Protein AF-A0A1Y4SZI0-F1 (afdb_monomer)

Sequence (573 aa):
MELHIQRMQDRISYKRQNRLTIMIFLIILIGCSIGLVCIDFHWSSIGIMIALGILCLEFIVIAKKKKMNKLQQTISSDLVIIDENHRFFYQNRIFDLTSLKKVQYDSKVIIAFFEDFILYIEYDRDVVNYFQSLCTKVIDSTMTPKRKMSMLLLILLVVAFCSVVMKLITGVGYCLLMNTYLIDWTGLWIELIIILVVIISIGLVLIMKKHSFPIYLIGCIIIGLFIVLPFGKLNYFNYHDQYLAYRIDDKQLTLYDNVRYLFGQKVFEIDTNFVQRVGQFEDVFYIAYDDTYKFYAMNKITQDQDSFIDEYEGCIYGNEWMNLVIKQHQVVMNQDVCEVSLVGNQILYISDELHDYLIQLDNDECKIYQLDRQYNNTLRINPDLFEEDLNKQETEKSISTNESTDSSQEESKQESYEIAEEEKDQQRYASYTQLLEVDDISTIKSDENLIKVQDEDDIYQAVKSIDQEITRIDNSEGVILDVQILDMTIYSQNDDQYGVYITRRIDSSVAESQTVQDIILMRKQDQNYVGTRFYSVRFMPSTHQTHNEPYDTSWTTDYLYRVDGHNIVDNAW

Secondary structure (DSSP, 8-state):
-EEEEEEEEEHHHHHHHHHHHHHHHHHHHHHHHHHHHHTTT-THHHHHHHHHHHHHHHHHHHHHHHHHHHHHSS-PPEEEE--TTSEEEETTEEEEGGG--EEEE-SSEEEEE-SSEEEEEE--HHHHHHHHHH-S-EEE-S--HHHHHHHHHHHHHHHHHHHHHHHHHHHHHHHHHHT-EES-HHHHHHHHHHHHHHHHHHHHHHH-TT--HHHHHHHHHHHHHHHH---SS-EEEEETTEEEEEEEETTEEEEEEEEETTEEEEEEEEEGGGEEEEEEETTEEEEEETTEEEEEESSPP-S-HHHHHHHTTT-EEEETTEEEEEETTEEEETTEEPEEEE-SSSEEEEE-SS-EEEEEE-SSEEEEEETTTTEEEEEEE-GGGHHHHHHHHTTS------------SSHHHHHHHHHHHHHHHHHHHHHHHHHHT-S-GGGPPP-SS-EEEE-SS-HHHHHHHHHHHHHHHHSPTT-EEEEEEEEEEEEESSTTEEEEEEEEEEEESSS--EEEEEEEEEEEETTEEEEEEESSGGGS-S-----S--EE-TT-STTEEEEETTEEETT--

Solvent-accessible surface area (backbone atoms only — not comparable to full-atom values): 32497 Å² total; per-residue (Å²): 95,81,42,42,40,47,46,81,44,52,39,67,61,51,52,54,53,54,51,50,55,52,48,54,50,51,52,53,52,49,56,54,32,52,60,48,60,72,63,69,77,43,82,66,46,58,58,50,53,54,52,50,46,50,52,53,52,49,49,54,52,49,52,50,50,51,53,53,50,57,64,62,76,73,48,79,60,46,80,40,63,42,48,98,84,46,28,36,72,56,97,97,40,80,47,56,56,82,58,46,68,35,39,35,36,47,102,63,37,30,38,43,30,45,94,61,37,33,40,34,27,58,56,43,73,68,59,50,55,54,48,53,76,66,29,99,44,70,41,75,61,64,76,47,71,70,56,49,52,52,49,48,50,52,46,50,48,50,47,51,45,45,35,55,52,46,49,52,51,52,46,52,50,47,24,73,74,68,72,32,45,81,74,40,68,66,62,52,50,51,52,53,49,50,48,53,52,44,53,51,48,54,50,49,61,68,70,45,82,83,63,67,67,73,58,54,50,53,52,50,49,51,53,47,47,65,70,64,66,74,71,77,89,60,56,73,43,83,51,95,97,37,28,36,32,44,40,78,52,104,57,35,35,37,40,28,37,71,39,50,98,53,31,20,32,78,73,53,74,44,55,39,91,43,51,78,46,76,53,73,55,95,59,27,39,38,33,36,39,80,98,41,78,49,73,42,43,74,53,83,68,83,67,55,56,67,67,54,47,57,75,44,55,71,41,39,30,32,59,101,87,48,41,40,34,27,49,93,89,38,48,27,45,76,87,40,83,48,62,72,44,66,50,34,78,56,31,37,39,36,63,51,102,87,52,40,35,42,35,35,71,54,100,62,38,33,41,37,36,33,67,86,77,74,42,79,47,75,29,33,68,34,74,80,60,57,64,61,58,59,69,60,56,76,79,75,82,88,89,84,83,89,87,88,80,95,86,70,87,65,62,63,52,56,57,54,48,55,55,55,51,52,55,48,36,53,53,27,48,55,51,52,57,54,54,72,74,50,93,61,71,85,77,62,74,62,55,99,46,39,35,60,48,77,47,90,86,51,72,69,58,45,51,49,53,47,52,51,53,52,51,22,67,74,40,52,83,86,41,40,38,42,37,32,44,35,35,41,34,65,34,61,56,65,103,44,28,37,39,30,43,34,35,33,40,40,41,40,76,88,50,76,74,43,78,48,65,35,31,37,45,35,38,51,56,95,47,37,38,41,30,38,75,28,72,57,69,83,78,57,78,95,75,68,77,79,84,56,76,71,46,75,34,68,90,51,68,89,49,48,50,36,27,50,11,72,38,80,43,83,85,84,125

Structure (mmCIF, N/CA/C/O backbone):
data_AF-A0A1Y4SZI0-F1
#
_entry.id   AF-A0A1Y4SZI0-F1
#
loop_
_atom_site.group_PDB
_atom_site.id
_atom_site.type_symbol
_atom_site.label_atom_id
_atom_site.label_alt_id
_atom_site.label_comp_id
_atom_site.label_asym_id
_atom_site.label_entity_id
_atom_site.label_seq_id
_atom_site.pdbx_PDB_ins_code
_atom_site.Cartn_x
_atom_site.Cartn_y
_atom_site.Cartn_z
_atom_site.occupancy
_atom_site.B_iso_or_equiv
_atom_site.auth_seq_id
_atom_site.auth_comp_id
_atom_site.auth_asym_id
_atom_site.auth_atom_id
_atom_site.pdbx_PDB_model_num
ATOM 1 N N . MET A 1 1 ? -39.452 9.527 58.927 1.00 83.12 1 MET A N 1
ATOM 2 C CA . MET A 1 1 ? -38.480 10.069 57.950 1.00 83.12 1 MET A CA 1
ATOM 3 C C . MET A 1 1 ? -39.147 10.090 56.588 1.00 83.12 1 MET A C 1
ATOM 5 O O . MET A 1 1 ? -39.906 9.171 56.302 1.00 83.12 1 MET A O 1
ATOM 9 N N . GLU A 1 2 ? -38.928 11.131 55.795 1.00 84.88 2 GLU A N 1
ATOM 10 C CA . GLU A 1 2 ? -39.642 11.358 54.534 1.00 84.88 2 GLU A CA 1
ATOM 11 C C . GLU A 1 2 ? -38.783 10.965 53.325 1.00 84.88 2 GLU A C 1
ATOM 13 O O . GLU A 1 2 ? -37.567 11.151 53.327 1.00 84.88 2 GLU A O 1
ATOM 18 N N . LEU A 1 3 ? -39.412 10.376 52.307 1.00 84.00 3 LEU A N 1
ATOM 19 C CA . LEU A 1 3 ? -38.793 10.008 51.037 1.00 84.00 3 LEU A CA 1
ATOM 20 C C . LEU A 1 3 ? -39.571 10.637 49.885 1.00 84.00 3 LEU A C 1
ATOM 22 O O . LEU A 1 3 ? -40.771 10.414 49.745 1.00 84.00 3 LEU A O 1
ATOM 26 N N . HIS A 1 4 ? -38.861 11.340 49.010 1.00 85.31 4 HIS A N 1
ATOM 27 C CA . HIS A 1 4 ? -39.400 11.854 47.756 1.00 85.31 4 HIS A CA 1
ATOM 28 C C . HIS A 1 4 ? -39.100 10.863 46.630 1.00 85.31 4 HIS A C 1
ATOM 30 O O . HIS A 1 4 ? -38.008 10.861 46.054 1.00 85.31 4 HIS A O 1
ATOM 36 N N . ILE A 1 5 ? -40.050 9.973 46.338 1.00 82.75 5 ILE A N 1
ATOM 37 C CA . ILE A 1 5 ? -39.886 8.934 45.318 1.00 82.75 5 ILE A CA 1
ATOM 38 C C . ILE A 1 5 ? -40.240 9.521 43.955 1.00 82.75 5 ILE A C 1
ATOM 40 O O . ILE A 1 5 ? -41.362 9.944 43.707 1.00 82.75 5 ILE A O 1
ATOM 44 N N . GLN A 1 6 ? -39.270 9.521 43.046 1.00 80.62 6 GLN A N 1
ATOM 45 C CA . GLN A 1 6 ? -39.449 9.999 41.678 1.00 80.62 6 GLN A CA 1
ATOM 46 C C . GLN A 1 6 ? -39.939 8.890 40.751 1.00 80.62 6 GLN A C 1
ATOM 48 O O . GLN A 1 6 ? -40.697 9.149 39.825 1.00 80.62 6 GLN A O 1
ATOM 53 N N . ARG A 1 7 ? -39.469 7.646 40.930 1.00 81.44 7 ARG A N 1
ATOM 54 C CA . ARG A 1 7 ? -39.842 6.541 40.035 1.00 81.44 7 ARG A CA 1
ATOM 55 C C . ARG A 1 7 ? -39.551 5.168 40.620 1.00 81.44 7 ARG A C 1
ATOM 57 O O . ARG A 1 7 ? -38.513 4.957 41.243 1.00 81.44 7 ARG A O 1
ATOM 64 N N . MET A 1 8 ? -40.385 4.200 40.258 1.00 83.50 8 MET A N 1
ATOM 65 C CA . MET A 1 8 ? -40.122 2.771 40.415 1.00 83.50 8 MET A CA 1
ATOM 66 C C . MET A 1 8 ? -39.853 2.106 39.057 1.00 83.50 8 MET A C 1
ATOM 68 O O . MET A 1 8 ? -40.512 2.400 38.056 1.00 83.50 8 MET A O 1
ATOM 72 N N . GLN A 1 9 ? -38.855 1.223 39.001 1.00 82.81 9 GLN A N 1
ATOM 73 C CA . GLN A 1 9 ? -38.532 0.436 37.811 1.00 82.81 9 GLN A CA 1
ATOM 74 C C . GLN A 1 9 ? -38.216 -1.017 38.175 1.00 82.81 9 GLN A C 1
ATOM 76 O O . GLN A 1 9 ? -37.459 -1.287 39.106 1.00 82.81 9 GLN A O 1
ATOM 81 N N . ASP A 1 10 ? -38.712 -1.954 37.368 1.00 83.00 10 ASP A N 1
ATOM 82 C CA . ASP A 1 10 ? -38.373 -3.371 37.499 1.00 83.00 10 ASP A CA 1
ATOM 83 C C . ASP A 1 10 ? -36.883 -3.619 37.263 1.00 83.00 10 ASP A C 1
ATOM 85 O O . ASP A 1 10 ? -36.281 -3.181 36.269 1.00 83.00 10 ASP A O 1
ATOM 89 N N . ARG A 1 11 ? -36.278 -4.412 38.144 1.00 76.69 11 ARG A N 1
ATOM 90 C CA . ARG A 1 11 ? -34.850 -4.727 38.092 1.00 76.69 11 ARG A CA 1
ATOM 91 C C . ARG A 1 11 ? -34.476 -5.538 36.852 1.00 76.69 11 ARG A C 1
ATOM 93 O O . ARG A 1 11 ? -33.368 -5.378 36.333 1.00 76.69 11 ARG A O 1
ATOM 100 N N . ILE A 1 12 ? -35.379 -6.389 36.358 1.00 78.44 12 ILE A N 1
ATOM 101 C CA . ILE A 1 12 ? -35.187 -7.164 35.119 1.00 78.44 12 ILE A CA 1
ATOM 102 C C . ILE A 1 12 ? -35.074 -6.214 33.922 1.00 78.44 12 ILE A C 1
ATOM 104 O O . ILE A 1 12 ? -34.097 -6.276 33.170 1.00 78.44 12 ILE A O 1
ATOM 108 N N . SER A 1 13 ? -36.016 -5.279 33.799 1.00 75.12 13 SER A N 1
ATOM 109 C CA . SER A 1 13 ? -36.033 -4.257 32.749 1.00 75.12 13 SER A CA 1
ATOM 110 C C . SER A 1 13 ? -34.791 -3.365 32.806 1.00 75.12 13 SER A C 1
ATOM 112 O O . SER A 1 13 ? -34.157 -3.114 31.779 1.00 75.12 13 SER A O 1
ATOM 114 N N . TYR A 1 14 ? -34.361 -2.968 34.008 1.00 73.94 14 TYR A N 1
ATOM 115 C CA . TYR A 1 14 ? -33.112 -2.228 34.203 1.00 73.94 14 TYR A CA 1
ATOM 116 C C . TYR A 1 14 ? -31.873 -3.022 33.754 1.00 73.94 14 TYR A C 1
ATOM 118 O O . TYR A 1 14 ? -31.033 -2.494 33.018 1.00 73.94 14 TYR A O 1
ATOM 126 N N . LYS A 1 15 ? -31.752 -4.301 34.149 1.00 74.88 15 LYS A N 1
ATOM 127 C CA . LYS A 1 15 ? -30.636 -5.174 33.736 1.00 74.88 15 LYS A CA 1
ATOM 128 C C . LYS A 1 15 ? -30.597 -5.354 32.218 1.00 74.88 15 LYS A C 1
ATOM 130 O O . LYS A 1 15 ? -29.516 -5.264 31.635 1.00 74.88 15 LYS A O 1
ATOM 135 N N . ARG A 1 16 ? -31.752 -5.578 31.580 1.00 73.69 16 ARG A N 1
ATOM 136 C CA . ARG A 1 16 ? -31.871 -5.729 30.120 1.00 73.69 16 ARG A CA 1
ATOM 137 C C . ARG A 1 16 ? -31.421 -4.464 29.395 1.00 73.69 16 ARG A C 1
ATOM 139 O O . ARG A 1 16 ? -30.596 -4.545 28.491 1.00 73.69 16 ARG A O 1
ATOM 146 N N . GLN A 1 17 ? -31.893 -3.300 29.835 1.00 70.00 17 GLN A N 1
ATOM 147 C CA . GLN A 1 17 ? -31.524 -2.021 29.230 1.00 70.00 17 GLN A CA 1
ATOM 148 C C . GLN A 1 17 ? -30.024 -1.731 29.375 1.00 70.00 17 GLN A C 1
ATOM 150 O O . GLN A 1 17 ? -29.394 -1.272 28.430 1.00 70.00 17 GLN A O 1
ATOM 155 N N . ASN A 1 18 ? -29.431 -2.037 30.534 1.00 70.19 18 ASN A N 1
ATOM 156 C CA . ASN A 1 18 ? -28.002 -1.825 30.757 1.00 70.19 18 ASN A CA 1
ATOM 157 C C . ASN A 1 18 ? -27.133 -2.761 29.893 1.00 70.19 18 ASN A C 1
ATOM 159 O O . ASN A 1 18 ? -26.110 -2.329 29.369 1.00 70.19 18 ASN A O 1
ATOM 163 N N . ARG A 1 19 ? -27.555 -4.021 29.691 1.00 71.00 19 ARG A N 1
ATOM 164 C CA . ARG A 1 19 ? -26.903 -4.948 28.744 1.00 71.00 19 ARG A CA 1
ATOM 165 C C . ARG A 1 19 ? -26.985 -4.445 27.303 1.00 71.00 19 ARG A C 1
ATOM 167 O O . ARG A 1 19 ? -25.986 -4.504 26.599 1.00 71.00 19 ARG A O 1
ATOM 174 N N . LEU A 1 20 ? -28.139 -3.918 26.890 1.00 71.19 20 LEU A N 1
ATOM 175 C CA . LEU A 1 20 ? -28.326 -3.358 25.550 1.00 71.19 20 LEU A CA 1
ATOM 176 C C . LEU A 1 20 ? -27.371 -2.182 25.295 1.00 71.19 20 LEU A C 1
ATOM 178 O O . LEU A 1 20 ? -26.725 -2.136 24.258 1.00 71.19 20 LEU A O 1
ATOM 182 N N . THR A 1 21 ? -27.227 -1.267 26.261 1.00 68.38 21 THR A N 1
ATOM 183 C CA . THR A 1 21 ? -26.282 -0.143 26.155 1.00 68.38 21 THR A CA 1
ATOM 184 C C . THR A 1 21 ? -24.837 -0.620 26.008 1.00 68.38 21 THR A C 1
ATOM 186 O O . THR A 1 21 ? -24.096 -0.061 25.207 1.00 68.38 21 THR A O 1
ATOM 189 N N . ILE A 1 22 ? -24.442 -1.665 26.743 1.00 69.81 22 ILE A N 1
ATOM 190 C CA . ILE A 1 22 ? -23.101 -2.257 26.629 1.00 69.81 22 ILE A CA 1
ATOM 191 C C . ILE A 1 22 ? -22.906 -2.927 25.260 1.00 69.81 22 ILE A C 1
ATOM 193 O O . ILE A 1 22 ? -21.849 -2.760 24.664 1.00 69.81 22 ILE A O 1
ATOM 197 N N . MET A 1 23 ? -23.909 -3.639 24.732 1.00 69.94 23 MET A N 1
ATOM 198 C CA . MET A 1 23 ? -23.823 -4.227 23.387 1.00 69.94 23 MET A CA 1
ATOM 199 C C . MET A 1 23 ? -23.695 -3.168 22.295 1.00 69.94 23 MET A C 1
ATOM 201 O O . MET A 1 23 ? -22.820 -3.288 21.452 1.00 69.94 23 MET A O 1
ATOM 205 N N . ILE A 1 24 ? -24.534 -2.127 22.319 1.00 72.31 24 ILE A N 1
ATOM 206 C CA . ILE A 1 24 ? -24.465 -1.037 21.332 1.00 72.31 24 ILE A CA 1
ATOM 207 C C . ILE A 1 24 ? -23.079 -0.389 21.367 1.00 72.31 24 ILE A C 1
ATOM 209 O O . ILE A 1 24 ? -22.491 -0.130 20.324 1.00 72.31 24 ILE A O 1
ATOM 213 N N . PHE A 1 25 ? -22.533 -0.185 22.567 1.00 71.25 25 PHE A N 1
ATOM 214 C CA . PHE A 1 25 ? -21.180 0.329 22.734 1.00 71.25 25 PHE A CA 1
ATOM 215 C C . PHE A 1 25 ? -20.120 -0.589 22.110 1.00 71.25 25 PHE A C 1
ATOM 217 O O . PHE A 1 25 ? -19.267 -0.107 21.375 1.00 71.25 25 PHE A O 1
ATOM 224 N N . LEU A 1 26 ? -20.192 -1.901 22.358 1.00 69.88 26 LEU A N 1
ATOM 225 C CA . LEU A 1 26 ? -19.274 -2.872 21.756 1.00 69.88 26 LEU A CA 1
ATOM 226 C C . LEU A 1 26 ? -19.369 -2.884 20.225 1.00 69.88 26 LEU A C 1
ATOM 228 O O . LEU A 1 26 ? -18.340 -2.934 19.566 1.00 69.88 26 LEU A O 1
ATOM 232 N N . ILE A 1 27 ? -20.577 -2.788 19.663 1.00 71.75 27 ILE A N 1
ATOM 233 C CA . ILE A 1 27 ? -20.788 -2.741 18.208 1.00 71.75 27 ILE A CA 1
ATOM 234 C C . ILE A 1 27 ? -20.138 -1.494 17.599 1.00 71.75 27 ILE A C 1
ATOM 236 O O . ILE A 1 27 ? -19.441 -1.607 16.596 1.00 71.75 27 ILE A O 1
ATOM 240 N N . ILE A 1 28 ? -20.323 -0.320 18.215 1.00 73.69 28 ILE A N 1
ATOM 241 C CA . ILE A 1 28 ? -19.683 0.926 17.759 1.00 73.69 28 ILE A CA 1
ATOM 242 C C . ILE A 1 28 ? -18.161 0.792 17.824 1.00 73.69 28 ILE A C 1
ATOM 244 O O . ILE A 1 28 ? -17.476 1.144 16.871 1.00 73.69 28 ILE A O 1
ATOM 248 N N . LEU A 1 29 ? -17.640 0.239 18.922 1.00 70.19 29 LEU A N 1
ATOM 249 C CA . LEU A 1 29 ? -16.206 0.051 19.109 1.00 70.19 29 LEU A CA 1
ATOM 250 C C . LEU A 1 29 ? -15.604 -0.857 18.025 1.00 70.19 29 LEU A C 1
ATOM 252 O O . LEU A 1 29 ? -14.576 -0.517 17.450 1.00 70.19 29 LEU A O 1
ATOM 256 N N . ILE A 1 30 ? -16.280 -1.968 17.710 1.00 69.12 30 ILE A N 1
ATOM 257 C CA . ILE A 1 30 ? -15.888 -2.884 16.631 1.00 69.12 30 ILE A CA 1
ATOM 258 C C . ILE A 1 30 ? -15.935 -2.165 15.278 1.00 69.12 30 ILE A C 1
ATOM 260 O O . ILE A 1 30 ? -14.972 -2.243 14.524 1.00 69.12 30 ILE A O 1
ATOM 264 N N . GLY A 1 31 ? -17.010 -1.426 14.982 1.00 68.62 31 GLY A N 1
ATOM 265 C CA . GLY A 1 31 ? -17.136 -0.657 13.739 1.00 68.62 31 GLY A CA 1
ATOM 266 C C . GLY A 1 31 ? -16.016 0.371 13.556 1.00 68.62 31 GLY A C 1
ATOM 267 O O . GLY A 1 31 ? -15.450 0.496 12.474 1.00 68.62 31 GLY A O 1
ATOM 268 N N . CYS A 1 32 ? -15.632 1.054 14.633 1.00 67.94 32 CYS A N 1
ATOM 269 C CA . CYS A 1 32 ? -14.487 1.958 14.643 1.00 67.94 32 CYS A CA 1
ATOM 270 C C . CYS A 1 32 ? -13.160 1.228 14.378 1.00 67.94 32 CYS A C 1
ATOM 272 O O . CYS A 1 32 ? -12.339 1.725 13.610 1.00 67.94 32 CYS A O 1
ATOM 274 N N . SER A 1 33 ? -12.958 0.044 14.967 1.00 65.94 33 SER A N 1
ATOM 275 C CA . SER A 1 33 ? -11.773 -0.780 14.702 1.00 65.94 33 SER A CA 1
ATOM 276 C C . SER A 1 33 ? -11.673 -1.226 13.240 1.00 65.94 33 SER A C 1
ATOM 278 O O . SER A 1 33 ? -10.563 -1.341 12.739 1.00 65.94 33 SER A O 1
ATOM 280 N N . ILE A 1 34 ? -12.796 -1.427 12.537 1.00 63.53 34 ILE A N 1
ATOM 281 C CA . ILE A 1 34 ? -12.798 -1.745 11.097 1.00 63.53 34 ILE A CA 1
ATOM 282 C C . ILE A 1 34 ? -12.217 -0.579 10.290 1.00 63.53 34 ILE A C 1
ATOM 284 O O . ILE A 1 34 ? -11.297 -0.783 9.504 1.00 63.53 34 ILE A O 1
ATOM 288 N N . GLY A 1 35 ? -12.699 0.648 10.525 1.00 61.84 35 GLY A N 1
ATOM 289 C CA . GLY A 1 35 ? -12.212 1.834 9.810 1.00 61.84 35 GLY A CA 1
ATOM 290 C C . GLY A 1 35 ? -10.712 2.083 10.004 1.00 61.84 35 GLY A C 1
ATOM 291 O O . GLY A 1 35 ? -10.035 2.526 9.087 1.00 61.84 35 GLY A O 1
ATOM 292 N N . LEU A 1 36 ? -10.179 1.729 11.174 1.00 61.25 36 LEU A N 1
ATOM 293 C CA . LEU A 1 36 ? -8.751 1.818 11.488 1.00 61.25 36 LEU A CA 1
ATOM 294 C C . LEU A 1 36 ? -7.877 0.836 10.702 1.00 61.25 36 LEU A C 1
ATOM 296 O O . LEU A 1 36 ? -6.749 1.178 10.362 1.00 61.25 36 LEU A O 1
ATOM 300 N N . VAL A 1 37 ? -8.383 -0.362 10.408 1.00 58.66 37 VAL A N 1
ATOM 301 C CA . VAL A 1 37 ? -7.649 -1.367 9.623 1.00 58.66 37 VAL A CA 1
ATOM 302 C C . VAL A 1 37 ? -7.618 -1.001 8.135 1.00 58.66 37 VAL A C 1
ATOM 304 O O . VAL A 1 37 ? -6.666 -1.350 7.447 1.00 58.66 37 VAL A O 1
ATOM 307 N N . CYS A 1 38 ? -8.615 -0.258 7.645 1.00 54.53 38 CYS A N 1
ATOM 308 C CA . CYS A 1 38 ? -8.698 0.154 6.243 1.00 54.53 38 CYS A CA 1
ATOM 309 C C . CYS A 1 38 ? -7.746 1.298 5.844 1.00 54.53 38 CYS A C 1
ATOM 311 O O . CYS A 1 38 ? -7.530 1.475 4.653 1.00 54.53 38 CYS A O 1
ATOM 313 N N . ILE A 1 39 ? -7.185 2.065 6.788 1.00 54.19 39 ILE A N 1
ATOM 314 C CA . ILE A 1 39 ? -6.349 3.260 6.510 1.00 54.19 39 ILE A CA 1
ATOM 315 C C . ILE A 1 39 ? -4.847 2.898 6.410 1.00 54.19 39 ILE A C 1
ATOM 317 O O . ILE A 1 39 ? -3.993 3.704 6.749 1.00 54.19 39 ILE A O 1
ATOM 321 N N . ASP A 1 40 ? -4.516 1.667 6.005 1.00 52.25 40 ASP A N 1
ATOM 322 C CA . ASP A 1 40 ? -3.136 1.160 5.875 1.00 52.25 40 ASP A CA 1
ATOM 323 C C . ASP A 1 40 ? -2.207 1.626 7.009 1.00 52.25 40 ASP A C 1
ATOM 325 O O . ASP A 1 40 ? -1.353 2.476 6.824 1.00 52.25 40 ASP A O 1
ATOM 329 N N . PHE A 1 41 ? -2.442 1.110 8.223 1.00 52.34 41 PHE A N 1
ATOM 330 C CA . PHE A 1 41 ? -1.563 1.105 9.411 1.00 52.34 41 PHE A CA 1
ATOM 331 C C . PHE A 1 41 ? -0.416 2.148 9.500 1.00 52.34 41 PHE A C 1
ATOM 333 O O . PHE A 1 41 ? 0.702 1.840 9.908 1.00 52.34 41 PHE A O 1
ATOM 340 N N . HIS A 1 42 ? -0.689 3.419 9.219 1.00 49.09 42 HIS A N 1
ATOM 341 C CA . HIS A 1 42 ? 0.251 4.501 9.489 1.00 49.09 42 HIS A CA 1
ATOM 342 C C . HIS A 1 42 ? 0.238 4.85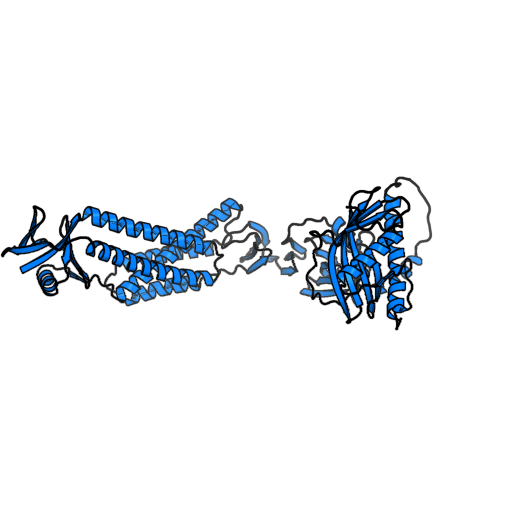6 10.982 1.00 49.09 42 HIS A C 1
ATOM 344 O O . HIS A 1 42 ? -0.735 4.600 11.693 1.00 49.09 42 HIS A O 1
ATOM 350 N N . TRP A 1 43 ? 1.291 5.514 11.479 1.00 45.19 43 TRP A N 1
ATOM 351 C CA . TRP A 1 43 ? 1.368 6.055 12.851 1.00 45.19 43 TRP A CA 1
ATOM 352 C C . TRP A 1 43 ? 0.152 6.922 13.238 1.00 45.19 43 TRP A C 1
ATOM 354 O O . TRP A 1 43 ? -0.210 7.016 14.414 1.00 45.19 43 TRP A O 1
ATOM 364 N N . SER A 1 44 ? -0.531 7.500 12.246 1.00 50.69 44 SER A N 1
ATOM 365 C CA . SER A 1 44 ? -1.804 8.216 12.390 1.00 50.69 44 SER A CA 1
ATOM 366 C C . SER A 1 44 ? -2.935 7.350 12.967 1.00 50.69 44 SER A C 1
ATOM 368 O O . SER A 1 44 ? -3.772 7.860 13.716 1.00 50.69 44 SER A O 1
ATOM 370 N N . SER A 1 45 ? -2.934 6.036 12.716 1.00 56.44 45 SER A N 1
ATOM 371 C CA . SER A 1 45 ? -3.928 5.089 13.243 1.00 56.44 45 SER A CA 1
ATOM 372 C C . SER A 1 45 ? -3.928 5.042 14.777 1.00 56.44 45 SER A C 1
ATOM 374 O O . SER A 1 45 ? -4.985 4.972 15.401 1.00 56.44 45 SER A O 1
ATOM 376 N N . ILE A 1 46 ? -2.770 5.206 15.422 1.00 55.59 46 ILE A N 1
ATOM 377 C CA . ILE A 1 46 ? -2.648 5.224 16.889 1.00 55.59 46 ILE A CA 1
ATOM 378 C C . ILE A 1 46 ? -3.298 6.485 17.479 1.00 55.59 46 ILE A C 1
ATOM 380 O O . ILE A 1 46 ? -4.025 6.408 18.474 1.00 55.59 46 ILE A O 1
ATOM 384 N N . GLY A 1 47 ? -3.092 7.645 16.847 1.00 58.56 47 GLY A N 1
ATOM 385 C CA . GLY A 1 47 ? -3.748 8.894 17.245 1.00 58.56 47 GLY A CA 1
ATOM 386 C C . GLY A 1 47 ? -5.272 8.792 17.151 1.00 58.56 47 GLY A C 1
ATOM 387 O O . GLY A 1 47 ? -5.987 9.188 18.076 1.00 58.56 47 GLY A O 1
ATOM 388 N N . ILE A 1 48 ? -5.763 8.163 16.081 1.00 64.31 48 ILE A N 1
ATOM 389 C CA . ILE A 1 48 ? -7.190 7.905 15.863 1.00 64.31 48 ILE A CA 1
ATOM 390 C C . ILE A 1 48 ? -7.746 6.957 16.942 1.00 64.31 48 ILE A C 1
ATOM 392 O O . ILE A 1 48 ? -8.808 7.228 17.501 1.00 64.31 48 ILE A O 1
ATOM 396 N N . MET A 1 49 ? -7.016 5.901 17.321 1.00 62.34 49 MET A N 1
ATOM 397 C CA . MET A 1 49 ? -7.416 4.971 18.392 1.00 62.34 49 MET A CA 1
ATOM 398 C C . MET A 1 49 ? -7.600 5.670 19.744 1.00 62.34 49 MET A C 1
ATOM 400 O O . MET A 1 49 ? -8.586 5.431 20.447 1.00 62.34 49 MET A O 1
ATOM 404 N N . ILE A 1 50 ? -6.661 6.547 20.114 1.00 64.19 50 ILE A N 1
ATOM 405 C CA . ILE A 1 50 ? -6.717 7.303 21.371 1.00 64.19 50 ILE A CA 1
ATOM 406 C C . ILE A 1 50 ? -7.890 8.292 21.338 1.00 64.19 50 ILE A C 1
ATOM 408 O O . ILE A 1 50 ? -8.670 8.343 22.292 1.00 64.19 50 ILE A O 1
ATOM 412 N N . ALA A 1 51 ? -8.063 9.025 20.234 1.00 67.50 51 ALA A N 1
ATOM 413 C CA . ALA A 1 51 ? -9.161 9.974 20.060 1.00 67.50 51 ALA A CA 1
ATOM 414 C C . ALA A 1 51 ? -10.536 9.287 20.128 1.00 67.50 51 ALA A C 1
ATOM 416 O O . ALA A 1 51 ? -11.426 9.738 20.852 1.00 67.50 51 ALA A O 1
ATOM 417 N N . LEU A 1 52 ? -10.697 8.145 19.452 1.00 69.56 52 LEU A N 1
ATOM 418 C CA . LEU A 1 52 ? -11.922 7.343 19.490 1.00 69.56 52 LEU A CA 1
ATOM 419 C C . LEU A 1 52 ? -12.189 6.772 20.884 1.00 69.56 52 LEU A C 1
ATOM 421 O O . LEU A 1 52 ? -13.335 6.779 21.333 1.00 69.56 52 LEU A O 1
ATOM 425 N N . GLY A 1 53 ? -11.150 6.329 21.598 1.00 67.31 53 GLY A N 1
ATOM 426 C CA . GLY A 1 53 ? -11.258 5.887 22.988 1.00 67.31 53 GLY A CA 1
ATOM 427 C C . GLY A 1 53 ? -11.775 6.991 23.916 1.00 67.31 53 GLY A C 1
ATOM 428 O O . GLY A 1 53 ? -12.655 6.736 24.744 1.00 67.31 53 GLY A O 1
ATOM 429 N N . ILE A 1 54 ? -11.288 8.225 23.742 1.00 69.88 54 ILE A N 1
ATOM 430 C CA . ILE A 1 54 ? -11.744 9.408 24.489 1.00 69.88 54 ILE A CA 1
ATOM 431 C C . ILE A 1 54 ? -13.202 9.739 24.138 1.00 69.88 54 ILE A C 1
ATOM 433 O O . ILE A 1 54 ? -14.034 9.821 25.044 1.00 69.88 54 ILE A O 1
ATOM 437 N N . LEU A 1 55 ? -13.541 9.833 22.848 1.00 72.50 55 LEU A N 1
ATOM 438 C CA . LEU A 1 55 ? -14.905 10.109 22.373 1.00 72.50 55 LEU A CA 1
ATOM 439 C C . LEU A 1 55 ? -15.914 9.059 22.860 1.00 72.50 55 LEU A C 1
ATOM 441 O O . LEU A 1 55 ? -17.010 9.394 23.312 1.00 72.50 55 LEU A O 1
ATOM 445 N N . CYS A 1 56 ? -15.533 7.782 22.842 1.00 69.31 56 CYS A N 1
ATOM 446 C CA . CYS A 1 56 ? -16.331 6.680 23.375 1.00 69.31 56 CYS A CA 1
ATOM 447 C C . CYS A 1 56 ? -16.612 6.845 24.876 1.00 69.31 56 CYS A C 1
ATOM 449 O O . CYS A 1 56 ? -17.730 6.597 25.346 1.00 69.31 56 CYS A O 1
ATOM 451 N N . LEU A 1 57 ? -15.611 7.280 25.644 1.00 66.75 57 LEU A N 1
ATOM 452 C CA . LEU A 1 57 ? -15.738 7.511 27.080 1.00 66.75 57 LEU A CA 1
ATOM 453 C C . LEU A 1 57 ? -16.657 8.708 27.364 1.00 66.75 57 LEU A C 1
ATOM 455 O O . LEU A 1 57 ? -17.525 8.617 28.240 1.00 66.75 57 LEU A O 1
ATOM 459 N N . GLU A 1 58 ? -16.542 9.783 26.583 1.00 71.25 58 GLU A N 1
ATOM 460 C CA . GLU A 1 58 ? -17.453 10.929 26.643 1.00 71.25 58 GLU A CA 1
ATOM 461 C C . GLU A 1 58 ? -18.889 10.542 26.282 1.00 71.25 58 GLU A C 1
ATOM 463 O O . GLU A 1 58 ? -19.817 10.889 27.017 1.00 71.25 58 GLU A O 1
ATOM 468 N N . PHE A 1 59 ? -19.091 9.734 25.238 1.00 70.62 59 PHE A N 1
ATOM 469 C CA . PHE A 1 59 ? -20.411 9.232 24.863 1.00 70.62 59 PHE A CA 1
ATOM 470 C C . PHE A 1 59 ? -21.053 8.405 25.985 1.00 70.62 59 PHE A C 1
ATOM 472 O O . PHE A 1 59 ? -22.229 8.604 26.296 1.00 70.62 59 PHE A O 1
ATOM 479 N N . ILE A 1 60 ? -20.299 7.528 26.665 1.00 66.94 60 ILE A N 1
ATOM 480 C CA . ILE A 1 60 ? -20.805 6.779 27.832 1.00 66.94 60 ILE A CA 1
ATOM 481 C C . ILE A 1 60 ? -21.247 7.735 28.946 1.00 66.94 60 ILE A C 1
ATOM 483 O O . ILE A 1 60 ? -22.301 7.529 29.564 1.00 66.94 60 ILE A O 1
ATOM 487 N N . VAL A 1 61 ? -20.442 8.761 29.235 1.00 67.12 61 VAL A N 1
ATOM 488 C CA . VAL A 1 61 ? -20.746 9.755 30.273 1.00 67.12 61 VAL A CA 1
ATOM 489 C C . VAL A 1 61 ? -22.007 10.540 29.903 1.00 67.12 61 VAL A C 1
ATOM 491 O O . VAL A 1 61 ? -22.920 10.646 30.726 1.00 67.12 61 VAL A O 1
ATOM 494 N N . ILE A 1 62 ? -22.108 11.015 28.660 1.00 66.69 62 ILE A N 1
ATOM 495 C CA . ILE A 1 62 ? -23.261 11.758 28.141 1.00 66.69 62 ILE A CA 1
ATOM 496 C C . ILE A 1 62 ? -24.515 10.880 28.130 1.00 66.69 62 ILE A C 1
ATOM 498 O O . ILE A 1 62 ? -25.562 11.318 28.603 1.00 66.69 62 ILE A O 1
ATOM 502 N N . ALA A 1 63 ? -24.435 9.631 27.666 1.00 65.38 63 ALA A N 1
ATOM 503 C CA . ALA A 1 63 ? -25.567 8.707 27.623 1.00 65.38 63 ALA A CA 1
ATOM 504 C C . ALA A 1 63 ? -26.108 8.397 29.028 1.00 65.38 63 ALA A C 1
ATOM 506 O O . ALA A 1 63 ? -27.324 8.406 29.244 1.00 65.38 63 ALA A O 1
ATOM 507 N N . LYS A 1 64 ? -25.221 8.189 30.013 1.00 65.81 64 LYS A N 1
ATOM 508 C CA . LYS A 1 64 ? -25.620 8.033 31.422 1.00 65.81 64 LYS A CA 1
ATOM 509 C C . LYS A 1 64 ? -26.271 9.299 31.968 1.00 65.81 64 LYS A C 1
ATOM 511 O O . LYS A 1 64 ? -27.347 9.208 32.558 1.00 65.81 64 LYS A O 1
ATOM 516 N N . LYS A 1 65 ? -25.671 10.467 31.723 1.00 63.66 65 LYS A N 1
ATOM 517 C CA . LYS A 1 65 ? -26.193 11.764 32.176 1.00 63.66 65 LYS A CA 1
ATOM 518 C C . LYS A 1 65 ? -27.553 12.078 31.547 1.00 63.66 65 LYS A C 1
ATOM 520 O O . LYS A 1 65 ? -28.474 12.469 32.252 1.00 63.66 65 LYS A O 1
ATOM 525 N N . LYS A 1 66 ? -27.729 11.825 30.247 1.00 64.12 66 LYS A N 1
ATOM 526 C CA . LYS A 1 66 ? -28.996 12.008 29.519 1.00 64.12 66 LYS A CA 1
ATOM 527 C C . LYS A 1 66 ? -30.074 11.039 30.007 1.00 64.12 66 LYS A C 1
ATOM 529 O O . LYS A 1 66 ? -31.221 11.447 30.158 1.00 64.12 66 LYS A O 1
ATOM 534 N N . LYS A 1 67 ? -29.717 9.786 30.321 1.00 64.75 67 LYS A N 1
ATOM 535 C CA . LYS A 1 67 ? -30.633 8.822 30.954 1.00 64.75 67 LYS A CA 1
ATOM 536 C C . LYS A 1 67 ? -31.103 9.318 32.324 1.00 64.75 67 LYS A C 1
ATOM 538 O O . LYS A 1 67 ? -32.298 9.267 32.593 1.00 64.75 67 LYS A O 1
ATOM 543 N N . MET A 1 68 ? -30.189 9.824 33.153 1.00 58.22 68 MET A N 1
ATOM 544 C CA . MET A 1 68 ? -30.515 10.382 34.471 1.00 58.22 68 MET A CA 1
ATOM 545 C C . MET A 1 68 ? -31.350 11.665 34.375 1.00 58.22 68 MET A C 1
ATOM 547 O O . MET A 1 68 ? -32.349 11.787 35.071 1.00 58.22 68 MET A O 1
ATOM 551 N N . ASN A 1 69 ? -31.029 12.571 33.451 1.00 57.81 69 ASN A N 1
ATOM 552 C CA . ASN A 1 69 ? -31.809 13.792 33.232 1.00 57.81 69 ASN A CA 1
ATOM 553 C C . ASN A 1 69 ? -33.218 13.497 32.685 1.00 57.81 69 ASN A C 1
ATOM 555 O O . ASN A 1 69 ? -34.181 14.127 33.108 1.00 57.81 69 ASN A O 1
ATOM 559 N N . LYS A 1 70 ? -33.371 12.520 31.778 1.00 58.31 70 LYS A N 1
ATOM 560 C CA . LYS A 1 70 ? -34.691 12.114 31.264 1.00 58.31 70 LYS A CA 1
ATOM 561 C C . LYS A 1 70 ? -35.558 11.489 32.360 1.00 58.31 70 LYS A C 1
ATOM 563 O O . LYS A 1 70 ? -36.763 11.695 32.354 1.00 58.31 70 LYS A O 1
ATOM 568 N N . LEU A 1 71 ? -34.950 10.764 33.303 1.00 56.06 71 LEU A N 1
ATOM 569 C CA . LEU A 1 71 ? -35.633 10.264 34.503 1.00 56.06 71 LEU A CA 1
ATOM 570 C C . LEU A 1 71 ? -36.117 11.409 35.410 1.00 56.06 71 LEU A C 1
ATOM 572 O O . LEU A 1 71 ? -37.177 11.280 36.006 1.00 56.06 71 LEU A O 1
ATOM 576 N N . GLN A 1 72 ? -35.382 12.523 35.457 1.00 51.56 72 GLN A N 1
ATOM 577 C CA . GLN A 1 72 ? -35.705 13.702 36.266 1.00 51.56 72 GLN A CA 1
ATOM 578 C C . GLN A 1 72 ? -36.819 14.574 35.654 1.00 51.56 72 GLN A C 1
ATOM 580 O O . GLN A 1 72 ? -37.584 15.195 36.379 1.00 51.56 72 GLN A O 1
ATOM 585 N N . GLN A 1 73 ? -36.937 14.625 34.323 1.00 51.03 73 GLN A N 1
ATOM 586 C CA . GLN A 1 73 ? -37.877 15.523 33.634 1.00 51.03 73 GLN A CA 1
ATOM 587 C C . GLN A 1 73 ? -39.335 15.038 33.580 1.00 51.03 73 GLN A C 1
ATOM 589 O O . GLN A 1 73 ? -40.171 15.769 33.059 1.00 51.03 73 GLN A O 1
ATOM 594 N N . THR A 1 74 ? -39.664 13.825 34.045 1.00 47.38 74 THR A N 1
ATOM 595 C CA . THR A 1 74 ? -40.995 13.240 33.771 1.00 47.38 74 THR A CA 1
ATOM 596 C C . THR A 1 74 ? -41.927 13.029 34.962 1.00 47.38 74 THR A C 1
ATOM 598 O O . THR A 1 74 ? -43.040 12.578 34.714 1.00 47.38 74 THR A O 1
ATOM 601 N N . ILE A 1 75 ? -41.544 13.275 36.223 1.00 51.94 75 ILE A N 1
ATOM 602 C CA . ILE A 1 75 ? -42.385 12.835 37.356 1.00 51.94 75 ILE A CA 1
ATOM 603 C C . ILE A 1 75 ? -42.312 13.816 38.538 1.00 51.94 75 ILE A C 1
ATOM 605 O O . ILE A 1 75 ? -41.224 14.150 39.002 1.00 51.94 75 ILE A O 1
ATOM 609 N N . SER A 1 76 ? -43.476 14.270 39.015 1.00 56.28 76 SER A N 1
ATOM 610 C CA . SER A 1 76 ? -43.656 14.910 40.325 1.00 56.28 76 SER A CA 1
ATOM 611 C C . SER A 1 76 ? -43.262 13.925 41.424 1.00 56.28 76 SER A C 1
ATOM 613 O O . SER A 1 76 ? -43.748 12.799 41.410 1.00 56.28 76 SER A O 1
ATOM 615 N N . SER A 1 77 ? -42.383 14.306 42.352 1.00 65.69 77 SER A N 1
ATOM 616 C CA . SER A 1 77 ? -41.973 13.403 43.428 1.00 65.69 77 SER A CA 1
ATOM 617 C C . SER A 1 77 ? -43.145 13.095 44.362 1.00 65.69 77 SER A C 1
ATOM 619 O O . SER A 1 77 ? -43.772 13.997 44.915 1.00 65.69 77 SER A O 1
ATOM 621 N N . ASP A 1 78 ? -43.429 11.808 44.547 1.00 77.38 78 ASP A N 1
ATOM 622 C CA . ASP A 1 78 ? -44.422 11.352 45.511 1.00 77.38 78 ASP A CA 1
ATOM 623 C C . ASP A 1 78 ? -43.769 11.318 46.897 1.00 77.38 78 ASP A C 1
ATOM 625 O O . ASP A 1 78 ? -42.751 10.646 47.099 1.00 77.38 78 ASP A O 1
ATOM 629 N N . LEU A 1 79 ? -44.346 12.048 47.853 1.00 83.69 79 LEU A N 1
ATOM 630 C CA . LEU A 1 79 ? -43.906 12.025 49.245 1.00 83.69 79 LEU A CA 1
ATOM 631 C C . LEU A 1 79 ? -44.409 10.748 49.923 1.00 83.69 79 LEU A C 1
ATOM 633 O O . LEU A 1 79 ? -45.612 10.484 49.955 1.00 83.69 79 LEU A O 1
ATOM 637 N N . VAL A 1 80 ? -43.495 9.984 50.515 1.00 85.25 80 VAL A N 1
ATOM 638 C CA . VAL A 1 80 ? -43.824 8.800 51.310 1.00 85.25 80 VAL A CA 1
ATOM 639 C C . VAL A 1 80 ? -43.121 8.862 52.661 1.00 85.25 80 VAL A C 1
ATOM 641 O O . VAL A 1 80 ? -41.943 9.202 52.750 1.00 85.25 80 VAL A O 1
ATOM 644 N N . ILE A 1 81 ? -43.842 8.512 53.724 1.00 83.69 81 ILE A N 1
ATOM 645 C CA . ILE A 1 81 ? -43.322 8.499 55.092 1.00 83.69 81 ILE A CA 1
ATOM 646 C C . ILE A 1 81 ? -42.891 7.074 55.449 1.00 83.69 81 ILE A C 1
ATOM 648 O O . ILE A 1 81 ? -43.644 6.120 55.256 1.00 83.69 81 ILE A O 1
ATOM 652 N N . ILE A 1 82 ? -41.671 6.941 55.968 1.00 83.88 82 ILE A N 1
ATOM 653 C CA . ILE A 1 82 ? -41.142 5.693 56.524 1.00 83.88 82 ILE A CA 1
ATOM 654 C C . ILE A 1 82 ? -41.699 5.506 57.937 1.00 83.88 82 ILE A C 1
ATOM 656 O O . ILE A 1 82 ? -41.571 6.410 58.772 1.00 83.88 82 ILE A O 1
ATOM 660 N N . ASP A 1 83 ? -42.275 4.333 58.191 1.00 83.50 83 ASP A N 1
ATOM 661 C CA . ASP A 1 83 ? -42.778 3.926 59.499 1.00 83.50 83 ASP A CA 1
ATOM 662 C C . ASP A 1 83 ? -41.653 3.548 60.485 1.00 83.50 83 ASP A C 1
ATOM 664 O O . ASP A 1 83 ? -40.465 3.491 60.154 1.00 83.50 83 ASP A O 1
ATOM 668 N N . GLU A 1 84 ? -42.030 3.272 61.732 1.00 79.44 84 GLU A N 1
ATOM 669 C CA . GLU A 1 84 ? -41.094 2.894 62.800 1.00 79.44 84 GLU A CA 1
ATOM 670 C C . GLU A 1 84 ? -40.364 1.563 62.535 1.00 79.44 84 GLU A C 1
ATOM 672 O O . GLU A 1 84 ? -39.282 1.340 63.070 1.00 79.44 84 GLU A O 1
ATOM 677 N N . ASN A 1 85 ? -40.908 0.708 61.663 1.00 82.75 85 ASN A N 1
ATOM 678 C CA . ASN A 1 85 ? -40.326 -0.575 61.264 1.00 82.75 85 ASN A CA 1
ATOM 679 C C . ASN A 1 85 ? -39.459 -0.466 59.998 1.00 82.75 85 ASN A C 1
ATOM 681 O O . ASN A 1 85 ? -39.127 -1.487 59.392 1.00 82.75 85 ASN A O 1
ATOM 685 N N . HIS A 1 86 ? -39.097 0.752 59.583 1.00 84.06 86 HIS A N 1
ATOM 686 C CA . HIS A 1 86 ? -38.315 1.023 58.374 1.00 84.06 86 HIS A CA 1
ATOM 687 C C . HIS A 1 86 ? -39.008 0.572 57.076 1.00 84.06 86 HIS A C 1
ATOM 689 O O . HIS A 1 86 ? -38.352 0.220 56.090 1.00 84.06 86 HIS A O 1
ATOM 695 N N . ARG A 1 87 ? -40.342 0.590 57.056 1.00 86.00 87 ARG A N 1
ATOM 696 C CA . ARG A 1 87 ? -41.165 0.226 55.903 1.00 86.00 87 ARG A CA 1
ATOM 697 C C . ARG A 1 87 ? -41.941 1.421 55.382 1.00 86.00 87 ARG A C 1
ATOM 699 O O . ARG A 1 87 ? -42.219 2.377 56.098 1.00 86.00 87 ARG A O 1
ATOM 706 N N . PHE A 1 88 ? -42.301 1.366 54.108 1.00 88.06 88 PHE A N 1
ATOM 707 C CA . PHE A 1 88 ? -43.197 2.348 53.508 1.00 88.06 88 PHE A CA 1
ATOM 708 C C . PHE A 1 88 ? -44.053 1.720 52.411 1.00 88.06 88 PHE A C 1
ATOM 710 O O . PHE A 1 88 ? -43.700 0.684 51.841 1.00 88.06 88 PHE A O 1
ATOM 717 N N . PHE A 1 89 ? -45.186 2.352 52.110 1.00 83.81 89 PHE A N 1
ATOM 718 C CA . PHE A 1 89 ? -46.117 1.893 51.084 1.00 83.81 89 PHE A CA 1
ATOM 719 C C . PHE A 1 89 ? -46.025 2.772 49.836 1.00 83.81 89 PHE A C 1
ATOM 721 O O . PHE A 1 89 ? -46.177 3.987 49.919 1.00 83.81 89 PHE A O 1
ATOM 728 N N . TYR A 1 90 ? -45.788 2.164 48.675 1.00 84.06 90 TYR A N 1
ATOM 729 C CA . TYR A 1 90 ? -45.710 2.871 47.397 1.00 84.06 90 TYR A CA 1
ATOM 730 C C . TYR A 1 90 ? -46.268 2.000 46.266 1.00 84.06 90 TYR A C 1
ATOM 732 O O . TYR A 1 90 ? -45.941 0.817 46.182 1.00 84.06 90 TYR A O 1
ATOM 740 N N . GLN A 1 91 ? -47.131 2.568 45.412 1.00 80.56 91 GLN A N 1
ATOM 741 C CA . GLN A 1 91 ? -47.765 1.884 44.268 1.00 80.56 91 GLN A CA 1
ATOM 742 C C . GLN A 1 91 ? -48.299 0.472 44.599 1.00 80.56 91 GLN A C 1
ATOM 744 O O . GLN A 1 91 ? -47.974 -0.516 43.939 1.00 80.56 91 GLN A O 1
ATOM 749 N N . ASN A 1 92 ? -49.133 0.382 45.641 1.00 79.44 92 ASN A N 1
ATOM 750 C CA . ASN A 1 92 ? -49.762 -0.853 46.125 1.00 79.44 92 ASN A CA 1
ATOM 751 C C . ASN A 1 92 ? -48.802 -1.935 46.654 1.00 79.44 92 ASN A C 1
ATOM 753 O O . ASN A 1 92 ? -49.138 -3.121 46.648 1.00 79.44 92 ASN A O 1
ATOM 757 N N . ARG A 1 93 ? -47.605 -1.554 47.117 1.00 82.75 93 ARG A N 1
ATOM 758 C CA . ARG A 1 93 ? -46.606 -2.481 47.666 1.00 82.75 93 ARG A CA 1
ATOM 759 C C . ARG A 1 93 ? -45.954 -1.929 48.924 1.00 82.75 93 ARG A C 1
ATOM 761 O O . ARG A 1 93 ? -45.743 -0.726 49.044 1.00 82.75 93 ARG A O 1
ATOM 768 N N . ILE A 1 94 ? -45.599 -2.835 49.832 1.00 84.12 94 ILE A N 1
ATOM 769 C CA . ILE A 1 94 ? -44.803 -2.528 51.022 1.00 84.12 94 ILE A CA 1
ATOM 770 C C . ILE A 1 94 ? -43.332 -2.744 50.673 1.00 84.12 94 ILE A C 1
ATOM 772 O O . ILE A 1 94 ? -42.946 -3.828 50.235 1.00 84.12 94 ILE A O 1
ATOM 776 N N . PHE A 1 95 ? -42.518 -1.717 50.876 1.00 83.88 95 PHE A N 1
ATOM 777 C CA . PHE A 1 95 ? -41.069 -1.775 50.745 1.00 83.88 95 PHE A CA 1
ATOM 778 C C . PHE A 1 95 ? -40.444 -1.824 52.129 1.00 83.88 95 PHE A C 1
ATOM 780 O O . PHE A 1 95 ? -40.736 -0.976 52.966 1.00 83.88 95 PHE A O 1
ATOM 787 N N . ASP A 1 96 ? -39.575 -2.805 52.356 1.00 85.12 96 ASP A N 1
ATOM 788 C CA . ASP A 1 96 ? -38.819 -2.942 53.598 1.00 85.12 96 ASP A CA 1
ATOM 789 C C . ASP A 1 96 ? -37.376 -2.492 53.372 1.00 85.12 96 ASP A C 1
ATOM 791 O O . ASP A 1 96 ? -36.632 -3.126 52.617 1.00 85.12 96 ASP A O 1
ATOM 795 N N . LEU A 1 97 ? -36.968 -1.392 54.007 1.00 82.50 97 LEU A N 1
ATOM 796 C CA . LEU A 1 97 ? -35.627 -0.833 53.843 1.00 82.50 97 LEU A CA 1
ATOM 797 C C . LEU A 1 97 ? -34.531 -1.738 54.410 1.00 82.50 97 LEU A C 1
ATOM 799 O O . LEU A 1 97 ? -33.383 -1.602 54.003 1.00 82.50 97 LEU A O 1
ATOM 803 N N . THR A 1 98 ? -34.851 -2.707 55.270 1.00 80.81 98 THR A N 1
ATOM 804 C CA . THR A 1 98 ? -33.872 -3.715 55.714 1.00 80.81 98 THR A CA 1
ATOM 805 C C . THR A 1 98 ? -33.496 -4.695 54.595 1.00 80.81 98 THR A C 1
ATOM 807 O O . THR A 1 98 ? -32.426 -5.300 54.624 1.00 80.81 98 THR A O 1
ATOM 810 N N . SER A 1 99 ? -34.326 -4.802 53.549 1.00 82.31 99 SER A N 1
ATOM 811 C CA . SER A 1 99 ? -34.073 -5.636 52.365 1.00 82.31 99 SER A CA 1
ATOM 812 C C . SER A 1 99 ? -33.225 -4.946 51.279 1.00 82.31 99 SER A C 1
ATOM 814 O O . SER A 1 99 ? -33.029 -5.494 50.186 1.00 82.31 99 SER A O 1
ATOM 816 N N . LEU A 1 100 ? -32.694 -3.747 51.557 1.00 83.00 100 LEU A N 1
ATOM 817 C CA . LEU A 1 100 ? -31.834 -3.002 50.635 1.00 83.00 100 LEU A CA 1
ATOM 818 C C . LEU A 1 100 ? -30.568 -3.798 50.296 1.00 83.00 100 LEU A C 1
ATOM 820 O O . LEU A 1 100 ? -29.715 -4.053 51.146 1.00 83.00 100 LEU A O 1
ATOM 824 N N . LYS A 1 101 ? -30.373 -4.117 49.013 1.00 81.94 101 LYS A N 1
ATOM 825 C CA . LYS A 1 101 ? -29.162 -4.831 48.572 1.00 81.94 101 LYS A CA 1
ATOM 826 C C . LYS A 1 101 ? -27.998 -3.897 48.277 1.00 81.94 101 LYS A C 1
ATOM 828 O O . LYS A 1 101 ? -26.838 -4.303 48.359 1.00 81.94 101 LYS A O 1
ATOM 833 N N . LYS A 1 102 ? -28.298 -2.687 47.806 1.00 83.50 102 LYS A N 1
ATOM 834 C CA . LYS A 1 102 ? -27.303 -1.716 47.349 1.00 83.50 102 LYS A CA 1
ATOM 835 C C . LYS A 1 102 ? -27.938 -0.340 47.216 1.00 83.50 102 LYS A C 1
ATOM 837 O O . LYS A 1 102 ? -29.062 -0.233 46.730 1.00 83.50 102 LYS A O 1
ATOM 842 N N . VAL A 1 103 ? -27.164 0.700 47.501 1.00 82.00 103 VAL A N 1
ATOM 843 C CA . VAL A 1 103 ? -27.531 2.084 47.174 1.00 82.00 103 VAL A CA 1
ATOM 844 C C . VAL A 1 103 ? -26.482 2.698 46.272 1.00 82.00 103 VAL A C 1
ATOM 846 O O . VAL A 1 103 ? -25.282 2.478 46.449 1.00 82.00 103 VAL A O 1
ATOM 849 N N . GLN A 1 104 ? -26.934 3.439 45.267 1.00 80.81 104 GLN A N 1
ATOM 850 C CA . GLN A 1 104 ? -26.083 4.311 44.471 1.00 80.81 104 GLN A CA 1
ATOM 851 C C . GLN A 1 104 ? -26.639 5.718 44.504 1.00 80.81 104 GLN A C 1
ATOM 853 O O . GLN A 1 104 ? -27.840 5.869 44.384 1.00 80.81 104 GLN A O 1
ATOM 858 N N . TYR A 1 105 ? -25.801 6.735 44.627 1.00 78.38 105 TYR A N 1
ATOM 859 C CA . TYR A 1 105 ? -26.269 8.119 44.611 1.00 78.38 105 TYR A CA 1
ATOM 860 C C . TYR A 1 105 ? -25.369 8.980 43.725 1.00 78.38 105 TYR A C 1
ATOM 862 O O . TYR A 1 105 ? -24.196 8.665 43.530 1.00 78.38 105 TYR A O 1
ATOM 870 N N . ASP A 1 106 ? -25.932 10.030 43.145 1.00 70.19 106 ASP A N 1
ATOM 871 C CA . ASP A 1 106 ? -25.221 11.158 42.527 1.00 70.19 106 ASP A CA 1
ATOM 872 C C . ASP A 1 106 ? -25.719 12.440 43.208 1.00 70.19 106 ASP A C 1
ATOM 874 O O . ASP A 1 106 ? -26.698 12.403 43.945 1.00 70.19 106 ASP A O 1
ATOM 878 N N . SER A 1 107 ? -25.121 13.578 42.878 1.00 70.19 107 SER A N 1
ATOM 879 C CA . SER A 1 107 ? -25.520 14.946 43.238 1.00 70.19 107 SER A CA 1
ATOM 880 C C . SER A 1 107 ? -27.006 15.303 43.054 1.00 70.19 107 SER A C 1
ATOM 882 O O . SER A 1 107 ? -27.410 16.390 43.454 1.00 70.19 107 SER A O 1
ATOM 884 N N . LYS A 1 108 ? -27.817 14.443 42.423 1.00 71.81 108 LYS A N 1
ATOM 885 C CA . LYS A 1 108 ? -29.214 14.728 42.061 1.00 71.81 108 LYS A CA 1
ATOM 886 C C . LYS A 1 108 ? -30.223 13.639 42.423 1.00 71.81 108 LYS A C 1
ATOM 888 O O . LYS A 1 108 ? -31.391 13.957 42.604 1.00 71.81 108 LYS A O 1
ATOM 893 N N . VAL A 1 109 ? -29.815 12.368 42.481 1.00 79.75 109 VAL A N 1
ATOM 894 C CA . VAL A 1 109 ? -30.736 11.232 42.665 1.00 79.75 109 VAL A CA 1
ATOM 895 C C . VAL A 1 109 ? -30.065 10.125 43.475 1.00 79.75 109 VAL A C 1
ATOM 897 O O . VAL A 1 109 ? -28.893 9.806 43.259 1.00 79.75 109 VAL A O 1
ATOM 900 N N . ILE A 1 110 ? -30.838 9.490 44.352 1.00 82.81 110 ILE A N 1
ATOM 901 C CA . ILE A 1 110 ? -30.510 8.254 45.059 1.00 82.81 110 ILE A CA 1
ATOM 902 C C . ILE A 1 110 ? -31.233 7.092 44.366 1.00 82.81 110 ILE A C 1
ATOM 904 O O . ILE A 1 110 ? -32.430 7.130 44.109 1.00 82.81 110 ILE A O 1
ATOM 908 N N . ILE A 1 111 ? -30.498 6.036 44.049 1.00 85.50 111 ILE A N 1
ATOM 909 C CA . ILE A 1 111 ? -30.970 4.810 43.411 1.00 85.50 111 ILE A CA 1
ATOM 910 C C . ILE A 1 111 ? -30.850 3.672 44.427 1.00 85.50 111 ILE A C 1
ATOM 912 O O . ILE A 1 111 ? -29.750 3.170 44.692 1.00 85.50 111 ILE A O 1
ATOM 916 N N . ALA A 1 112 ? -31.982 3.249 44.979 1.00 85.69 112 ALA A N 1
ATOM 917 C CA . ALA A 1 112 ? -32.070 2.145 45.928 1.00 85.69 112 ALA A CA 1
ATOM 918 C C . ALA A 1 112 ? -32.426 0.838 45.204 1.00 85.69 112 ALA A C 1
ATOM 920 O O . ALA A 1 112 ? -33.411 0.768 44.469 1.00 85.69 112 ALA A O 1
ATOM 921 N N . PHE A 1 113 ? -31.612 -0.204 45.393 1.00 83.94 113 PHE A N 1
ATOM 922 C CA . PHE A 1 113 ? -31.791 -1.506 44.748 1.00 83.94 113 PHE A CA 1
ATOM 923 C C . PHE A 1 113 ? -32.370 -2.529 45.728 1.00 83.94 113 PHE A C 1
ATOM 925 O O . PHE A 1 113 ? -31.700 -2.929 46.684 1.00 83.94 113 PHE A O 1
ATOM 932 N N . PHE A 1 114 ? -33.563 -3.022 45.409 1.00 84.00 114 PHE A N 1
ATOM 933 C CA . PHE A 1 114 ? -34.231 -4.137 46.077 1.00 84.00 114 PHE A CA 1
ATOM 934 C C . PHE A 1 114 ? -34.073 -5.431 45.255 1.00 84.00 114 PHE A C 1
ATOM 936 O O . PHE A 1 114 ? -33.420 -5.447 44.203 1.00 84.00 114 PHE A O 1
ATOM 943 N N . GLU A 1 115 ? -34.634 -6.540 45.748 1.00 81.00 115 GLU A N 1
ATOM 944 C CA . GLU A 1 115 ? -34.641 -7.856 45.083 1.00 81.00 115 GLU A CA 1
ATOM 945 C C . GLU A 1 115 ? -35.141 -7.753 43.632 1.00 81.00 115 GLU A C 1
ATOM 947 O O . GLU A 1 115 ? -34.410 -8.106 42.696 1.00 81.00 115 GLU A O 1
ATOM 952 N N . ASP A 1 116 ? -36.323 -7.154 43.472 1.00 83.06 116 ASP A N 1
ATOM 953 C CA . ASP A 1 116 ? -37.094 -7.137 42.225 1.00 83.06 116 ASP A CA 1
ATOM 954 C C . ASP A 1 116 ? -37.242 -5.739 41.618 1.00 83.06 116 ASP A C 1
ATOM 956 O O . ASP A 1 116 ? -37.500 -5.602 40.420 1.00 83.06 116 ASP A O 1
ATOM 960 N N . PHE A 1 117 ? -36.996 -4.692 42.410 1.00 84.06 117 PHE A N 1
ATOM 961 C CA . PHE A 1 117 ? -37.269 -3.307 42.031 1.00 84.06 117 PHE A CA 1
ATOM 962 C C . PHE A 1 117 ? -36.100 -2.375 42.300 1.00 84.06 117 PHE A C 1
ATOM 964 O O . PHE A 1 117 ? -35.199 -2.648 43.096 1.00 84.06 117 PHE A O 1
ATOM 971 N N . ILE A 1 118 ? -36.128 -1.250 41.602 1.00 83.88 118 ILE A N 1
ATOM 972 C CA . ILE A 1 118 ? -35.205 -0.141 41.771 1.00 83.88 118 ILE A CA 1
ATOM 973 C C . ILE A 1 118 ? -36.044 1.111 41.977 1.00 83.88 118 ILE A C 1
ATOM 975 O O . ILE A 1 118 ? -36.931 1.401 41.171 1.00 83.88 118 ILE A O 1
ATOM 979 N N . LEU A 1 119 ? -35.751 1.839 43.050 1.00 86.12 119 LEU A N 1
ATOM 980 C CA . LEU A 1 119 ? -36.387 3.112 43.356 1.00 86.12 119 LEU A CA 1
ATOM 981 C C . LEU A 1 119 ? -35.424 4.255 43.073 1.00 86.12 119 LEU A C 1
ATOM 983 O O . LEU A 1 119 ? -34.257 4.207 43.461 1.00 86.12 119 LEU A O 1
ATOM 987 N N . TYR A 1 120 ? -35.943 5.270 42.397 1.00 83.56 120 TYR A N 1
ATOM 988 C CA . TYR A 1 120 ? -35.297 6.553 42.178 1.00 83.56 120 TYR A CA 1
ATOM 989 C C . TYR A 1 120 ? -35.893 7.544 43.169 1.00 83.56 120 TYR A C 1
ATOM 991 O O . TYR A 1 120 ? -37.100 7.775 43.160 1.00 83.56 120 TYR A O 1
ATOM 999 N N . ILE A 1 121 ? -35.048 8.084 44.034 1.00 85.06 121 ILE A N 1
ATOM 1000 C CA . ILE A 1 121 ? -35.401 8.963 45.145 1.00 85.06 121 ILE A CA 1
ATOM 1001 C C . ILE A 1 121 ? -34.644 10.274 44.941 1.00 85.06 121 ILE A C 1
ATOM 1003 O O . ILE A 1 121 ? -33.506 10.268 44.465 1.00 85.06 121 ILE A O 1
ATOM 1007 N N . GLU A 1 122 ? -35.269 11.397 45.264 1.00 83.81 122 GLU A N 1
ATOM 1008 C CA . GLU A 1 122 ? -34.604 12.697 45.232 1.00 83.81 122 GLU A CA 1
ATOM 1009 C C . GLU A 1 122 ? -33.371 12.708 46.145 1.00 83.81 122 GLU A C 1
ATOM 1011 O O . GLU A 1 122 ? -33.340 12.050 47.187 1.00 83.81 122 GLU A O 1
ATOM 1016 N N . TYR A 1 123 ? -32.310 13.393 45.718 1.00 82.81 123 TYR A N 1
ATOM 1017 C CA . TYR A 1 123 ? -31.114 13.473 46.542 1.00 82.81 123 TYR A CA 1
ATOM 1018 C C . TYR A 1 123 ? -31.359 14.343 47.772 1.00 82.81 123 TYR A C 1
ATOM 1020 O O . TYR A 1 123 ? -31.531 15.553 47.662 1.00 82.81 123 TYR A O 1
ATOM 1028 N N . ASP A 1 124 ? -31.267 13.711 48.934 1.00 83.75 124 ASP A N 1
ATOM 1029 C CA . ASP A 1 124 ? -31.191 14.356 50.235 1.00 83.75 124 ASP A CA 1
ATOM 1030 C C . ASP A 1 124 ? -30.038 13.720 51.022 1.00 83.75 124 ASP A C 1
ATOM 1032 O O . ASP A 1 124 ? -29.887 12.494 51.084 1.00 83.75 124 ASP A O 1
ATOM 1036 N N . ARG A 1 125 ? -29.192 14.569 51.607 1.00 82.44 125 ARG A N 1
ATOM 1037 C CA . ARG A 1 125 ? -28.019 14.154 52.376 1.00 82.44 125 ARG A CA 1
ATOM 1038 C C . ARG A 1 125 ? -28.410 13.311 53.588 1.00 82.44 125 ARG A C 1
ATOM 1040 O O . ARG A 1 125 ? -27.710 12.343 53.890 1.00 82.44 125 ARG A O 1
ATOM 1047 N N . ASP A 1 126 ? -29.523 13.637 54.234 1.00 86.06 126 ASP A N 1
ATOM 1048 C CA . ASP A 1 126 ? -29.987 12.921 55.421 1.00 86.06 126 ASP A CA 1
ATOM 1049 C C . ASP A 1 126 ? -30.511 11.530 55.044 1.00 86.06 126 ASP A C 1
ATOM 1051 O O . ASP A 1 126 ? -30.213 10.542 55.723 1.00 86.06 126 ASP A O 1
ATOM 1055 N N . VAL A 1 127 ? -31.152 11.412 53.875 1.00 84.75 127 VAL A N 1
ATOM 1056 C CA . VAL A 1 127 ? -31.559 10.125 53.291 1.00 84.75 127 VAL A CA 1
ATOM 1057 C C . VAL A 1 127 ? -30.354 9.258 52.921 1.00 84.75 127 VAL A C 1
ATOM 1059 O O . VAL A 1 127 ? -30.355 8.053 53.184 1.00 84.75 127 VAL A O 1
ATOM 1062 N N . VAL A 1 128 ? -29.292 9.846 52.359 1.00 81.81 128 VAL A N 1
ATOM 1063 C CA . VAL A 1 128 ? -28.050 9.111 52.060 1.00 81.81 128 VAL A CA 1
ATOM 1064 C C . VAL A 1 128 ? -27.404 8.572 53.336 1.00 81.81 128 VAL A C 1
ATOM 1066 O O . VAL A 1 128 ? -27.050 7.392 53.375 1.00 81.81 128 VAL A O 1
ATOM 1069 N N . ASN A 1 129 ? -27.270 9.400 54.374 1.00 83.19 129 ASN A N 1
ATOM 1070 C CA . ASN A 1 129 ? -26.678 8.995 55.653 1.00 83.19 129 ASN A CA 1
ATOM 1071 C C . ASN A 1 129 ? -27.482 7.866 56.315 1.00 83.19 129 ASN A C 1
ATOM 1073 O O . ASN A 1 129 ? -26.913 6.899 56.821 1.00 83.19 129 ASN A O 1
ATOM 1077 N N . TYR A 1 130 ? -28.810 7.948 56.247 1.00 85.25 130 TYR A N 1
ATOM 1078 C CA . TYR A 1 130 ? -29.703 6.911 56.750 1.00 85.25 130 TYR A CA 1
ATOM 1079 C C . TYR A 1 130 ? -29.586 5.589 55.974 1.00 85.25 130 TYR A C 1
ATOM 1081 O O . TYR A 1 130 ? -29.529 4.512 56.559 1.00 85.25 130 TYR A O 1
ATOM 1089 N N . PHE A 1 131 ? -29.466 5.624 54.646 1.00 84.81 131 PHE A N 1
ATOM 1090 C CA . PHE A 1 131 ? -29.222 4.400 53.878 1.00 84.81 131 PHE A CA 1
ATOM 1091 C C . PHE A 1 131 ? -27.817 3.820 54.081 1.00 84.81 131 PHE A C 1
ATOM 1093 O O . PHE A 1 131 ? -27.636 2.607 53.950 1.00 84.81 131 PHE A O 1
ATOM 1100 N N . GLN A 1 132 ? -26.827 4.653 54.410 1.00 78.75 132 GLN A N 1
ATOM 1101 C CA . GLN A 1 132 ? -25.484 4.199 54.780 1.00 78.75 132 GLN A CA 1
ATOM 1102 C C . GLN A 1 132 ? -25.460 3.441 56.108 1.00 78.75 132 GLN A C 1
ATOM 1104 O O . GLN A 1 132 ? -24.672 2.507 56.235 1.00 78.75 132 GLN A O 1
ATOM 1109 N N . SER A 1 133 ? -26.322 3.786 57.068 1.00 79.50 133 SER A N 1
ATOM 1110 C CA . SER A 1 133 ? -26.418 3.037 58.327 1.00 79.50 133 SER A CA 1
ATOM 1111 C C . SER A 1 133 ? -27.133 1.689 58.164 1.00 79.50 133 SER A C 1
ATOM 1113 O O . SER A 1 133 ? -26.827 0.747 58.891 1.00 79.50 133 SER A O 1
ATOM 1115 N N . LEU A 1 134 ? -28.038 1.571 57.186 1.00 75.94 134 LEU A N 1
ATOM 1116 C CA . LEU A 1 134 ? -28.843 0.367 56.942 1.00 75.94 134 LEU A CA 1
ATOM 1117 C C . LEU A 1 134 ? -28.214 -0.635 55.960 1.00 75.94 134 LEU A C 1
ATOM 1119 O O . LEU A 1 134 ? -28.506 -1.828 56.030 1.00 75.94 134 LEU A O 1
ATOM 1123 N N . CYS A 1 135 ? -27.373 -0.188 55.021 1.00 71.62 135 CYS A N 1
ATOM 1124 C CA . CYS A 1 135 ? -26.876 -1.030 53.931 1.00 71.62 135 CYS A CA 1
ATOM 1125 C C . CYS A 1 135 ? -25.348 -1.148 53.929 1.00 71.62 135 CYS A C 1
ATOM 1127 O O . CYS A 1 135 ? -24.617 -0.162 53.927 1.00 71.62 135 CYS A O 1
ATOM 1129 N N . THR A 1 136 ? -24.841 -2.374 53.788 1.00 56.47 136 THR A N 1
ATOM 1130 C CA . THR A 1 136 ? -23.396 -2.670 53.777 1.00 56.47 136 THR A CA 1
ATOM 1131 C C . THR A 1 136 ? -22.669 -2.215 52.505 1.00 56.47 136 THR A C 1
ATOM 1133 O O . THR A 1 136 ? -21.439 -2.279 52.440 1.00 56.47 136 THR A O 1
ATOM 1136 N N . LYS A 1 137 ? -23.390 -1.774 51.459 1.00 61.72 137 LYS A N 1
ATOM 1137 C CA . LYS A 1 137 ? -22.800 -1.459 50.148 1.00 61.72 137 LYS A CA 1
ATOM 1138 C C . LYS A 1 137 ? -23.421 -0.225 49.496 1.00 61.72 137 LYS A C 1
ATOM 1140 O O . LYS A 1 137 ? -24.214 -0.320 48.553 1.00 61.72 137 LYS A O 1
ATOM 1145 N N . VAL A 1 138 ? -22.988 0.939 49.964 1.00 61.81 138 VAL A N 1
ATOM 1146 C CA . VAL A 1 138 ? -23.299 2.233 49.351 1.00 61.81 138 VAL A CA 1
ATOM 1147 C C . VAL A 1 138 ? -22.177 2.624 48.386 1.00 61.81 138 VAL A C 1
ATOM 1149 O O . VAL A 1 138 ? -21.001 2.597 48.738 1.00 61.81 138 VAL A O 1
ATOM 1152 N N . ILE A 1 139 ? -22.528 2.919 47.131 1.00 60.84 139 ILE A N 1
ATOM 1153 C CA . ILE A 1 139 ? -21.568 3.253 46.072 1.00 60.84 139 ILE A CA 1
ATOM 1154 C C . ILE A 1 139 ? -21.900 4.626 45.505 1.00 60.84 139 ILE A C 1
ATOM 1156 O O . ILE A 1 139 ? -22.881 4.758 44.773 1.00 60.84 139 ILE A O 1
ATOM 1160 N N . ASP A 1 140 ? -21.031 5.601 45.748 1.00 59.81 140 ASP A N 1
ATOM 1161 C CA . ASP A 1 140 ? -21.062 6.867 45.021 1.00 59.81 140 ASP A CA 1
ATOM 1162 C C . ASP A 1 140 ? -20.990 6.590 43.506 1.00 59.81 140 ASP A C 1
ATOM 1164 O O . ASP A 1 140 ? -20.115 5.866 43.005 1.00 59.81 140 ASP A O 1
ATOM 1168 N N . SER A 1 141 ? -21.998 7.064 42.777 1.00 56.06 141 SER A N 1
ATOM 1169 C CA . SER A 1 141 ? -22.111 6.849 41.338 1.00 56.06 141 SER A CA 1
ATOM 1170 C C . SER A 1 141 ? -21.262 7.830 40.532 1.00 56.06 141 SER A C 1
ATOM 1172 O O . SER A 1 141 ? -21.027 7.572 39.344 1.00 56.06 141 SER A O 1
ATOM 1174 N N . THR A 1 142 ? -20.721 8.871 41.178 1.00 56.66 142 THR A N 1
ATOM 1175 C CA . THR A 1 142 ? -19.734 9.755 40.568 1.00 56.66 142 THR A CA 1
ATOM 1176 C C . THR A 1 142 ? -18.490 8.955 40.187 1.00 56.66 142 THR A C 1
ATOM 1178 O O . THR A 1 142 ? -17.940 8.123 40.919 1.00 56.66 142 THR A O 1
ATOM 1181 N N . MET A 1 143 ? -18.075 9.124 38.935 1.00 57.94 143 MET A N 1
ATOM 1182 C CA . MET A 1 143 ? -16.983 8.345 38.381 1.00 57.94 143 MET A CA 1
ATOM 1183 C C . MET A 1 143 ? -15.657 8.941 38.861 1.00 57.94 143 MET A C 1
ATOM 1185 O O . MET A 1 143 ? -15.195 9.942 38.313 1.00 57.94 143 MET A O 1
ATOM 1189 N N . THR A 1 144 ? -15.050 8.338 39.887 1.00 66.12 144 THR A N 1
ATOM 1190 C CA . THR A 1 144 ? -13.752 8.793 40.413 1.00 66.12 144 THR A CA 1
ATOM 1191 C C . THR A 1 144 ? -12.676 8.798 39.315 1.00 66.12 144 THR A C 1
ATOM 1193 O O . THR A 1 144 ? -12.746 7.966 38.402 1.00 66.12 144 THR A O 1
ATOM 1196 N N . PRO A 1 145 ? -11.644 9.664 39.391 1.00 66.00 145 PRO A N 1
ATOM 1197 C CA . PRO A 1 145 ? -10.560 9.701 38.402 1.00 66.00 145 PRO A CA 1
ATOM 1198 C C . PRO A 1 145 ? -9.922 8.323 38.182 1.00 66.00 145 PRO A C 1
ATOM 1200 O O . PRO A 1 145 ? -9.757 7.873 37.053 1.00 66.00 145 PRO A O 1
ATOM 1203 N N . LYS A 1 146 ? -9.704 7.577 39.272 1.00 66.56 146 LYS A N 1
ATOM 1204 C CA . LYS A 1 146 ? -9.212 6.192 39.251 1.00 66.56 146 LYS A CA 1
ATOM 1205 C C . LYS A 1 146 ? -10.111 5.256 38.435 1.00 66.56 146 LYS A C 1
ATOM 1207 O O . LYS A 1 146 ? -9.620 4.413 37.695 1.00 66.56 146 LYS A O 1
ATOM 1212 N N . ARG A 1 147 ? -11.433 5.389 38.559 1.00 66.62 147 ARG A N 1
ATOM 1213 C CA . ARG A 1 147 ? -12.402 4.568 37.823 1.00 66.62 147 ARG A CA 1
ATOM 1214 C C . ARG A 1 147 ? -12.512 4.985 36.356 1.00 66.62 147 ARG A C 1
ATOM 1216 O O . ARG A 1 147 ? -12.724 4.117 35.516 1.00 66.62 147 ARG A O 1
ATOM 1223 N N . LYS A 1 148 ? -12.352 6.280 36.052 1.00 67.25 148 LYS A N 1
ATOM 1224 C CA . LYS A 1 148 ? -12.249 6.794 34.676 1.00 67.25 148 LYS A CA 1
ATOM 1225 C C . LYS A 1 148 ? -11.018 6.227 33.971 1.00 67.25 148 LYS A C 1
ATOM 1227 O O . LYS A 1 148 ? -11.178 5.651 32.905 1.00 67.25 148 LYS A O 1
ATOM 1232 N N . MET A 1 149 ? -9.846 6.273 34.608 1.00 67.38 149 MET A N 1
ATOM 1233 C CA . MET A 1 149 ? -8.607 5.706 34.056 1.00 67.38 149 MET A CA 1
ATOM 1234 C C . MET A 1 149 ? -8.694 4.191 33.847 1.00 67.38 149 MET A C 1
ATOM 1236 O O . MET A 1 149 ? -8.283 3.695 32.806 1.00 67.38 149 MET A O 1
ATOM 1240 N N . SER A 1 150 ? -9.289 3.449 34.788 1.00 69.88 150 SER A N 1
ATOM 1241 C CA . SER A 1 150 ? -9.517 2.002 34.628 1.00 69.88 150 SER A CA 1
ATOM 1242 C C . SER A 1 150 ? -10.414 1.680 33.435 1.00 69.88 150 SER A C 1
ATOM 1244 O O . SER A 1 150 ? -10.137 0.737 32.700 1.00 69.88 150 SER A O 1
ATOM 1246 N N . MET A 1 151 ? -11.479 2.458 33.231 1.00 70.06 151 MET A N 1
ATOM 1247 C CA . MET A 1 151 ? -12.383 2.258 32.098 1.00 70.06 151 MET A CA 1
ATOM 1248 C C . MET A 1 151 ? -11.749 2.704 30.781 1.00 70.06 151 MET A C 1
ATOM 1250 O O . MET A 1 151 ? -11.958 2.031 29.782 1.00 70.06 151 MET A O 1
ATOM 1254 N N . LEU A 1 152 ? -10.947 3.773 30.783 1.00 71.56 152 LEU A N 1
ATOM 1255 C CA . LEU A 1 152 ? -10.166 4.188 29.618 1.00 71.56 152 LEU A CA 1
ATOM 1256 C C . LEU A 1 152 ? -9.177 3.095 29.206 1.00 71.56 152 LEU A C 1
ATOM 1258 O O . LEU A 1 152 ? -9.153 2.718 28.042 1.00 71.56 152 LEU A O 1
ATOM 1262 N N . LEU A 1 153 ? -8.428 2.534 30.160 1.00 73.88 153 LEU A N 1
ATOM 1263 C CA . LEU A 1 153 ? -7.509 1.428 29.893 1.00 73.88 153 LEU A CA 1
ATOM 1264 C C . LEU A 1 153 ? -8.249 0.203 29.346 1.00 73.88 153 LEU A C 1
ATOM 1266 O O . LEU A 1 153 ? -7.796 -0.405 28.384 1.00 73.88 153 LEU A O 1
ATOM 1270 N N . LEU A 1 154 ? -9.392 -0.153 29.941 1.00 74.94 154 LEU A N 1
ATOM 1271 C CA . LEU A 1 154 ? -10.204 -1.268 29.458 1.00 74.94 154 LEU A CA 1
ATOM 1272 C C . LEU A 1 154 ? -10.681 -1.024 28.021 1.00 74.94 154 LEU A C 1
ATOM 1274 O O . LEU A 1 154 ? -10.608 -1.934 27.206 1.00 74.94 154 LEU A O 1
ATOM 1278 N N . ILE A 1 155 ? -11.143 0.190 27.709 1.00 73.44 155 ILE A N 1
ATOM 1279 C CA . ILE A 1 155 ? -11.539 0.568 26.349 1.00 73.44 155 ILE A CA 1
ATOM 1280 C C . ILE A 1 155 ? -10.340 0.415 25.413 1.00 73.44 155 ILE A C 1
ATOM 1282 O O . ILE A 1 155 ? -10.453 -0.321 24.444 1.00 73.44 155 ILE A O 1
ATOM 1286 N N . LEU A 1 156 ? -9.187 1.006 25.735 1.00 73.06 156 LEU A N 1
ATOM 1287 C CA . LEU A 1 156 ? -7.977 0.913 24.910 1.00 73.06 156 LEU A CA 1
ATOM 1288 C C . LEU A 1 156 ? -7.545 -0.538 24.658 1.00 73.06 156 LEU A C 1
ATOM 1290 O O . LEU A 1 156 ? -7.243 -0.884 23.522 1.00 73.06 156 LEU A O 1
ATOM 1294 N N . LEU A 1 157 ? -7.582 -1.400 25.679 1.00 76.00 157 LEU A N 1
ATOM 1295 C CA . LEU A 1 157 ? -7.280 -2.827 25.533 1.00 76.00 157 LEU A CA 1
ATOM 1296 C C . LEU A 1 157 ? -8.272 -3.539 24.606 1.00 76.00 157 LEU A C 1
ATOM 1298 O O . LEU A 1 157 ? -7.858 -4.363 23.797 1.00 76.00 157 LEU A O 1
ATOM 1302 N N . VAL A 1 158 ? -9.569 -3.230 24.699 1.00 76.19 158 VAL A N 1
ATOM 1303 C CA . VAL A 1 158 ? -10.578 -3.822 23.805 1.00 76.19 158 VAL A CA 1
ATOM 1304 C C . VAL A 1 158 ? -10.401 -3.312 22.375 1.00 76.19 158 VAL A C 1
ATOM 1306 O O . VAL A 1 158 ? -10.487 -4.111 21.451 1.00 76.19 158 VAL A O 1
ATOM 1309 N N . VAL A 1 159 ? -10.107 -2.025 22.169 1.00 73.38 159 VAL A N 1
ATOM 1310 C CA . VAL A 1 159 ? -9.846 -1.512 20.815 1.00 73.38 159 VAL A CA 1
ATOM 1311 C C . VAL A 1 159 ? -8.572 -2.147 20.243 1.00 73.38 159 VAL A C 1
ATOM 1313 O O . VAL A 1 159 ? -8.577 -2.563 19.089 1.00 73.38 159 VAL A O 1
ATOM 1316 N N . ALA A 1 160 ? -7.506 -2.291 21.040 1.00 73.00 160 ALA A N 1
ATOM 1317 C CA . ALA A 1 160 ? -6.282 -2.980 20.623 1.00 73.00 160 ALA A CA 1
ATOM 1318 C C . ALA A 1 160 ? -6.559 -4.442 20.237 1.00 73.00 160 ALA A C 1
ATOM 1320 O O . ALA A 1 160 ? -6.161 -4.879 19.162 1.00 73.00 160 ALA A O 1
ATOM 1321 N N . PHE A 1 161 ? -7.320 -5.169 21.063 1.00 77.00 161 PHE A N 1
ATOM 1322 C CA . PHE A 1 161 ? -7.773 -6.528 20.754 1.00 77.00 161 PHE A CA 1
ATOM 1323 C C . PHE A 1 161 ? -8.530 -6.588 19.424 1.00 77.00 161 PHE A C 1
ATOM 1325 O O . PHE A 1 161 ? -8.202 -7.395 18.557 1.00 77.00 161 PHE A O 1
ATOM 1332 N N . CYS A 1 162 ? -9.534 -5.725 19.249 1.00 74.50 162 CYS A N 1
ATOM 1333 C CA . CYS A 1 162 ? -10.332 -5.678 18.030 1.00 74.50 162 CYS A CA 1
ATOM 1334 C C . CYS A 1 162 ? -9.479 -5.333 16.807 1.00 74.50 162 CYS A C 1
ATOM 1336 O O . CYS A 1 162 ? -9.693 -5.920 15.755 1.00 74.50 162 CYS A O 1
ATOM 1338 N N . SER A 1 163 ? -8.498 -4.440 16.946 1.00 72.81 163 SER A N 1
ATOM 1339 C CA . SER A 1 163 ? -7.575 -4.081 15.869 1.00 72.81 163 SER A CA 1
ATOM 1340 C C . SER A 1 163 ? -6.760 -5.288 15.393 1.00 72.81 163 SER A C 1
ATOM 1342 O O . SER A 1 163 ? -6.780 -5.595 14.204 1.00 72.81 163 SER A O 1
ATOM 1344 N N . VAL A 1 164 ? -6.143 -6.052 16.307 1.00 73.69 164 VAL A N 1
ATOM 1345 C CA . VAL A 1 164 ? -5.377 -7.265 15.947 1.00 73.69 164 VAL A CA 1
ATOM 1346 C C . VAL A 1 164 ? -6.263 -8.322 15.298 1.00 73.69 164 VAL A C 1
ATOM 1348 O O . VAL A 1 164 ? -5.912 -8.895 14.268 1.00 73.69 164 VAL A O 1
ATOM 1351 N N . VAL A 1 165 ? -7.435 -8.579 15.881 1.00 77.31 165 VAL A N 1
ATOM 1352 C CA . VAL A 1 165 ? -8.373 -9.570 15.342 1.00 77.31 165 VAL A CA 1
ATOM 1353 C C . VAL A 1 165 ? -8.831 -9.171 13.943 1.00 77.31 165 VAL A C 1
ATOM 1355 O O . VAL A 1 165 ? -8.819 -10.002 13.038 1.00 77.31 165 VAL A O 1
ATOM 1358 N N . MET A 1 166 ? -9.196 -7.903 13.745 1.00 72.81 166 MET A N 1
ATOM 1359 C CA . MET A 1 166 ? -9.612 -7.412 12.436 1.00 72.81 166 MET A CA 1
ATOM 1360 C C . MET A 1 166 ? -8.474 -7.485 11.424 1.00 72.81 166 MET A C 1
ATOM 1362 O O . MET A 1 166 ? -8.727 -7.939 10.320 1.00 72.81 166 MET A O 1
ATOM 1366 N N . LYS A 1 167 ? -7.240 -7.146 11.808 1.00 72.12 167 LYS A N 1
ATOM 1367 C CA . LYS A 1 167 ? -6.035 -7.261 10.971 1.00 72.12 167 LYS A CA 1
ATOM 1368 C C . LYS A 1 167 ? -5.820 -8.688 10.455 1.00 72.12 167 LYS A C 1
ATOM 1370 O O . LYS A 1 167 ? -5.530 -8.885 9.277 1.00 72.12 167 LYS A O 1
ATOM 1375 N N . LEU A 1 168 ? -6.008 -9.689 11.318 1.00 75.50 168 LEU A N 1
ATOM 1376 C CA . LEU A 1 168 ? -5.946 -11.099 10.924 1.00 75.50 168 LEU A CA 1
ATOM 1377 C C . LEU A 1 168 ? -7.100 -11.470 9.983 1.00 75.50 168 LEU A C 1
ATOM 1379 O O . LEU A 1 168 ? -6.865 -12.106 8.961 1.00 75.50 168 LEU A O 1
ATOM 1383 N N . ILE A 1 169 ? -8.333 -11.051 10.288 1.00 74.81 169 ILE A N 1
ATOM 1384 C CA . ILE A 1 169 ? -9.513 -11.340 9.455 1.00 74.81 169 ILE A CA 1
ATOM 1385 C C . ILE A 1 169 ? -9.388 -10.695 8.071 1.00 74.81 169 ILE A C 1
ATOM 1387 O O . ILE A 1 169 ? -9.634 -11.364 7.070 1.00 74.81 169 ILE A O 1
ATOM 1391 N N . THR A 1 170 ? -9.002 -9.420 7.991 1.00 69.25 170 THR A N 1
ATOM 1392 C CA . THR A 1 170 ? -8.813 -8.709 6.720 1.00 69.25 170 THR A CA 1
ATOM 1393 C C . THR A 1 170 ? -7.644 -9.276 5.939 1.00 69.25 170 THR A C 1
ATOM 1395 O O . THR A 1 170 ? -7.750 -9.391 4.727 1.00 69.25 170 THR A O 1
ATOM 1398 N N . GLY A 1 171 ? -6.564 -9.681 6.609 1.00 69.81 171 GLY A N 1
ATOM 1399 C CA . GLY A 1 171 ? -5.444 -10.361 5.966 1.00 69.81 171 GLY A CA 1
ATOM 1400 C C . GLY A 1 171 ? -5.835 -11.712 5.360 1.00 69.81 171 GLY A C 1
ATOM 1401 O O . GLY A 1 171 ? -5.511 -11.992 4.210 1.00 69.81 171 GLY A O 1
ATOM 1402 N N . VAL A 1 172 ? -6.620 -12.518 6.082 1.00 71.50 172 VAL A N 1
ATOM 1403 C CA . VAL A 1 172 ? -7.189 -13.767 5.546 1.00 71.50 172 VAL A CA 1
ATOM 1404 C C . VAL A 1 172 ? -8.162 -13.485 4.399 1.00 71.50 172 VAL A C 1
ATOM 1406 O O . VAL A 1 172 ? -8.119 -14.169 3.382 1.00 71.50 172 VAL A O 1
ATOM 1409 N N . GLY A 1 173 ? -9.019 -12.469 4.529 1.00 69.44 173 GLY A N 1
ATOM 1410 C CA . GLY A 1 173 ? -9.927 -12.045 3.462 1.00 69.44 173 GLY A CA 1
ATOM 1411 C C . GLY A 1 173 ? -9.178 -11.598 2.206 1.00 69.44 173 GLY A C 1
ATOM 1412 O O . GLY A 1 173 ? -9.541 -11.998 1.106 1.00 69.44 173 GLY A O 1
ATOM 1413 N N . TYR A 1 174 ? -8.091 -10.844 2.377 1.00 68.06 174 TYR A N 1
ATOM 1414 C CA . TYR A 1 174 ? -7.187 -10.452 1.301 1.00 68.06 174 TYR A CA 1
ATOM 1415 C C . TYR A 1 174 ? -6.578 -11.678 0.612 1.00 68.06 174 TYR A C 1
ATOM 1417 O O . TYR A 1 174 ? -6.620 -11.758 -0.610 1.00 68.06 174 TYR A O 1
ATOM 1425 N N . CYS A 1 175 ? -6.141 -12.687 1.375 1.00 68.25 175 CYS A N 1
ATOM 1426 C CA . CYS A 1 175 ? -5.651 -13.944 0.802 1.00 68.25 175 CYS A CA 1
ATOM 1427 C C . CYS A 1 175 ? -6.692 -14.679 -0.033 1.00 68.25 175 CYS A C 1
ATOM 1429 O O . CYS A 1 175 ? -6.366 -15.201 -1.093 1.00 68.25 175 CYS A O 1
ATOM 1431 N N . LEU A 1 176 ? -7.940 -14.722 0.434 1.00 75.75 176 LEU A N 1
ATOM 1432 C CA . LEU A 1 176 ? -9.025 -15.373 -0.298 1.00 75.75 176 LEU A CA 1
ATOM 1433 C C . LEU A 1 176 ? -9.384 -14.627 -1.590 1.00 75.75 176 LEU A C 1
ATOM 1435 O O . LEU A 1 176 ? -9.784 -15.265 -2.557 1.00 75.75 176 LEU A O 1
ATOM 1439 N N . LEU A 1 177 ? -9.254 -13.297 -1.600 1.00 74.44 177 LEU A N 1
ATOM 1440 C CA . LEU A 1 177 ? -9.561 -12.456 -2.759 1.00 74.44 177 LEU A CA 1
ATOM 1441 C C . LEU A 1 177 ? -8.433 -12.450 -3.796 1.00 74.44 177 LEU A C 1
ATOM 1443 O O . LEU A 1 177 ? -8.714 -12.525 -4.986 1.00 74.44 177 LEU A O 1
ATOM 1447 N N . MET A 1 178 ? -7.181 -12.369 -3.342 1.00 68.06 178 MET A N 1
ATOM 1448 C CA . MET A 1 178 ? -6.001 -12.176 -4.194 1.00 68.06 178 MET A CA 1
ATOM 1449 C C . MET A 1 178 ? -5.166 -13.452 -4.391 1.00 68.06 178 MET A C 1
ATOM 1451 O O . MET A 1 178 ? -4.115 -13.404 -5.016 1.00 68.06 178 MET A O 1
ATOM 1455 N N . ASN A 1 179 ? -5.613 -14.601 -3.865 1.00 72.00 179 ASN A N 1
ATOM 1456 C CA . ASN A 1 179 ? -4.895 -15.883 -3.919 1.00 72.00 179 ASN A CA 1
ATOM 1457 C C . ASN A 1 179 ? -3.434 -15.792 -3.415 1.00 72.00 179 ASN A C 1
ATOM 1459 O O . ASN A 1 179 ? -2.510 -16.351 -4.004 1.00 72.00 179 ASN A O 1
ATOM 1463 N N . THR A 1 180 ? -3.226 -15.060 -2.318 1.00 71.69 180 THR A N 1
ATOM 1464 C CA . THR A 1 180 ? -1.908 -14.839 -1.699 1.00 71.69 180 THR A CA 1
ATOM 1465 C C . THR A 1 180 ? -1.646 -15.801 -0.538 1.00 71.69 180 THR A C 1
ATOM 1467 O O . THR A 1 180 ? -2.574 -16.384 0.026 1.00 71.69 180 THR A O 1
ATOM 1470 N N . TYR A 1 181 ? -0.384 -15.926 -0.115 1.00 72.38 181 TYR A N 1
ATOM 1471 C CA . TYR A 1 181 ? 0.029 -16.801 0.987 1.00 72.38 181 TYR A CA 1
ATOM 1472 C C . TYR A 1 181 ? 0.595 -16.003 2.169 1.00 72.38 181 TYR A C 1
ATOM 1474 O O . TYR A 1 181 ? 0.971 -14.839 2.040 1.00 72.38 181 TYR A O 1
ATOM 1482 N N . LEU A 1 182 ? 0.647 -16.637 3.344 1.00 70.31 182 LEU A N 1
ATOM 1483 C CA . LEU A 1 182 ? 1.283 -16.068 4.532 1.00 70.31 182 LEU A CA 1
ATOM 1484 C C . LEU A 1 182 ? 2.809 -16.079 4.359 1.00 70.31 182 LEU A C 1
ATOM 1486 O O . LEU A 1 182 ? 3.410 -17.147 4.259 1.00 70.31 182 LEU A O 1
ATOM 1490 N N . ILE A 1 183 ? 3.417 -14.894 4.374 1.00 69.06 183 ILE A N 1
ATOM 1491 C CA . ILE A 1 183 ? 4.858 -14.681 4.182 1.00 69.06 183 ILE A CA 1
ATOM 1492 C C . ILE A 1 183 ? 5.626 -14.901 5.486 1.00 69.06 183 ILE A C 1
ATOM 1494 O O . ILE A 1 183 ? 6.730 -15.449 5.492 1.00 69.06 183 ILE A O 1
ATOM 1498 N N . ASP A 1 184 ? 5.052 -14.463 6.610 1.00 68.00 184 ASP A N 1
ATOM 1499 C CA . ASP A 1 184 ? 5.728 -14.489 7.903 1.00 68.00 184 ASP A CA 1
ATOM 1500 C C . ASP A 1 184 ? 4.883 -15.138 9.006 1.00 68.00 184 ASP A C 1
ATOM 1502 O O . ASP A 1 184 ? 4.066 -14.518 9.693 1.00 68.00 184 ASP A O 1
ATOM 1506 N N . TRP A 1 185 ? 5.149 -16.430 9.203 1.00 69.00 185 TRP A N 1
ATOM 1507 C CA . TRP A 1 185 ? 4.628 -17.214 10.319 1.00 69.00 185 TRP A CA 1
ATOM 1508 C C . TRP A 1 185 ? 5.029 -16.651 11.682 1.00 69.00 185 TRP A C 1
ATOM 1510 O O . TRP A 1 185 ? 4.249 -16.731 12.628 1.00 69.00 185 TRP A O 1
ATOM 1520 N N . THR A 1 186 ? 6.220 -16.071 11.803 1.00 66.75 186 THR A N 1
ATOM 1521 C CA . THR A 1 186 ? 6.729 -15.496 13.055 1.00 66.75 186 THR A CA 1
ATOM 1522 C C . THR A 1 186 ? 5.910 -14.273 13.446 1.00 66.75 186 THR A C 1
ATOM 1524 O O . THR A 1 186 ? 5.438 -14.191 14.579 1.00 66.75 186 THR A O 1
ATOM 1527 N N . GLY A 1 187 ? 5.657 -13.376 12.490 1.00 68.50 187 GLY A N 1
ATOM 1528 C CA . GLY A 1 187 ? 4.742 -12.249 12.646 1.00 68.50 187 GLY A CA 1
ATOM 1529 C C . GLY A 1 187 ? 3.333 -12.687 13.051 1.00 68.50 187 GLY A C 1
ATOM 1530 O O . GLY A 1 187 ? 2.753 -12.116 13.975 1.00 68.50 187 GLY A O 1
ATOM 1531 N N . LEU A 1 188 ? 2.807 -13.763 12.455 1.00 73.50 188 LEU A N 1
ATOM 1532 C CA . LEU A 1 188 ? 1.509 -14.323 12.851 1.00 73.50 188 LEU A CA 1
ATOM 1533 C C . LEU A 1 188 ? 1.514 -14.826 14.307 1.00 73.50 188 LEU A C 1
ATOM 1535 O O . LEU A 1 188 ? 0.587 -14.537 15.067 1.00 73.50 188 LEU A O 1
ATOM 1539 N N . TRP A 1 189 ? 2.560 -15.544 14.726 1.00 72.56 189 TRP A N 1
ATOM 1540 C CA . TRP A 1 189 ? 2.707 -15.996 16.113 1.00 72.56 189 TRP A CA 1
ATOM 1541 C C . TRP A 1 189 ? 2.802 -14.833 17.101 1.00 72.56 189 TRP A C 1
ATOM 1543 O O . TRP A 1 189 ? 2.210 -14.907 18.179 1.00 72.56 189 TRP A O 1
ATOM 1553 N N . ILE A 1 190 ? 3.490 -13.750 16.735 1.00 72.38 190 ILE A N 1
ATOM 1554 C CA . ILE A 1 190 ? 3.569 -12.532 17.549 1.00 72.38 190 ILE A CA 1
ATOM 1555 C C . ILE A 1 190 ? 2.170 -11.940 17.756 1.00 72.38 190 ILE A C 1
ATOM 1557 O O . ILE A 1 190 ? 1.797 -11.666 18.897 1.00 72.38 190 ILE A O 1
ATOM 1561 N N . GLU A 1 191 ? 1.356 -11.823 16.706 1.00 73.38 191 GLU A N 1
ATOM 1562 C CA . GLU A 1 191 ? -0.021 -11.323 16.833 1.00 73.38 191 GLU A CA 1
ATOM 1563 C C . GLU A 1 191 ? -0.900 -12.221 17.717 1.00 73.38 191 GLU A C 1
ATOM 1565 O O . GLU A 1 191 ? -1.668 -11.732 18.550 1.00 73.38 191 GLU A O 1
ATOM 1570 N N . LEU A 1 192 ? -0.756 -13.546 17.612 1.00 80.19 192 LEU A N 1
ATOM 1571 C CA . LEU A 1 192 ? -1.461 -14.489 18.488 1.00 80.19 192 LEU A CA 1
ATOM 1572 C C . LEU A 1 192 ? -1.033 -14.346 19.958 1.00 80.19 192 LEU A C 1
ATOM 1574 O O . LEU A 1 192 ? -1.876 -14.403 20.860 1.00 80.19 192 LEU A O 1
ATOM 1578 N N . ILE A 1 193 ? 0.258 -14.117 20.216 1.00 78.25 193 ILE A N 1
ATOM 1579 C CA . ILE A 1 193 ? 0.777 -13.830 21.561 1.00 78.25 193 ILE A CA 1
ATOM 1580 C C . ILE A 1 193 ? 0.204 -12.505 22.079 1.00 78.25 193 ILE A C 1
ATOM 1582 O O . ILE A 1 193 ? -0.226 -12.445 23.234 1.00 78.25 193 ILE A O 1
ATOM 1586 N N . ILE A 1 194 ? 0.124 -11.467 21.241 1.00 75.06 194 ILE A N 1
ATOM 1587 C CA . ILE A 1 194 ? -0.486 -10.178 21.600 1.00 75.06 194 ILE A CA 1
ATOM 1588 C C . ILE A 1 194 ? -1.952 -10.377 22.003 1.00 75.06 194 ILE A C 1
ATOM 1590 O O . ILE A 1 194 ? -2.356 -9.906 23.069 1.00 75.06 194 ILE A O 1
ATOM 1594 N N . ILE A 1 195 ? -2.736 -11.131 21.223 1.00 79.94 195 ILE A N 1
ATOM 1595 C CA . ILE A 1 195 ? -4.128 -11.475 21.562 1.00 79.94 195 ILE A CA 1
ATOM 1596 C C . ILE A 1 195 ? -4.206 -12.120 22.950 1.00 79.94 195 ILE A C 1
ATOM 1598 O O . ILE A 1 195 ? -4.997 -11.686 23.795 1.00 79.94 195 ILE A O 1
ATOM 1602 N N . LEU A 1 196 ? -3.379 -13.138 23.207 1.00 81.62 196 LEU A N 1
ATOM 1603 C CA . LEU A 1 196 ? -3.365 -13.854 24.483 1.00 81.62 196 LEU A CA 1
ATOM 1604 C C . LEU A 1 196 ? -3.053 -12.908 25.653 1.00 81.62 196 LEU A C 1
ATOM 1606 O O . LEU A 1 196 ? -3.752 -12.908 26.669 1.00 81.62 196 LEU A O 1
ATOM 1610 N N . VAL A 1 197 ? -2.036 -12.064 25.496 1.00 77.50 197 VAL A N 1
ATOM 1611 C CA . VAL A 1 197 ? -1.593 -11.098 26.508 1.00 77.50 197 VAL A CA 1
ATOM 1612 C C . VAL A 1 197 ? -2.665 -10.034 26.786 1.00 77.50 197 VAL A C 1
ATOM 1614 O O . VAL A 1 197 ? -2.904 -9.682 27.949 1.00 77.50 197 VAL A O 1
ATOM 1617 N N . VAL A 1 198 ? -3.374 -9.559 25.757 1.00 78.31 198 VAL A N 1
ATOM 1618 C CA . VAL A 1 198 ? -4.489 -8.613 25.916 1.00 78.31 198 VAL A CA 1
ATOM 1619 C C . VAL A 1 198 ? -5.666 -9.261 26.652 1.00 78.31 198 VAL A C 1
ATOM 1621 O O . VAL A 1 198 ? -6.200 -8.654 27.585 1.00 78.31 198 VAL A O 1
ATOM 1624 N N . ILE A 1 199 ? -6.036 -10.504 26.320 1.00 80.56 199 ILE A N 1
ATOM 1625 C CA . ILE A 1 199 ? -7.096 -11.248 27.028 1.00 80.56 199 ILE A CA 1
ATOM 1626 C C . ILE A 1 199 ? -6.751 -11.402 28.513 1.00 80.56 199 ILE A C 1
ATOM 1628 O O . ILE A 1 199 ? -7.586 -11.109 29.377 1.00 80.56 199 ILE A O 1
ATOM 1632 N N . ILE A 1 200 ? -5.517 -11.816 28.821 1.00 78.81 200 ILE A N 1
ATOM 1633 C CA . ILE A 1 200 ? -5.032 -11.950 30.202 1.00 78.81 200 ILE A CA 1
ATOM 1634 C C . ILE A 1 200 ? -5.150 -10.609 30.935 1.00 78.81 200 ILE A C 1
ATOM 1636 O O . ILE A 1 200 ? -5.630 -10.553 32.068 1.00 78.81 200 ILE A O 1
ATOM 1640 N N . SER A 1 201 ? -4.792 -9.513 30.272 1.00 75.06 201 SER A N 1
ATOM 1641 C CA . SER A 1 201 ? -4.829 -8.169 30.854 1.00 75.06 201 SER A CA 1
ATOM 1642 C C . SER A 1 201 ? -6.241 -7.675 31.129 1.00 75.06 201 SER A C 1
ATOM 1644 O O . SER A 1 201 ? -6.501 -7.134 32.204 1.00 75.06 201 SER A O 1
ATOM 1646 N N . ILE A 1 202 ? -7.183 -7.925 30.217 1.00 75.38 202 ILE A N 1
ATOM 1647 C CA . ILE A 1 202 ? -8.609 -7.660 30.445 1.00 75.38 202 ILE A CA 1
ATOM 1648 C C . ILE A 1 202 ? -9.103 -8.466 31.657 1.00 75.38 202 ILE A C 1
ATOM 1650 O O . ILE A 1 202 ? -9.761 -7.912 32.542 1.00 75.38 202 ILE A O 1
ATOM 1654 N N . GLY A 1 203 ? -8.745 -9.751 31.745 1.00 73.31 203 GLY A N 1
ATOM 1655 C CA . GLY A 1 203 ? -9.073 -10.608 32.887 1.00 73.31 203 GLY A CA 1
ATOM 1656 C C . GLY A 1 203 ? -8.536 -10.061 34.213 1.00 73.31 203 GLY A C 1
ATOM 1657 O O . GLY A 1 203 ? -9.283 -9.948 35.189 1.00 73.31 203 GLY A O 1
ATOM 1658 N N . LEU A 1 204 ? -7.270 -9.636 34.236 1.00 72.19 204 LEU A N 1
ATOM 1659 C CA . LEU A 1 204 ? -6.632 -9.030 35.408 1.00 72.19 204 LEU A CA 1
ATOM 1660 C C . LEU A 1 204 ? -7.327 -7.728 35.835 1.00 72.19 204 LEU A C 1
ATOM 1662 O O . LEU A 1 204 ? -7.627 -7.562 37.021 1.00 72.19 204 LEU A O 1
ATOM 1666 N N . VAL A 1 205 ? -7.664 -6.843 34.886 1.00 70.44 205 VAL A N 1
ATOM 1667 C CA . VAL A 1 205 ? -8.426 -5.605 35.148 1.00 70.44 205 VAL A CA 1
ATOM 1668 C C . VAL A 1 205 ? -9.796 -5.913 35.774 1.00 70.44 205 VAL A C 1
ATOM 1670 O O . VAL A 1 205 ? -10.238 -5.204 36.682 1.00 70.44 205 VAL A O 1
ATOM 1673 N N . LEU A 1 206 ? -10.475 -6.976 35.328 1.00 67.44 206 LEU A N 1
ATOM 1674 C CA . LEU A 1 206 ? -11.806 -7.356 35.819 1.00 67.44 206 LEU A CA 1
ATOM 1675 C C . LEU A 1 206 ? -11.787 -7.988 37.222 1.00 67.44 206 LEU A C 1
ATOM 1677 O O . LEU A 1 206 ? -12.688 -7.713 38.026 1.00 67.44 206 LEU A O 1
ATOM 1681 N N . ILE A 1 207 ? -10.784 -8.821 37.518 1.00 65.81 207 ILE A N 1
ATOM 1682 C CA . ILE A 1 207 ? -10.649 -9.554 38.789 1.00 65.81 207 ILE A CA 1
ATOM 1683 C C . ILE A 1 207 ? -10.159 -8.622 39.903 1.00 65.81 207 ILE A C 1
ATOM 1685 O O . ILE A 1 207 ? -10.716 -8.593 41.005 1.00 65.81 207 ILE A O 1
ATOM 1689 N N . MET A 1 208 ? -9.146 -7.804 39.626 1.00 60.53 208 MET A N 1
ATOM 1690 C CA . MET A 1 208 ? -8.458 -7.014 40.643 1.00 60.53 208 MET A CA 1
ATOM 1691 C C . MET A 1 208 ? -9.042 -5.605 40.782 1.00 60.53 208 MET A C 1
ATOM 1693 O O . MET A 1 208 ? -8.356 -4.595 40.654 1.00 60.53 208 MET A O 1
ATOM 1697 N N . LYS A 1 209 ? -10.316 -5.524 41.186 1.00 54.97 209 LYS A N 1
ATOM 1698 C CA . LYS A 1 209 ? -11.011 -4.252 41.497 1.00 54.97 209 LYS A CA 1
ATOM 1699 C C . LYS A 1 209 ? -10.336 -3.389 42.584 1.00 54.97 209 LYS A C 1
ATOM 1701 O O . LYS A 1 209 ? -10.764 -2.256 42.797 1.00 54.97 209 LYS A O 1
ATOM 1706 N N . LYS A 1 210 ? -9.331 -3.913 43.304 1.00 53.03 210 LYS A N 1
ATOM 1707 C CA . LYS A 1 210 ? -8.742 -3.305 44.513 1.00 53.03 210 LYS A CA 1
ATOM 1708 C C . LYS A 1 210 ? -7.359 -2.658 44.303 1.00 53.03 210 LYS A C 1
ATOM 1710 O O . LYS A 1 210 ? -7.051 -1.698 45.006 1.00 53.03 210 LYS A O 1
ATOM 1715 N N . HIS A 1 211 ? -6.557 -3.092 43.327 1.00 54.59 211 HIS A N 1
ATOM 1716 C CA . HIS A 1 211 ? -5.186 -2.594 43.124 1.00 54.59 211 HIS A CA 1
ATOM 1717 C C . HIS A 1 211 ? -5.089 -1.731 41.863 1.00 54.59 211 HIS A C 1
ATOM 1719 O O . HIS A 1 211 ? -5.498 -2.156 40.793 1.00 54.59 211 HIS A O 1
ATOM 1725 N N . SER A 1 212 ? -4.578 -0.501 41.989 1.00 59.81 212 SER A N 1
ATOM 1726 C CA . SER A 1 212 ? -4.484 0.434 40.858 1.00 59.81 212 SER A CA 1
ATOM 1727 C C . SER A 1 212 ? -3.213 0.255 40.048 1.00 59.81 212 SER A C 1
ATOM 1729 O O . SER A 1 212 ? -3.273 0.038 38.852 1.00 59.81 212 SER A O 1
ATOM 1731 N N . PHE A 1 213 ? -2.056 0.402 40.684 1.00 59.75 213 PHE A N 1
ATOM 1732 C CA . PHE A 1 213 ? -0.835 0.777 39.976 1.00 59.75 213 PHE A CA 1
ATOM 1733 C C . PHE A 1 213 ? -0.224 -0.311 39.066 1.00 59.75 213 PHE A C 1
ATOM 1735 O O . PHE A 1 213 ? 0.016 -0.009 37.899 1.00 59.75 213 PHE A O 1
ATOM 1742 N N . PRO A 1 214 ? -0.031 -1.571 39.513 1.00 61.91 214 PRO A N 1
ATOM 1743 C CA . PRO A 1 214 ? 0.647 -2.576 38.686 1.00 61.91 214 PRO A CA 1
ATOM 1744 C C . PRO A 1 214 ? -0.148 -2.971 37.432 1.00 61.91 214 PRO A C 1
ATOM 1746 O O . PRO A 1 214 ? 0.441 -3.326 36.420 1.00 61.91 214 PRO A O 1
ATOM 1749 N N . ILE A 1 215 ? -1.478 -2.849 37.458 1.00 63.62 215 ILE A N 1
ATOM 1750 C CA . ILE A 1 215 ? -2.340 -3.164 36.309 1.00 63.62 215 ILE A CA 1
ATOM 1751 C C . ILE A 1 215 ? -2.247 -2.082 35.234 1.00 63.62 215 ILE A C 1
ATOM 1753 O O . ILE A 1 215 ? -2.190 -2.407 34.051 1.00 63.62 215 ILE A O 1
ATOM 1757 N N . TYR A 1 216 ? -2.194 -0.805 35.634 1.00 63.16 216 TYR A N 1
ATOM 1758 C CA . TYR A 1 216 ? -1.945 0.281 34.683 1.00 63.16 216 TYR A CA 1
ATOM 1759 C C . TYR A 1 216 ? -0.571 0.134 34.036 1.00 63.16 216 TYR A C 1
ATOM 1761 O O . TYR A 1 216 ? -0.461 0.314 32.832 1.00 63.16 216 TYR A O 1
ATOM 1769 N N . LEU A 1 217 ? 0.446 -0.258 34.809 1.00 64.56 217 LEU A N 1
ATOM 1770 C CA . LEU A 1 217 ? 1.792 -0.487 34.291 1.00 64.56 217 LEU A CA 1
ATOM 1771 C C . LEU A 1 217 ? 1.819 -1.623 33.257 1.00 64.56 217 LEU A C 1
ATOM 1773 O O . LEU A 1 217 ? 2.332 -1.425 32.164 1.00 64.56 217 LEU A O 1
ATOM 1777 N N . ILE A 1 218 ? 1.217 -2.778 33.564 1.00 66.31 218 ILE A N 1
ATOM 1778 C CA . ILE A 1 218 ? 1.143 -3.922 32.638 1.00 66.31 218 ILE A CA 1
ATOM 1779 C C . ILE A 1 218 ? 0.364 -3.550 31.371 1.00 66.31 218 ILE A C 1
ATOM 1781 O O . ILE A 1 218 ? 0.828 -3.816 30.268 1.00 66.31 218 ILE A O 1
ATOM 1785 N N . GLY A 1 219 ? -0.781 -2.875 31.511 1.00 65.81 219 GLY A N 1
ATOM 1786 C CA . GLY A 1 219 ? -1.558 -2.401 30.367 1.00 65.81 219 GLY A CA 1
ATOM 1787 C C . GLY A 1 219 ? -0.784 -1.410 29.490 1.00 65.81 219 GLY A C 1
ATOM 1788 O O . GLY A 1 219 ? -0.803 -1.539 28.270 1.00 65.81 219 GLY A O 1
ATOM 1789 N N . CYS A 1 220 ? -0.049 -0.471 30.093 1.00 65.56 220 CYS A N 1
ATOM 1790 C CA . CYS A 1 220 ? 0.817 0.457 29.364 1.00 65.56 220 CYS A CA 1
ATOM 1791 C C . CYS A 1 220 ? 2.000 -0.247 28.691 1.00 65.56 220 CYS A C 1
ATOM 1793 O O . CYS A 1 220 ? 2.351 0.133 27.583 1.00 65.56 220 CYS A O 1
ATOM 1795 N N . ILE A 1 221 ? 2.595 -1.269 29.316 1.00 68.69 221 ILE A N 1
ATOM 1796 C CA . ILE A 1 221 ? 3.659 -2.077 28.701 1.00 68.69 221 ILE A CA 1
ATOM 1797 C C . ILE A 1 221 ? 3.121 -2.811 27.474 1.00 68.69 221 ILE A C 1
ATOM 1799 O O . ILE A 1 221 ? 3.801 -2.864 26.463 1.00 68.69 221 ILE A O 1
ATOM 1803 N N . ILE A 1 222 ? 1.894 -3.328 27.525 1.00 66.88 222 ILE A N 1
ATOM 1804 C CA . ILE A 1 222 ? 1.279 -4.035 26.392 1.00 66.88 222 ILE A CA 1
ATOM 1805 C C . ILE A 1 222 ? 0.945 -3.074 25.257 1.00 66.88 222 ILE A C 1
ATOM 1807 O O . ILE A 1 222 ? 1.217 -3.387 24.104 1.00 66.88 222 ILE A O 1
ATOM 1811 N N . ILE A 1 223 ? 0.422 -1.888 25.576 1.00 64.88 223 ILE A N 1
ATOM 1812 C CA . ILE A 1 223 ? 0.241 -0.815 24.590 1.00 64.88 223 ILE A CA 1
ATOM 1813 C C . ILE A 1 223 ? 1.605 -0.374 24.029 1.00 64.88 223 ILE A C 1
ATOM 1815 O O . ILE A 1 223 ? 1.730 -0.156 22.834 1.00 64.88 223 ILE A O 1
ATOM 1819 N N . GLY A 1 224 ? 2.646 -0.288 24.860 1.00 62.97 224 GLY A N 1
ATOM 1820 C CA . GLY A 1 224 ? 4.007 0.042 24.432 1.00 62.97 224 GLY A CA 1
ATOM 1821 C C . GLY A 1 224 ? 4.612 -1.020 23.514 1.00 62.97 224 GLY A C 1
ATOM 1822 O O . GLY A 1 224 ? 5.166 -0.684 22.477 1.00 62.97 224 GLY A O 1
ATOM 1823 N N . LEU A 1 225 ? 4.437 -2.300 23.841 1.00 63.00 225 LEU A N 1
ATOM 1824 C CA . LEU A 1 225 ? 4.815 -3.420 22.981 1.00 63.00 225 LEU A CA 1
ATOM 1825 C C . LEU A 1 225 ? 4.045 -3.365 21.658 1.00 63.00 225 LEU A C 1
ATOM 1827 O O . LEU A 1 225 ? 4.656 -3.532 20.615 1.00 63.00 225 LEU A O 1
ATOM 1831 N N . PHE A 1 226 ? 2.754 -3.027 21.681 1.00 62.50 226 PHE A N 1
ATOM 1832 C CA . PHE A 1 226 ? 1.945 -2.810 20.477 1.00 62.50 226 PHE A CA 1
ATOM 1833 C C . PHE A 1 226 ? 2.482 -1.677 19.581 1.00 62.50 226 PHE A C 1
ATOM 1835 O O . PHE A 1 226 ? 2.407 -1.776 18.363 1.00 62.50 226 PHE A O 1
ATOM 1842 N N . ILE A 1 227 ? 3.045 -0.618 20.176 1.00 55.12 227 ILE A N 1
ATOM 1843 C CA . ILE A 1 227 ? 3.646 0.519 19.453 1.00 55.12 227 ILE A CA 1
ATOM 1844 C C . ILE A 1 227 ? 5.021 0.158 18.870 1.00 55.12 227 ILE A C 1
ATOM 1846 O O . ILE A 1 227 ? 5.372 0.636 17.797 1.00 55.12 227 ILE A O 1
ATOM 1850 N N . VAL A 1 228 ? 5.809 -0.658 19.574 1.00 50.62 228 VAL A N 1
ATOM 1851 C CA . VAL A 1 228 ? 7.217 -0.932 19.229 1.00 50.62 228 VAL A CA 1
ATOM 1852 C C . VAL A 1 228 ? 7.387 -2.182 18.347 1.00 50.62 228 VAL A C 1
ATOM 1854 O O . VAL A 1 228 ? 8.426 -2.330 17.714 1.00 50.62 228 VAL A O 1
ATOM 1857 N N . LEU A 1 229 ? 6.388 -3.074 18.275 1.00 53.41 229 LEU A N 1
ATOM 1858 C CA . LEU A 1 229 ? 6.468 -4.362 17.560 1.00 53.41 229 LEU A CA 1
ATOM 1859 C C . LEU A 1 229 ? 5.973 -4.419 16.094 1.00 53.41 229 LEU A C 1
ATOM 1861 O O . LEU A 1 229 ? 5.687 -5.523 15.632 1.00 53.41 229 LEU A O 1
ATOM 1865 N N . PRO A 1 230 ? 5.907 -3.350 15.284 1.00 48.94 230 PRO A N 1
ATOM 1866 C CA . PRO A 1 230 ? 6.120 -3.518 13.853 1.00 48.94 230 PRO A CA 1
ATOM 1867 C C . PRO A 1 230 ? 7.618 -3.227 13.629 1.00 48.94 230 PRO A C 1
ATOM 1869 O O . PRO A 1 230 ? 8.107 -2.162 13.974 1.00 48.94 230 PRO A O 1
ATOM 1872 N N . PHE A 1 231 ? 8.479 -4.132 13.178 1.00 47.84 231 PHE A N 1
ATOM 1873 C CA . PHE A 1 231 ? 8.366 -5.004 12.023 1.00 47.84 231 PHE A CA 1
ATOM 1874 C C . PHE A 1 231 ? 9.373 -6.158 12.183 1.00 47.84 231 PHE A C 1
ATOM 1876 O O . PHE A 1 231 ? 10.516 -5.941 12.595 1.00 47.84 231 PHE A O 1
ATOM 1883 N N . GLY A 1 232 ? 8.988 -7.382 11.809 1.00 46.06 232 GLY A N 1
ATOM 1884 C CA . GLY A 1 232 ? 9.980 -8.344 11.320 1.00 46.06 232 GLY A CA 1
ATOM 1885 C C . GLY A 1 232 ? 10.641 -7.760 10.066 1.00 46.06 232 GLY A C 1
ATOM 1886 O O . GLY A 1 232 ? 9.979 -7.027 9.335 1.00 46.06 232 GLY A O 1
ATOM 1887 N N . LYS A 1 233 ? 11.937 -8.021 9.850 1.00 50.19 233 LYS A N 1
ATOM 1888 C CA . LYS A 1 233 ? 12.760 -7.482 8.747 1.00 50.19 233 LYS A CA 1
ATOM 1889 C C . LYS A 1 233 ? 12.261 -7.931 7.357 1.00 50.19 233 LYS A C 1
ATOM 1891 O O . LYS A 1 233 ? 12.913 -8.727 6.691 1.00 50.19 233 LYS A O 1
ATOM 1896 N N . LEU A 1 234 ? 11.103 -7.455 6.927 1.00 53.66 234 LEU A N 1
ATOM 1897 C CA . LEU A 1 234 ? 10.704 -7.434 5.527 1.00 53.66 234 LEU A CA 1
ATOM 1898 C C . LEU A 1 234 ? 11.194 -6.098 4.971 1.00 53.66 234 LEU A C 1
ATOM 1900 O O . LEU A 1 234 ? 10.842 -5.041 5.497 1.00 53.66 234 LEU A O 1
ATOM 1904 N N . ASN A 1 235 ? 12.063 -6.152 3.963 1.00 60.78 235 ASN A N 1
ATOM 1905 C CA . ASN A 1 235 ? 12.472 -4.959 3.232 1.00 60.78 235 ASN A CA 1
ATOM 1906 C C . ASN A 1 235 ? 11.372 -4.679 2.208 1.00 60.78 235 ASN A C 1
ATOM 1908 O O . ASN A 1 235 ? 11.258 -5.393 1.213 1.00 60.78 235 ASN A O 1
ATOM 1912 N N . TYR A 1 236 ? 10.522 -3.703 2.523 1.00 61.34 236 TYR A N 1
ATOM 1913 C CA . TYR A 1 236 ? 9.423 -3.278 1.664 1.00 61.34 236 TYR A CA 1
ATOM 1914 C C . TYR A 1 236 ? 9.917 -2.240 0.658 1.00 61.34 236 TYR A C 1
ATOM 1916 O O . TYR A 1 236 ? 10.596 -1.284 1.038 1.00 61.34 236 TYR A O 1
ATOM 1924 N N . PHE A 1 237 ? 9.515 -2.410 -0.595 1.00 57.62 237 PHE A N 1
ATOM 1925 C CA . PHE A 1 237 ? 9.656 -1.433 -1.666 1.00 57.62 237 PHE A CA 1
ATOM 1926 C C . PHE A 1 237 ? 8.247 -1.039 -2.115 1.00 57.62 237 PHE A C 1
ATOM 1928 O O . PHE A 1 237 ? 7.390 -1.903 -2.309 1.00 57.62 237 PHE A O 1
ATOM 1935 N N . ASN A 1 238 ? 7.991 0.264 -2.220 1.00 54.22 238 ASN A N 1
ATOM 1936 C CA . ASN A 1 238 ? 6.709 0.781 -2.695 1.00 54.22 238 ASN A CA 1
ATOM 1937 C C . ASN A 1 238 ? 6.758 0.937 -4.209 1.00 54.22 238 ASN A C 1
ATOM 1939 O O . ASN A 1 238 ? 7.704 1.536 -4.720 1.00 54.22 238 ASN A O 1
ATOM 1943 N N . TYR A 1 239 ? 5.719 0.472 -4.896 1.00 53.78 239 TYR A N 1
ATOM 1944 C CA . TYR A 1 239 ? 5.578 0.658 -6.331 1.00 53.78 239 TYR A CA 1
ATOM 1945 C C . TYR A 1 239 ? 4.097 0.678 -6.742 1.00 53.78 239 TYR A C 1
ATOM 1947 O O . TYR A 1 239 ? 3.375 -0.252 -6.409 1.00 53.78 239 TYR A O 1
ATOM 1955 N N . HIS A 1 240 ? 3.632 1.724 -7.443 1.00 50.56 240 HIS A N 1
ATOM 1956 C CA . HIS A 1 240 ? 2.249 1.842 -7.959 1.00 50.56 240 HIS A CA 1
ATOM 1957 C C . HIS A 1 240 ? 1.140 1.454 -6.952 1.00 50.56 240 HIS A C 1
ATOM 1959 O O . HIS A 1 240 ? 0.267 0.641 -7.251 1.00 50.56 240 HIS A O 1
ATOM 1965 N N . ASP A 1 241 ? 1.186 1.999 -5.730 1.00 52.56 241 ASP A N 1
ATOM 1966 C CA . ASP A 1 241 ? 0.242 1.685 -4.636 1.00 52.56 241 ASP A CA 1
ATOM 1967 C C . ASP A 1 241 ? 0.181 0.196 -4.217 1.00 52.56 241 ASP A C 1
ATOM 1969 O O . ASP A 1 241 ? -0.698 -0.222 -3.457 1.00 52.56 241 ASP A O 1
ATOM 1973 N N . GLN A 1 242 ? 1.145 -0.611 -4.663 1.00 59.66 242 GLN A N 1
ATOM 1974 C CA . GLN A 1 242 ? 1.379 -1.993 -4.263 1.00 59.66 242 GLN A CA 1
ATOM 1975 C C . GLN A 1 242 ? 2.727 -2.100 -3.534 1.00 59.66 242 GLN A C 1
ATOM 1977 O O . GLN A 1 242 ? 3.621 -1.260 -3.680 1.00 59.66 242 GLN A O 1
ATOM 1982 N N . TYR A 1 243 ? 2.869 -3.126 -2.695 1.00 68.44 243 TYR A N 1
ATOM 1983 C CA . TYR A 1 243 ? 4.116 -3.374 -1.977 1.00 68.44 243 TYR A CA 1
ATOM 1984 C C . TYR A 1 243 ? 4.798 -4.615 -2.538 1.00 68.44 243 TYR A C 1
ATOM 1986 O O . TYR A 1 243 ? 4.220 -5.705 -2.544 1.00 68.44 243 TYR A O 1
ATOM 1994 N N . LEU A 1 244 ? 6.058 -4.450 -2.918 1.00 73.62 244 LEU A N 1
ATOM 1995 C CA . LEU A 1 244 ? 6.987 -5.541 -3.153 1.00 73.62 244 LEU A CA 1
ATOM 1996 C C . LEU A 1 244 ? 7.751 -5.790 -1.850 1.00 73.62 244 LEU A C 1
ATOM 1998 O O . LEU A 1 244 ? 8.194 -4.850 -1.186 1.00 73.62 244 LEU A O 1
ATOM 2002 N N . ALA A 1 245 ? 7.934 -7.046 -1.462 1.00 74.69 245 ALA A N 1
ATOM 2003 C CA . ALA A 1 245 ? 8.814 -7.374 -0.348 1.00 74.69 245 ALA A CA 1
ATOM 2004 C C . ALA A 1 245 ? 9.651 -8.601 -0.674 1.00 74.69 245 ALA A C 1
ATOM 2006 O O . ALA A 1 245 ? 9.140 -9.600 -1.176 1.00 74.69 245 ALA A O 1
ATOM 2007 N N . TYR A 1 246 ? 10.933 -8.560 -0.322 1.00 74.81 246 TYR A N 1
ATOM 2008 C CA . TYR A 1 246 ? 11.759 -9.760 -0.316 1.00 74.81 246 TYR A CA 1
ATOM 2009 C C . TYR A 1 246 ? 12.103 -10.164 1.114 1.00 74.81 246 TYR A C 1
ATOM 2011 O O . TYR A 1 246 ? 12.274 -9.334 2.014 1.00 74.81 246 TYR A O 1
ATOM 2019 N N . ARG A 1 247 ? 12.214 -11.475 1.315 1.00 75.12 247 ARG A N 1
ATOM 2020 C CA . ARG A 1 247 ? 12.629 -12.088 2.573 1.00 75.12 247 ARG A CA 1
ATOM 2021 C C . ARG A 1 247 ? 13.860 -12.941 2.324 1.00 75.12 247 ARG A C 1
ATOM 2023 O O . ARG A 1 247 ? 13.852 -13.765 1.415 1.00 75.12 247 ARG A O 1
ATOM 2030 N N . ILE A 1 248 ? 14.882 -12.746 3.150 1.00 70.19 248 ILE A N 1
ATOM 2031 C CA . ILE A 1 248 ? 16.089 -13.572 3.178 1.00 70.19 248 ILE A CA 1
ATOM 2032 C C . ILE A 1 248 ? 16.065 -14.354 4.490 1.00 70.19 248 ILE A C 1
ATOM 2034 O O . ILE A 1 248 ? 16.212 -13.768 5.563 1.00 70.19 248 ILE A O 1
ATOM 2038 N N . ASP A 1 249 ? 15.847 -15.659 4.395 1.00 70.88 249 ASP A N 1
ATOM 2039 C CA . ASP A 1 249 ? 16.063 -16.618 5.478 1.00 70.88 249 ASP A CA 1
ATOM 2040 C C . ASP A 1 249 ? 17.439 -17.285 5.307 1.00 70.88 249 ASP A C 1
ATOM 2042 O O . ASP A 1 249 ? 18.053 -17.172 4.252 1.00 70.88 249 ASP A O 1
ATOM 2046 N N . ASP A 1 250 ? 17.913 -18.045 6.300 1.00 68.94 250 ASP A N 1
ATOM 2047 C CA . ASP A 1 250 ? 19.254 -18.673 6.302 1.00 68.94 250 ASP A CA 1
ATOM 2048 C C . ASP A 1 250 ? 19.561 -19.587 5.093 1.00 68.94 250 ASP A C 1
ATOM 2050 O O . ASP A 1 250 ? 20.701 -20.015 4.914 1.00 68.94 250 ASP A O 1
ATOM 2054 N N . LYS A 1 251 ? 18.547 -19.955 4.304 1.00 71.31 251 LYS A N 1
ATOM 2055 C CA . LYS A 1 251 ? 18.666 -20.865 3.154 1.00 71.31 251 LYS A CA 1
ATOM 2056 C C . LYS A 1 251 ? 18.023 -20.339 1.875 1.00 71.31 251 LYS A C 1
ATOM 2058 O O . LYS A 1 251 ? 18.198 -20.952 0.829 1.00 71.31 251 LYS A O 1
ATOM 2063 N N . GLN A 1 252 ? 17.190 -19.303 1.955 1.00 82.31 252 GLN A N 1
ATOM 2064 C CA . GLN A 1 252 ? 16.254 -18.969 0.880 1.00 82.31 252 GLN A CA 1
ATOM 2065 C C . GLN A 1 252 ? 15.986 -17.470 0.821 1.00 82.31 252 GLN A C 1
ATOM 2067 O O . GLN A 1 252 ? 15.629 -16.851 1.822 1.00 82.31 252 GLN A O 1
ATOM 2072 N N . LEU A 1 253 ? 16.123 -16.902 -0.371 1.00 81.75 253 LEU A N 1
ATOM 2073 C CA . LEU A 1 253 ? 15.608 -15.598 -0.732 1.00 81.75 253 LEU A CA 1
ATOM 2074 C C . LEU A 1 253 ? 14.304 -15.817 -1.491 1.00 81.75 253 LEU A C 1
ATOM 2076 O O . LEU A 1 253 ? 14.278 -16.489 -2.520 1.00 81.75 253 LEU A O 1
ATOM 2080 N N . THR A 1 254 ? 13.215 -15.245 -0.987 1.00 81.00 254 THR A N 1
ATOM 2081 C CA . THR A 1 254 ? 11.909 -15.284 -1.655 1.00 81.00 254 THR A CA 1
ATOM 2082 C C . THR A 1 254 ? 11.419 -13.871 -1.929 1.00 81.00 254 THR A C 1
ATOM 2084 O O . THR A 1 254 ? 11.438 -13.030 -1.027 1.00 81.00 254 THR A O 1
ATOM 2087 N N . LEU A 1 255 ? 10.967 -13.630 -3.160 1.00 82.50 255 LEU A N 1
ATOM 2088 C CA . LEU A 1 255 ? 10.319 -12.384 -3.563 1.00 82.50 255 LEU A CA 1
ATOM 2089 C C . LEU A 1 255 ? 8.795 -12.543 -3.506 1.00 82.50 255 LEU A C 1
ATOM 2091 O O . LEU A 1 255 ? 8.251 -13.551 -3.971 1.00 82.50 255 LEU A O 1
ATOM 2095 N N . TYR A 1 256 ? 8.123 -11.538 -2.950 1.00 80.88 256 TYR A N 1
ATOM 2096 C CA . TYR A 1 256 ? 6.674 -11.464 -2.843 1.00 80.88 256 TYR A CA 1
ATOM 2097 C C . TYR A 1 256 ? 6.152 -10.166 -3.452 1.00 80.88 256 TYR A C 1
ATOM 2099 O O . TYR A 1 256 ? 6.684 -9.093 -3.168 1.00 80.88 256 TYR A O 1
ATOM 2107 N N . ASP A 1 257 ? 5.082 -10.286 -4.227 1.00 76.81 257 ASP A N 1
ATOM 2108 C CA . ASP A 1 257 ? 4.327 -9.182 -4.814 1.00 76.81 257 ASP A CA 1
ATOM 2109 C C . ASP A 1 257 ? 2.943 -9.063 -4.159 1.00 76.81 257 ASP A C 1
ATOM 2111 O O . ASP A 1 257 ? 2.505 -9.976 -3.446 1.00 76.81 257 ASP A O 1
ATOM 2115 N N . ASN A 1 258 ? 2.250 -7.943 -4.376 1.00 72.31 258 ASN A N 1
ATOM 2116 C CA . ASN A 1 258 ? 0.951 -7.648 -3.779 1.00 72.31 258 ASN A CA 1
ATOM 2117 C C . ASN A 1 258 ? 0.991 -7.845 -2.257 1.00 72.31 258 ASN A C 1
ATOM 2119 O O . ASN A 1 258 ? 0.131 -8.487 -1.645 1.00 72.31 258 ASN A O 1
ATOM 2123 N N . VAL A 1 259 ? 2.063 -7.354 -1.633 1.00 71.56 259 VAL A N 1
ATOM 2124 C CA . VAL A 1 259 ? 2.287 -7.570 -0.213 1.00 71.56 259 VAL A CA 1
ATOM 2125 C C . VAL A 1 259 ? 1.356 -6.660 0.569 1.00 71.56 259 VAL A C 1
ATOM 2127 O O . VAL A 1 259 ? 1.387 -5.439 0.469 1.00 71.56 259 VAL A O 1
ATOM 2130 N N . ARG A 1 260 ? 0.514 -7.251 1.407 1.00 69.06 260 ARG A N 1
ATOM 2131 C CA . ARG A 1 260 ? -0.267 -6.504 2.381 1.00 69.06 260 ARG A CA 1
ATOM 2132 C C . ARG A 1 260 ? -0.104 -7.141 3.741 1.00 69.06 260 ARG A C 1
ATOM 2134 O O . ARG A 1 260 ? -0.520 -8.273 3.995 1.00 69.06 260 ARG A O 1
ATOM 2141 N N . TYR A 1 261 ? 0.470 -6.365 4.650 1.00 68.06 261 TYR A N 1
ATOM 2142 C CA . TYR A 1 261 ? 0.693 -6.763 6.028 1.00 68.06 261 TYR A CA 1
ATOM 2143 C C . TYR A 1 261 ? 1.641 -7.978 6.201 1.00 68.06 261 TYR A C 1
ATOM 2145 O O . TYR A 1 261 ? 2.848 -7.782 6.203 1.00 68.06 261 TYR A O 1
ATOM 2153 N N . LEU A 1 262 ? 1.134 -9.208 6.379 1.00 67.56 262 LEU A N 1
ATOM 2154 C CA . LEU A 1 262 ? 1.934 -10.452 6.485 1.00 67.56 262 LEU A CA 1
ATOM 2155 C C . LEU A 1 262 ? 1.732 -11.380 5.280 1.00 67.56 262 LEU A C 1
ATOM 2157 O O . LEU A 1 262 ? 2.169 -12.532 5.299 1.00 67.56 262 LEU A O 1
ATOM 2161 N N . PHE A 1 263 ? 1.003 -10.916 4.273 1.00 72.50 263 PHE A N 1
ATOM 2162 C CA . PHE A 1 263 ? 0.513 -11.732 3.176 1.00 72.50 263 PHE A CA 1
ATOM 2163 C C . PHE A 1 263 ? 1.006 -11.173 1.855 1.00 72.50 263 PHE A C 1
ATOM 2165 O O . PHE A 1 263 ? 1.139 -9.962 1.722 1.00 72.50 263 PHE A O 1
ATOM 2172 N N . GLY A 1 264 ? 1.244 -12.045 0.886 1.00 74.56 264 GLY A N 1
ATOM 2173 C CA . GLY A 1 264 ? 1.565 -11.643 -0.477 1.00 74.56 264 GLY A CA 1
ATOM 2174 C C . GLY A 1 264 ? 1.711 -12.842 -1.396 1.00 74.56 264 GLY A C 1
ATOM 2175 O O . GLY A 1 264 ? 1.671 -14.005 -0.974 1.00 74.56 264 GLY A O 1
ATOM 2176 N N . GLN A 1 265 ? 1.793 -12.552 -2.681 1.00 80.50 265 GLN A N 1
ATOM 2177 C CA . GLN A 1 265 ? 1.911 -13.539 -3.734 1.00 80.50 265 GLN A CA 1
ATOM 2178 C C . GLN A 1 265 ? 3.381 -13.872 -3.942 1.00 80.50 265 GLN A C 1
ATOM 2180 O O . GLN A 1 265 ? 4.192 -12.996 -4.220 1.00 80.50 265 GLN A O 1
ATOM 2185 N N . LYS A 1 266 ? 3.744 -15.147 -3.807 1.00 80.31 266 LYS A N 1
ATOM 2186 C CA . LYS A 1 266 ? 5.111 -15.585 -4.085 1.00 80.31 266 LYS A CA 1
ATOM 2187 C C . LYS A 1 266 ? 5.390 -15.457 -5.581 1.00 80.31 266 LYS A C 1
ATOM 2189 O O . LYS A 1 266 ? 4.673 -16.055 -6.379 1.00 80.31 266 LYS A O 1
ATOM 2194 N N . VAL A 1 267 ? 6.452 -14.736 -5.921 1.00 81.94 267 VAL A N 1
ATOM 2195 C CA . VAL A 1 267 ? 6.924 -14.578 -7.299 1.00 81.94 267 VAL A CA 1
ATOM 2196 C C . VAL A 1 267 ? 7.919 -15.689 -7.630 1.00 81.94 267 VAL A C 1
ATOM 2198 O O . VAL A 1 267 ? 7.656 -16.537 -8.477 1.00 81.94 267 VAL A O 1
ATOM 2201 N N . PHE A 1 268 ? 9.043 -15.740 -6.912 1.00 79.38 268 PHE A N 1
ATOM 2202 C CA . PHE A 1 268 ? 10.059 -16.780 -7.069 1.00 79.38 268 PHE A CA 1
ATOM 2203 C C . PHE A 1 268 ? 10.836 -17.008 -5.766 1.00 79.38 268 PHE A C 1
ATOM 2205 O O . PHE A 1 268 ? 10.754 -16.225 -4.818 1.00 79.38 268 PHE A O 1
ATOM 2212 N N . GLU A 1 269 ? 11.617 -18.089 -5.738 1.00 83.75 269 GLU A N 1
ATOM 2213 C CA . GLU A 1 269 ? 12.518 -18.457 -4.642 1.00 83.75 269 GLU A CA 1
ATOM 2214 C C . GLU A 1 269 ? 13.891 -18.850 -5.188 1.00 83.75 269 GLU A C 1
ATOM 2216 O O . GLU A 1 269 ? 13.995 -19.453 -6.260 1.00 83.75 269 GLU A O 1
ATOM 2221 N N . ILE A 1 270 ? 14.933 -18.488 -4.444 1.00 80.75 270 ILE A N 1
ATOM 2222 C CA . ILE A 1 270 ? 16.335 -18.707 -4.777 1.00 80.75 270 ILE A CA 1
ATOM 2223 C C . ILE A 1 270 ? 17.082 -19.136 -3.509 1.00 80.75 270 ILE A C 1
ATOM 2225 O O . ILE A 1 270 ? 16.875 -18.550 -2.450 1.00 80.75 270 ILE A O 1
ATOM 2229 N N . ASP A 1 271 ? 17.958 -20.139 -3.591 1.00 79.50 271 ASP A N 1
ATOM 2230 C CA . ASP A 1 271 ? 18.796 -20.535 -2.451 1.00 79.50 271 ASP A CA 1
ATOM 2231 C C . ASP A 1 271 ? 19.844 -19.446 -2.162 1.00 79.50 271 ASP A C 1
ATOM 2233 O O . ASP A 1 271 ? 20.590 -19.023 -3.047 1.00 79.50 271 ASP A O 1
ATOM 2237 N N . THR A 1 272 ? 19.891 -18.976 -0.912 1.00 79.44 272 THR A N 1
ATOM 2238 C CA . THR A 1 272 ? 20.760 -17.863 -0.496 1.00 79.44 272 THR A CA 1
ATOM 2239 C C . THR A 1 272 ? 22.239 -18.142 -0.661 1.00 79.44 272 THR A C 1
ATOM 2241 O O . THR A 1 272 ? 23.001 -17.189 -0.778 1.00 79.44 272 THR A O 1
ATOM 2244 N N . ASN A 1 273 ? 22.662 -19.408 -0.686 1.00 78.81 273 ASN A N 1
ATOM 2245 C CA . ASN A 1 273 ? 24.071 -19.763 -0.875 1.00 78.81 273 ASN A CA 1
ATOM 2246 C C . ASN A 1 273 ? 24.616 -19.326 -2.239 1.00 78.81 273 ASN A C 1
ATOM 2248 O O . ASN A 1 273 ? 25.824 -19.170 -2.391 1.00 78.81 273 ASN A O 1
ATOM 2252 N N . PHE A 1 274 ? 23.731 -19.119 -3.209 1.00 78.12 274 PHE A N 1
ATOM 2253 C CA . PHE A 1 274 ? 24.073 -18.694 -4.561 1.00 78.12 274 PHE A CA 1
ATOM 2254 C C . PHE A 1 274 ? 23.706 -17.229 -4.824 1.00 78.12 274 PHE A C 1
ATOM 2256 O O . PHE A 1 274 ? 24.045 -16.699 -5.878 1.00 78.12 274 PHE A O 1
ATOM 2263 N N . VAL A 1 275 ? 23.005 -16.569 -3.892 1.00 82.31 275 VAL A N 1
ATOM 2264 C CA . VAL A 1 275 ? 22.658 -15.150 -4.015 1.00 82.31 275 VAL A CA 1
ATOM 2265 C C . VAL A 1 275 ? 23.901 -14.322 -3.737 1.00 82.31 275 VAL A C 1
ATOM 2267 O O . VAL A 1 275 ? 24.388 -14.254 -2.609 1.00 82.31 275 VAL A O 1
ATOM 2270 N N . GLN A 1 276 ? 24.384 -13.649 -4.771 1.00 83.06 276 GLN A N 1
ATOM 2271 C CA . GLN A 1 276 ? 25.522 -12.744 -4.673 1.00 83.06 276 GLN A CA 1
ATOM 2272 C C . GLN A 1 276 ? 25.057 -11.317 -4.365 1.00 83.06 276 GLN A C 1
ATOM 2274 O O . GLN A 1 276 ? 25.688 -10.604 -3.581 1.00 83.06 276 GLN A O 1
ATOM 2279 N N . ARG A 1 277 ? 23.942 -10.885 -4.976 1.00 82.81 277 ARG A N 1
ATOM 2280 C CA . ARG A 1 277 ? 23.444 -9.506 -4.873 1.00 82.81 277 ARG A CA 1
ATOM 2281 C C . ARG A 1 277 ? 21.946 -9.410 -5.127 1.00 82.81 277 ARG A C 1
ATOM 2283 O O . ARG A 1 277 ? 21.386 -10.190 -5.886 1.00 82.81 277 ARG A O 1
ATOM 2290 N N . VAL A 1 278 ? 21.326 -8.403 -4.522 1.00 81.62 278 VAL A N 1
ATOM 2291 C CA . VAL A 1 278 ? 19.927 -8.020 -4.725 1.00 81.62 278 VAL A CA 1
ATOM 2292 C C . VAL A 1 278 ? 19.886 -6.510 -4.921 1.00 81.62 278 VAL A C 1
ATOM 2294 O O . VAL A 1 278 ? 20.544 -5.791 -4.164 1.00 81.62 278 VAL A O 1
ATOM 2297 N N . GLY A 1 279 ? 19.132 -6.026 -5.902 1.00 81.81 279 GLY A N 1
ATOM 2298 C CA . GLY A 1 279 ? 18.989 -4.596 -6.146 1.00 81.81 279 GLY A CA 1
ATOM 2299 C C . GLY A 1 279 ? 17.731 -4.243 -6.929 1.00 81.81 279 GLY A C 1
ATOM 2300 O O . GLY A 1 279 ? 16.907 -5.096 -7.251 1.00 81.81 279 GLY A O 1
ATOM 2301 N N . GLN A 1 280 ? 17.590 -2.952 -7.198 1.00 84.00 280 GLN A N 1
ATOM 2302 C CA . GLN A 1 280 ? 16.504 -2.376 -7.976 1.00 84.00 280 GLN A CA 1
ATOM 2303 C C . GLN A 1 280 ? 17.092 -1.321 -8.910 1.00 84.00 280 GLN A C 1
ATOM 2305 O O . GLN A 1 280 ? 17.960 -0.552 -8.490 1.00 84.00 280 GLN A O 1
ATOM 2310 N N . PHE A 1 281 ? 16.593 -1.280 -10.139 1.00 83.75 281 PHE A N 1
ATOM 2311 C CA . PHE A 1 281 ? 16.830 -0.207 -11.092 1.00 83.75 281 PHE A CA 1
ATOM 2312 C C . PHE A 1 281 ? 15.485 0.181 -11.705 1.00 83.75 281 PHE A C 1
ATOM 2314 O O . PHE A 1 281 ? 14.833 -0.659 -12.317 1.00 83.75 281 PHE A O 1
ATOM 2321 N N . GLU A 1 282 ? 15.060 1.423 -11.461 1.00 84.94 282 GLU A N 1
ATOM 2322 C CA . GLU A 1 282 ? 13.761 1.956 -11.892 1.00 84.94 282 GLU A CA 1
ATOM 2323 C C . GLU A 1 282 ? 12.602 0.987 -11.555 1.00 84.94 282 GLU A C 1
ATOM 2325 O O . GLU A 1 282 ? 12.385 0.681 -10.372 1.00 84.94 282 GLU A O 1
ATOM 2330 N N . ASP A 1 283 ? 11.884 0.478 -12.560 1.00 79.25 283 ASP A N 1
ATOM 2331 C CA . ASP A 1 283 ? 10.758 -0.451 -12.422 1.00 79.25 283 ASP A CA 1
ATOM 2332 C C . ASP A 1 283 ? 11.153 -1.937 -12.531 1.00 79.25 283 ASP A C 1
ATOM 2334 O O . ASP A 1 283 ? 10.285 -2.794 -12.705 1.00 79.25 283 ASP A O 1
ATOM 2338 N N . VAL A 1 284 ? 12.437 -2.280 -12.375 1.00 86.62 284 VAL A N 1
ATOM 2339 C CA . VAL A 1 284 ? 12.932 -3.666 -12.397 1.00 86.62 284 VAL A CA 1
ATOM 2340 C C . VAL A 1 284 ? 13.681 -4.014 -11.110 1.00 86.62 284 VAL A C 1
ATOM 2342 O O . VAL A 1 284 ? 14.662 -3.382 -10.710 1.00 86.62 284 VAL A O 1
ATOM 2345 N N . PHE A 1 285 ? 13.238 -5.083 -10.451 1.00 86.69 285 PHE A N 1
ATOM 2346 C CA . PHE A 1 285 ? 13.957 -5.714 -9.346 1.00 86.69 285 PHE A CA 1
ATOM 2347 C C . PHE A 1 285 ? 14.855 -6.832 -9.878 1.00 86.69 285 PHE A C 1
ATOM 2349 O O . PHE A 1 285 ? 14.399 -7.659 -10.668 1.00 86.69 285 PHE A O 1
ATOM 2356 N N . TYR A 1 286 ? 16.109 -6.899 -9.427 1.00 87.62 286 TYR A N 1
ATOM 2357 C CA . TYR A 1 286 ? 17.070 -7.886 -9.919 1.00 87.62 286 TYR A CA 1
ATOM 2358 C C . TYR A 1 286 ? 17.797 -8.633 -8.799 1.00 87.62 286 TYR A C 1
ATOM 2360 O O . TYR A 1 286 ? 18.033 -8.117 -7.700 1.00 87.62 286 TYR A O 1
ATOM 2368 N N . ILE A 1 287 ? 18.199 -9.867 -9.106 1.00 87.38 287 ILE A N 1
ATOM 2369 C CA . ILE A 1 287 ? 19.021 -10.712 -8.238 1.00 87.38 287 ILE A CA 1
ATOM 2370 C C . ILE A 1 287 ? 20.160 -11.311 -9.049 1.00 87.38 287 ILE A C 1
ATOM 2372 O O . ILE A 1 287 ? 19.906 -11.995 -10.036 1.00 87.38 287 ILE A O 1
ATOM 2376 N N . ALA A 1 288 ? 21.391 -11.107 -8.582 1.00 86.44 288 ALA A N 1
ATOM 2377 C CA . ALA A 1 288 ? 22.558 -11.835 -9.061 1.00 86.44 288 ALA A CA 1
ATOM 2378 C C . ALA A 1 288 ? 22.637 -13.191 -8.344 1.00 86.44 288 ALA A C 1
ATOM 2380 O O . ALA A 1 288 ? 22.705 -13.250 -7.107 1.00 86.44 288 ALA A O 1
ATOM 2381 N N . TYR A 1 289 ? 22.603 -14.268 -9.121 1.00 84.31 289 TYR A N 1
ATOM 2382 C CA . TYR A 1 289 ? 22.556 -15.653 -8.676 1.00 84.31 289 TYR A CA 1
ATOM 2383 C C . TYR A 1 289 ? 23.435 -16.531 -9.569 1.00 84.31 289 TYR A C 1
ATOM 2385 O O . TYR A 1 289 ? 23.191 -16.592 -10.768 1.00 84.31 289 TYR A O 1
ATOM 2393 N N . ASP A 1 290 ? 24.394 -17.252 -8.978 1.00 80.00 290 ASP A N 1
ATOM 2394 C CA . ASP A 1 290 ? 25.219 -18.255 -9.686 1.00 80.00 290 ASP A CA 1
ATOM 2395 C C . ASP A 1 290 ? 25.788 -17.730 -11.025 1.00 80.00 290 ASP A C 1
ATOM 2397 O O . ASP A 1 290 ? 25.604 -18.339 -12.075 1.00 80.00 290 ASP A O 1
ATOM 2401 N N . ASP A 1 291 ? 26.391 -16.534 -10.983 1.00 74.12 291 ASP A N 1
ATOM 2402 C CA . ASP A 1 291 ? 26.955 -15.809 -12.138 1.00 74.12 291 ASP A CA 1
ATOM 2403 C C . ASP A 1 291 ? 25.947 -15.465 -13.260 1.00 74.12 291 ASP A C 1
ATOM 2405 O O . ASP A 1 291 ? 26.325 -15.201 -14.395 1.00 74.12 291 ASP A O 1
ATOM 2409 N N . THR A 1 292 ? 24.650 -15.429 -12.940 1.00 83.31 292 THR A N 1
ATOM 2410 C CA . THR A 1 292 ? 23.559 -14.988 -13.829 1.00 83.31 292 THR A CA 1
ATOM 2411 C C . THR A 1 292 ? 22.606 -14.032 -13.106 1.00 83.31 292 THR A C 1
ATOM 2413 O O . THR A 1 292 ? 22.680 -13.861 -11.885 1.00 83.31 292 THR A O 1
ATOM 2416 N N . TYR A 1 293 ? 21.674 -13.413 -13.837 1.00 86.38 293 TYR A N 1
ATOM 2417 C CA . TYR A 1 293 ? 20.683 -12.497 -13.270 1.00 86.38 293 TYR A CA 1
ATOM 2418 C C . TYR A 1 293 ? 19.250 -13.008 -13.432 1.00 86.38 293 TYR A C 1
ATOM 2420 O O . TYR A 1 293 ? 18.871 -13.585 -14.448 1.00 86.38 293 TYR A O 1
ATOM 2428 N N . LYS A 1 294 ? 18.424 -12.767 -12.410 1.00 87.25 294 LYS A N 1
ATOM 2429 C CA . LYS A 1 294 ? 16.964 -12.894 -12.489 1.00 87.25 294 LYS A CA 1
ATOM 2430 C C . LYS A 1 294 ? 16.316 -11.537 -12.297 1.00 87.25 294 LYS A C 1
ATOM 2432 O O . LYS A 1 294 ? 16.653 -10.833 -11.346 1.00 87.25 294 LYS A O 1
ATOM 2437 N N . PHE A 1 295 ? 15.342 -11.238 -13.149 1.00 88.12 295 PHE A N 1
ATOM 2438 C CA . PHE A 1 295 ? 14.642 -9.959 -13.184 1.00 88.12 295 PHE A CA 1
ATOM 2439 C C . PHE A 1 295 ? 13.155 -10.124 -12.870 1.00 88.12 295 PHE A C 1
ATOM 2441 O O . PHE A 1 295 ? 12.548 -11.156 -13.168 1.00 88.12 295 PHE A O 1
ATOM 2448 N N . TYR A 1 296 ? 12.577 -9.099 -12.252 1.00 85.81 296 TYR A N 1
ATOM 2449 C CA . TYR A 1 296 ? 11.147 -8.961 -12.020 1.00 85.81 296 TYR A CA 1
ATOM 2450 C C . TYR A 1 296 ? 10.709 -7.545 -12.385 1.00 85.81 296 TYR A C 1
ATOM 2452 O O . TYR A 1 296 ? 11.061 -6.592 -11.684 1.00 85.81 296 TYR A O 1
ATOM 2460 N N . ALA A 1 297 ? 9.939 -7.431 -13.466 1.00 83.56 297 ALA A N 1
ATOM 2461 C CA . ALA A 1 297 ? 9.275 -6.195 -13.847 1.00 83.56 297 ALA A CA 1
ATOM 2462 C C . ALA A 1 297 ? 8.200 -5.847 -12.811 1.00 83.56 297 ALA A C 1
ATOM 2464 O O . ALA A 1 297 ? 7.341 -6.671 -12.490 1.00 83.56 297 ALA A O 1
ATOM 2465 N N . MET A 1 298 ? 8.245 -4.625 -12.291 1.00 77.62 298 MET A N 1
ATOM 2466 C CA . MET A 1 298 ? 7.236 -4.104 -11.370 1.00 77.62 298 MET A CA 1
ATOM 2467 C C . MET A 1 298 ? 5.975 -3.644 -12.118 1.00 77.62 298 MET A C 1
ATOM 2469 O O . MET A 1 298 ? 4.893 -3.592 -11.536 1.00 77.62 298 MET A O 1
ATOM 2473 N N . ASN A 1 299 ? 6.098 -3.364 -13.420 1.00 76.06 299 ASN A N 1
ATOM 2474 C CA . ASN A 1 299 ? 4.987 -3.132 -14.338 1.00 76.06 299 ASN A CA 1
ATOM 2475 C C . ASN A 1 299 ? 4.606 -4.386 -15.120 1.00 76.06 299 ASN A C 1
ATOM 2477 O O . ASN A 1 299 ? 5.441 -5.235 -15.433 1.00 76.06 299 ASN A O 1
ATOM 2481 N N . LYS A 1 300 ? 3.337 -4.451 -15.538 1.00 69.31 300 LYS A N 1
ATOM 2482 C CA . LYS A 1 300 ? 2.926 -5.413 -16.559 1.00 69.31 300 LYS A CA 1
ATOM 2483 C C . LYS A 1 300 ? 3.607 -5.051 -17.876 1.00 69.31 300 LYS A C 1
ATOM 2485 O O . LYS A 1 300 ? 3.377 -3.957 -18.383 1.00 69.31 300 LYS A O 1
ATOM 2490 N N . ILE A 1 301 ? 4.355 -6.003 -18.429 1.00 74.31 301 ILE A N 1
ATOM 2491 C CA . ILE A 1 301 ? 4.967 -5.860 -19.746 1.00 74.31 301 ILE A CA 1
ATOM 2492 C C . ILE A 1 301 ? 3.854 -5.778 -20.801 1.00 74.31 301 ILE A C 1
ATOM 2494 O O . ILE A 1 301 ? 3.044 -6.706 -20.919 1.00 74.31 301 ILE A O 1
ATOM 2498 N N . THR A 1 302 ? 3.750 -4.643 -21.489 1.00 79.06 302 THR A N 1
ATOM 2499 C CA . THR A 1 302 ? 2.710 -4.363 -22.498 1.00 79.06 302 THR A CA 1
ATOM 2500 C C . THR A 1 302 ? 3.235 -4.321 -23.925 1.00 79.06 302 THR A C 1
ATOM 2502 O O . THR A 1 302 ? 2.428 -4.407 -24.846 1.00 79.06 302 THR A O 1
ATOM 2505 N N . GLN A 1 303 ? 4.549 -4.224 -24.092 1.00 80.56 303 GLN A N 1
ATOM 2506 C CA . GLN A 1 303 ? 5.249 -4.157 -25.371 1.00 80.56 303 GLN A CA 1
ATOM 2507 C C . GLN A 1 303 ? 6.193 -5.356 -25.468 1.00 80.56 303 GLN A C 1
ATOM 2509 O O . GLN A 1 303 ? 6.763 -5.782 -24.460 1.00 80.56 303 GLN A O 1
ATOM 2514 N N . ASP A 1 304 ? 6.300 -5.957 -26.649 1.00 86.81 304 ASP A N 1
ATOM 2515 C CA . ASP A 1 304 ? 7.332 -6.954 -26.923 1.00 86.81 304 ASP A CA 1
ATOM 2516 C C . ASP A 1 304 ? 8.676 -6.281 -27.232 1.00 86.81 304 ASP A C 1
ATOM 2518 O O . ASP A 1 304 ? 8.751 -5.081 -27.485 1.00 86.81 304 ASP A O 1
ATOM 2522 N N . GLN A 1 305 ? 9.749 -7.066 -27.163 1.00 86.69 305 GLN A N 1
ATOM 2523 C CA . GLN A 1 305 ? 11.108 -6.570 -27.349 1.00 86.69 305 GLN A CA 1
ATOM 2524 C C . GLN A 1 305 ? 11.327 -5.942 -28.725 1.00 86.69 305 GLN A C 1
ATOM 2526 O O . GLN A 1 305 ? 11.971 -4.902 -28.800 1.00 86.69 305 GLN A O 1
ATOM 2531 N N . ASP A 1 306 ? 10.800 -6.559 -29.778 1.00 86.94 306 ASP A N 1
ATOM 2532 C CA . ASP A 1 306 ? 11.019 -6.123 -31.155 1.00 86.94 306 ASP A CA 1
ATOM 2533 C C . ASP A 1 306 ? 10.351 -4.755 -31.358 1.00 86.94 306 ASP A C 1
ATOM 2535 O O . ASP A 1 306 ? 11.014 -3.793 -31.737 1.00 86.94 306 ASP A O 1
ATOM 2539 N N . SER A 1 307 ? 9.091 -4.623 -30.927 1.00 86.75 307 SER A N 1
ATOM 2540 C CA . SER A 1 307 ? 8.367 -3.345 -30.924 1.00 86.75 307 SER A CA 1
ATOM 2541 C C . SER A 1 307 ? 9.031 -2.266 -30.060 1.00 86.75 307 SER A C 1
ATOM 2543 O O . SER A 1 307 ? 8.844 -1.080 -30.318 1.00 86.75 307 SER A O 1
ATOM 2545 N N . PHE A 1 308 ? 9.740 -2.644 -28.990 1.00 86.44 308 PHE A N 1
ATOM 2546 C CA . PHE A 1 308 ? 10.495 -1.697 -28.162 1.00 86.44 308 PHE A CA 1
ATOM 2547 C C . PHE A 1 308 ? 11.787 -1.252 -28.846 1.00 86.44 308 PHE A C 1
ATOM 2549 O O . PHE A 1 308 ? 12.130 -0.082 -28.787 1.00 86.44 308 PHE A O 1
ATOM 2556 N N . ILE A 1 309 ? 12.506 -2.157 -29.512 1.00 86.44 309 ILE A N 1
ATOM 2557 C CA . ILE A 1 309 ? 13.719 -1.811 -30.265 1.00 86.44 309 ILE A CA 1
ATOM 2558 C C . ILE A 1 309 ? 13.369 -0.895 -31.443 1.00 86.44 309 ILE A C 1
ATOM 2560 O O . ILE A 1 309 ? 14.067 0.094 -31.653 1.00 86.44 309 ILE A O 1
ATOM 2564 N N . ASP A 1 310 ? 12.270 -1.179 -32.145 1.00 84.94 310 ASP A N 1
ATOM 2565 C CA . ASP A 1 310 ? 11.801 -0.379 -33.282 1.00 84.94 310 ASP A CA 1
ATOM 2566 C C . ASP A 1 310 ? 11.462 1.070 -32.894 1.00 84.94 310 ASP A C 1
ATOM 2568 O O . ASP A 1 310 ? 11.701 1.987 -33.676 1.00 84.94 310 ASP A O 1
ATOM 2572 N N . GLU A 1 311 ? 10.960 1.303 -31.676 1.00 85.75 311 GLU A N 1
ATOM 2573 C CA . GLU A 1 311 ? 10.658 2.649 -31.160 1.00 85.75 311 GLU A CA 1
ATOM 2574 C C . GLU A 1 311 ? 11.902 3.551 -31.094 1.00 85.75 311 GLU A C 1
ATOM 2576 O O . GLU A 1 311 ? 11.797 4.763 -31.276 1.00 85.75 311 GLU A O 1
ATOM 2581 N N . TYR A 1 312 ? 13.077 2.958 -30.870 1.00 83.75 312 TYR A N 1
ATOM 2582 C CA . TYR A 1 312 ? 14.348 3.671 -30.730 1.00 83.75 312 TYR A CA 1
ATOM 2583 C C . TYR A 1 312 ? 15.304 3.407 -31.905 1.00 83.75 312 TYR A C 1
ATOM 2585 O O . TYR A 1 312 ? 16.504 3.673 -31.802 1.00 83.75 312 TYR A O 1
ATOM 2593 N N . GLU A 1 313 ? 14.807 2.877 -33.023 1.00 83.38 313 GLU A N 1
ATOM 2594 C CA . GLU A 1 313 ? 15.605 2.631 -34.224 1.00 83.38 313 GLU A CA 1
ATOM 2595 C C . GLU A 1 313 ? 16.219 3.945 -34.748 1.00 83.38 313 GLU A C 1
ATOM 2597 O O . GLU A 1 313 ? 15.556 4.971 -34.894 1.00 83.38 313 GLU A O 1
ATOM 2602 N N . GLY A 1 314 ? 17.527 3.932 -35.008 1.00 77.81 314 GLY A N 1
ATOM 2603 C CA . GLY A 1 314 ? 18.297 5.109 -35.415 1.00 77.81 314 GLY A CA 1
ATOM 2604 C C . GLY A 1 314 ? 18.804 5.980 -34.259 1.00 77.81 314 GLY A C 1
ATOM 2605 O O . GLY A 1 314 ? 19.595 6.899 -34.499 1.00 77.81 314 GLY A O 1
ATOM 2606 N N . CYS A 1 315 ? 18.428 5.702 -33.005 1.00 81.69 315 CYS A N 1
ATOM 2607 C CA . CYS A 1 315 ? 18.939 6.447 -31.858 1.00 81.69 315 CYS A CA 1
ATOM 2608 C C . CYS A 1 315 ? 20.414 6.119 -31.579 1.00 81.69 315 CYS A C 1
ATOM 2610 O O . CYS A 1 315 ? 20.819 4.955 -31.482 1.00 81.69 315 CYS A O 1
ATOM 2612 N N . ILE A 1 316 ? 21.215 7.174 -31.388 1.00 80.69 316 ILE A N 1
ATOM 2613 C CA . ILE A 1 316 ? 22.622 7.086 -30.986 1.00 80.69 316 ILE A CA 1
ATOM 2614 C C . ILE A 1 316 ? 22.824 7.842 -29.681 1.00 80.69 316 ILE A C 1
ATOM 2616 O O . ILE A 1 316 ? 22.802 9.074 -29.634 1.00 80.69 316 ILE A O 1
ATOM 2620 N N . TYR A 1 317 ? 23.086 7.090 -28.624 1.00 82.88 317 TYR A N 1
ATOM 2621 C CA . TYR A 1 317 ? 23.435 7.611 -27.315 1.00 82.88 317 TYR A CA 1
ATOM 2622 C C . TYR A 1 317 ? 24.933 7.454 -27.104 1.00 82.88 317 TYR A C 1
ATOM 2624 O O . TYR A 1 317 ? 25.489 6.382 -27.332 1.00 82.88 317 TYR A O 1
ATOM 2632 N N . GLY A 1 318 ? 25.625 8.488 -26.637 1.00 75.19 318 GLY A N 1
ATOM 2633 C CA . GLY A 1 318 ? 27.062 8.346 -26.440 1.00 75.19 318 GLY A CA 1
ATOM 2634 C C . GLY A 1 318 ? 27.738 9.441 -25.640 1.00 75.19 318 GLY A C 1
ATOM 2635 O O . GLY A 1 318 ? 27.235 10.549 -25.474 1.00 75.19 318 GLY A O 1
ATOM 2636 N N . ASN A 1 319 ? 28.921 9.105 -25.143 1.00 70.81 319 ASN A N 1
ATOM 2637 C CA . ASN A 1 319 ? 29.910 10.022 -24.589 1.00 70.81 319 ASN A CA 1
ATOM 2638 C C . ASN A 1 319 ? 31.320 9.572 -25.026 1.00 70.81 319 ASN A C 1
ATOM 2640 O O . ASN A 1 319 ? 31.458 8.667 -25.843 1.00 70.81 319 ASN A O 1
ATOM 2644 N N . GLU A 1 320 ? 32.375 10.179 -24.476 1.00 62.09 320 GLU A N 1
ATOM 2645 C CA . GLU A 1 320 ? 33.770 9.874 -24.845 1.00 62.09 320 GLU A CA 1
ATOM 2646 C C . GLU A 1 320 ? 34.212 8.418 -24.577 1.00 62.09 320 GLU A C 1
ATOM 2648 O O . GLU A 1 320 ? 35.241 7.990 -25.097 1.00 62.09 320 GLU A O 1
ATOM 2653 N N . TRP A 1 321 ? 33.481 7.656 -23.757 1.00 61.75 321 TRP A N 1
ATOM 2654 C CA . TRP A 1 321 ? 33.900 6.327 -23.286 1.00 61.75 321 TRP A CA 1
ATOM 2655 C C . TRP A 1 321 ? 32.934 5.203 -23.639 1.00 61.75 321 TRP A C 1
ATOM 2657 O O . TRP A 1 321 ? 33.277 4.038 -23.437 1.00 61.75 321 TRP A O 1
ATOM 2667 N N . MET A 1 322 ? 31.727 5.532 -24.092 1.00 68.62 322 MET A N 1
ATOM 2668 C CA . MET A 1 322 ? 30.683 4.553 -24.344 1.00 68.62 322 MET A CA 1
ATOM 2669 C C . MET A 1 322 ? 29.684 5.089 -25.362 1.00 68.62 322 MET A C 1
ATOM 2671 O O . MET A 1 322 ? 29.191 6.207 -25.201 1.00 68.62 322 MET A O 1
ATOM 2675 N N . ASN A 1 323 ? 29.359 4.281 -26.368 1.00 79.06 323 ASN A N 1
ATOM 2676 C CA . ASN A 1 323 ? 28.264 4.545 -27.294 1.00 79.06 323 ASN A CA 1
ATOM 2677 C C . ASN A 1 323 ? 27.289 3.361 -27.341 1.00 79.06 323 ASN A C 1
ATOM 2679 O O . ASN A 1 323 ? 27.672 2.207 -27.161 1.00 79.06 323 ASN A O 1
ATOM 2683 N N . LEU A 1 324 ? 26.018 3.679 -27.548 1.00 84.62 324 LEU A N 1
ATOM 2684 C CA . LEU A 1 324 ? 24.926 2.748 -27.754 1.00 84.62 324 LEU A CA 1
ATOM 2685 C C . LEU A 1 324 ? 24.146 3.229 -28.971 1.00 84.62 324 LEU A C 1
ATOM 2687 O O . LEU A 1 324 ? 23.694 4.371 -29.014 1.00 84.62 324 LEU A O 1
ATOM 2691 N N . VAL A 1 325 ? 24.025 2.361 -29.962 1.00 85.00 325 VAL A N 1
ATOM 2692 C CA . VAL A 1 325 ? 23.374 2.628 -31.240 1.00 85.00 325 VAL A CA 1
ATOM 2693 C C . VAL A 1 325 ? 22.326 1.558 -31.453 1.00 85.00 325 VAL A C 1
ATOM 2695 O O . VAL A 1 325 ? 22.633 0.375 -31.330 1.00 85.00 325 VAL A O 1
ATOM 2698 N N . ILE A 1 326 ? 21.115 1.955 -31.809 1.00 85.19 326 ILE A N 1
ATOM 2699 C CA . ILE A 1 326 ? 20.079 1.016 -32.231 1.00 85.19 326 ILE A CA 1
ATOM 2700 C C . ILE A 1 326 ? 19.938 1.171 -33.736 1.00 85.19 326 ILE A C 1
ATOM 2702 O O . ILE A 1 326 ? 19.627 2.254 -34.225 1.00 85.19 326 ILE A O 1
ATOM 2706 N N . LYS A 1 327 ? 20.297 0.125 -34.478 1.00 82.25 327 LYS A N 1
ATOM 2707 C CA . LYS A 1 327 ? 20.258 0.126 -35.941 1.00 82.25 327 LYS A CA 1
ATOM 2708 C C . LYS A 1 327 ? 19.989 -1.262 -36.489 1.00 82.25 327 LYS A C 1
ATOM 2710 O O . LYS A 1 327 ? 20.534 -2.243 -35.990 1.00 82.25 327 LYS A O 1
ATOM 2715 N N . GLN A 1 328 ? 19.249 -1.328 -37.585 1.00 80.81 328 GLN A N 1
ATOM 2716 C CA . GLN A 1 328 ? 18.853 -2.555 -38.264 1.00 80.81 328 GLN A CA 1
ATOM 2717 C C . GLN A 1 328 ? 18.228 -3.565 -37.299 1.00 80.81 328 GLN A C 1
ATOM 2719 O O . GLN A 1 328 ? 18.528 -4.758 -37.389 1.00 80.81 328 GLN A O 1
ATOM 2724 N N . HIS A 1 329 ? 17.398 -3.089 -36.364 1.00 80.44 329 HIS A N 1
ATOM 2725 C CA . HIS A 1 329 ? 16.776 -3.933 -35.345 1.00 80.44 329 HIS A CA 1
ATOM 2726 C C . HIS A 1 329 ? 17.801 -4.626 -34.419 1.00 80.44 329 HIS A C 1
ATOM 2728 O O . HIS A 1 329 ? 17.571 -5.712 -33.882 1.00 80.44 329 HIS A O 1
ATOM 2734 N N . GLN A 1 330 ? 18.985 -4.028 -34.262 1.00 84.69 330 GLN A N 1
ATOM 2735 C CA . GLN A 1 330 ? 20.062 -4.507 -33.400 1.00 84.69 330 GLN A CA 1
ATOM 2736 C C . GLN A 1 330 ? 20.523 -3.395 -32.468 1.00 84.69 330 GLN A C 1
ATOM 2738 O O . GLN A 1 330 ? 20.696 -2.248 -32.876 1.00 84.69 330 GLN A O 1
ATOM 2743 N N . VAL A 1 331 ? 20.797 -3.759 -31.218 1.00 85.19 331 VAL A N 1
ATOM 2744 C CA . VAL A 1 331 ? 21.446 -2.866 -30.260 1.00 85.19 331 VAL A CA 1
ATOM 2745 C C . VAL A 1 331 ? 22.949 -3.109 -30.330 1.00 85.19 331 VAL A C 1
ATOM 2747 O O . VAL A 1 331 ? 23.419 -4.229 -30.137 1.00 85.19 331 VAL A O 1
ATOM 2750 N N . VAL A 1 332 ? 23.703 -2.061 -30.630 1.00 83.38 332 VAL A N 1
ATOM 2751 C CA . VAL A 1 332 ? 25.158 -2.075 -30.770 1.00 83.38 332 VAL A CA 1
ATOM 2752 C C . VAL A 1 332 ? 25.758 -1.201 -29.683 1.00 83.38 332 VAL A C 1
ATOM 2754 O O . VAL A 1 332 ? 25.460 -0.012 -29.607 1.00 83.38 332 VAL A O 1
ATOM 2757 N N . MET A 1 333 ? 26.637 -1.766 -28.863 1.00 81.56 333 MET A N 1
ATOM 2758 C CA . MET A 1 333 ? 27.340 -1.044 -27.805 1.00 81.56 333 MET A CA 1
ATOM 2759 C C . MET A 1 333 ? 28.841 -1.110 -28.073 1.00 81.56 333 MET A C 1
ATOM 2761 O O . MET A 1 333 ? 29.386 -2.190 -28.260 1.00 81.56 333 MET A O 1
ATOM 2765 N N . ASN A 1 334 ? 29.529 0.033 -28.126 1.00 75.88 334 ASN A N 1
ATOM 2766 C CA . ASN A 1 334 ? 30.980 0.095 -28.370 1.00 75.88 334 ASN A CA 1
ATOM 2767 C C . ASN A 1 334 ? 31.468 -0.662 -29.620 1.00 75.88 334 ASN A C 1
ATOM 2769 O O . ASN A 1 334 ? 32.610 -1.107 -29.648 1.00 75.88 334 ASN A O 1
ATOM 2773 N N . GLN A 1 335 ? 30.641 -0.709 -30.674 1.00 70.88 335 GLN A N 1
ATOM 2774 C CA . GLN A 1 335 ? 30.859 -1.419 -31.953 1.00 70.88 335 GLN A CA 1
ATOM 2775 C C . GLN A 1 335 ? 30.545 -2.923 -31.945 1.00 70.88 335 GLN A C 1
ATOM 2777 O O . GLN A 1 335 ? 30.597 -3.537 -33.012 1.00 70.88 335 G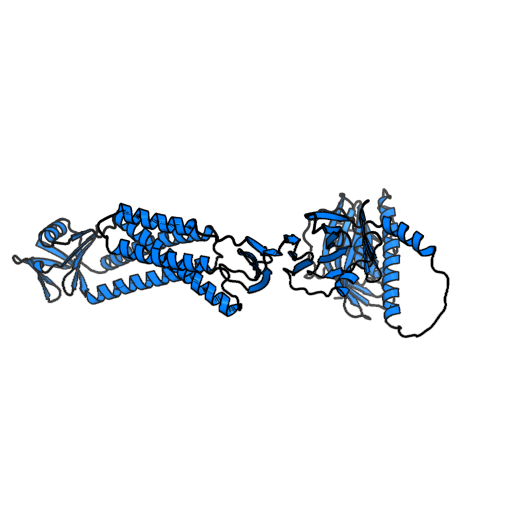LN A O 1
ATOM 2782 N N . ASP A 1 336 ? 30.137 -3.492 -30.812 1.00 75.56 336 ASP A N 1
ATOM 2783 C CA . ASP A 1 336 ? 29.740 -4.894 -30.710 1.00 75.56 336 ASP A CA 1
ATOM 2784 C C . ASP A 1 336 ? 28.214 -5.035 -30.704 1.00 75.56 336 ASP A C 1
ATOM 2786 O O . ASP A 1 336 ? 27.498 -4.273 -30.052 1.00 75.56 336 ASP A O 1
ATOM 2790 N N . VAL A 1 337 ? 27.702 -6.004 -31.469 1.00 81.50 337 VAL A N 1
ATOM 2791 C CA . VAL A 1 337 ? 26.270 -6.331 -31.481 1.00 81.50 337 VAL A CA 1
ATOM 2792 C C . VAL A 1 337 ? 25.938 -7.062 -30.188 1.00 81.50 337 VAL A C 1
ATOM 2794 O O . VAL A 1 337 ? 26.486 -8.130 -29.913 1.00 81.50 337 VAL A O 1
ATOM 2797 N N . CYS A 1 338 ? 25.030 -6.490 -29.411 1.00 82.69 338 CYS A N 1
ATOM 2798 C CA . CYS A 1 338 ? 24.653 -6.999 -28.108 1.00 82.69 338 CYS A CA 1
ATOM 2799 C C . CYS A 1 338 ? 23.459 -7.950 -28.198 1.00 82.69 338 CYS A C 1
ATOM 2801 O O . CYS A 1 338 ? 22.471 -7.671 -28.879 1.00 82.69 338 CYS A O 1
ATOM 2803 N N . GLU A 1 339 ? 23.510 -9.045 -27.440 1.00 85.44 339 GLU A N 1
ATOM 2804 C CA . GLU A 1 339 ? 22.307 -9.820 -27.147 1.00 85.44 339 GLU A CA 1
ATOM 2805 C C . GLU A 1 339 ? 21.500 -9.071 -26.084 1.00 85.44 339 GLU A C 1
ATOM 2807 O O . GLU A 1 339 ? 22.005 -8.764 -24.999 1.00 85.44 339 GLU A O 1
ATOM 2812 N N . VAL A 1 340 ? 20.251 -8.743 -26.415 1.00 89.25 340 VAL A N 1
ATOM 2813 C CA . VAL A 1 340 ? 19.379 -7.946 -25.551 1.00 89.25 340 VAL A CA 1
ATOM 2814 C C . VAL A 1 340 ? 18.134 -8.723 -25.167 1.00 89.25 340 VAL A C 1
ATOM 2816 O O . VAL A 1 340 ? 17.603 -9.511 -25.951 1.00 89.25 340 VAL A O 1
ATOM 2819 N N . SER A 1 341 ? 17.661 -8.481 -23.948 1.00 88.62 341 SER A N 1
ATOM 2820 C CA . SER A 1 341 ? 16.373 -8.984 -23.483 1.00 88.62 341 SER A CA 1
ATOM 2821 C C . SER A 1 341 ? 15.570 -7.892 -22.791 1.00 88.62 341 SER A C 1
ATOM 2823 O O . SER A 1 341 ? 16.090 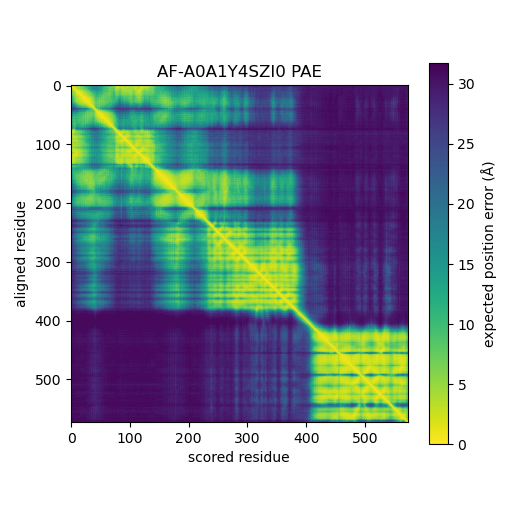-7.174 -21.937 1.00 88.62 341 SER A O 1
ATOM 2825 N N . LEU A 1 342 ? 14.293 -7.764 -23.141 1.00 88.00 342 LEU A N 1
ATOM 2826 C CA . LEU A 1 342 ? 13.393 -6.834 -22.466 1.00 88.00 342 LEU A CA 1
ATOM 2827 C C . LEU A 1 342 ? 13.001 -7.392 -21.083 1.00 88.00 342 LEU A C 1
ATOM 2829 O O . LEU A 1 342 ? 12.374 -8.449 -20.980 1.00 88.00 342 LEU A O 1
ATOM 2833 N N . VAL A 1 343 ? 13.382 -6.693 -20.009 1.00 86.06 343 VAL A N 1
ATOM 2834 C CA . VAL A 1 343 ? 13.176 -7.134 -18.610 1.00 86.06 343 VAL A CA 1
ATOM 2835 C C . VAL A 1 343 ? 12.173 -6.275 -17.829 1.00 86.06 343 VAL A C 1
ATOM 2837 O O . VAL A 1 343 ? 11.827 -6.617 -16.697 1.00 86.06 343 VAL A O 1
ATOM 2840 N N . GLY A 1 344 ? 11.679 -5.198 -18.443 1.00 81.06 344 GLY A N 1
ATOM 2841 C CA . GLY A 1 344 ? 10.634 -4.288 -17.960 1.00 81.06 344 GLY A CA 1
ATOM 2842 C C . GLY A 1 344 ? 9.878 -3.672 -19.143 1.00 81.06 344 GLY A C 1
ATOM 2843 O O . GLY A 1 344 ? 10.053 -4.127 -20.264 1.00 81.06 344 GLY A O 1
ATOM 2844 N N . ASN A 1 345 ? 9.051 -2.642 -18.936 1.00 75.69 345 ASN A N 1
ATOM 2845 C CA . ASN A 1 345 ? 8.405 -1.962 -20.077 1.00 75.69 345 ASN A CA 1
ATOM 2846 C C . ASN A 1 345 ? 9.366 -1.068 -20.863 1.00 75.69 345 ASN A C 1
ATOM 2848 O O . ASN A 1 345 ? 9.109 -0.782 -22.021 1.00 75.69 345 ASN A O 1
ATOM 2852 N N . GLN A 1 346 ? 10.434 -0.602 -20.216 1.00 82.19 346 GLN A N 1
ATOM 2853 C CA . GLN A 1 346 ? 11.349 0.392 -20.780 1.00 82.19 346 GLN A CA 1
ATOM 2854 C C . GLN A 1 346 ? 12.815 0.050 -20.505 1.00 82.19 346 GLN A C 1
ATOM 2856 O O . GLN A 1 346 ? 13.673 0.925 -20.548 1.00 82.19 346 GLN A O 1
ATOM 2861 N N . ILE A 1 347 ? 13.105 -1.203 -20.131 1.00 89.06 347 ILE A N 1
ATOM 2862 C CA . ILE A 1 347 ? 14.434 -1.602 -19.661 1.00 89.06 347 ILE A CA 1
ATOM 2863 C C . ILE A 1 347 ? 14.927 -2.828 -20.415 1.00 89.06 347 ILE A C 1
ATOM 2865 O O . ILE A 1 347 ? 14.347 -3.914 -20.308 1.00 89.06 347 ILE A O 1
ATOM 2869 N N . LEU A 1 348 ? 16.048 -2.653 -21.108 1.00 90.62 348 LEU A N 1
ATOM 2870 C CA . LEU A 1 348 ? 16.806 -3.715 -21.753 1.00 90.62 348 LEU A CA 1
ATOM 2871 C C . LEU A 1 348 ? 17.891 -4.231 -20.812 1.00 90.62 348 LEU A C 1
ATOM 2873 O O . LEU A 1 348 ? 18.638 -3.461 -20.210 1.00 90.62 348 LEU A O 1
ATOM 2877 N N . TYR A 1 349 ? 17.995 -5.547 -20.707 1.00 91.31 349 TYR A N 1
ATOM 2878 C CA . TYR A 1 349 ? 19.154 -6.221 -20.147 1.00 91.31 349 TYR A CA 1
ATOM 2879 C C . TYR A 1 349 ? 20.109 -6.590 -21.278 1.00 91.31 349 TYR A C 1
ATOM 2881 O O . TYR A 1 349 ? 19.701 -7.247 -22.238 1.00 91.31 349 TYR A O 1
ATOM 2889 N N . ILE A 1 350 ? 21.365 -6.172 -21.131 1.00 88.75 350 ILE A N 1
ATOM 2890 C CA . ILE A 1 350 ? 22.463 -6.472 -22.046 1.00 88.75 350 ILE A CA 1
ATOM 2891 C C . ILE A 1 350 ? 23.561 -7.196 -21.275 1.00 88.75 350 ILE A C 1
ATOM 2893 O O . ILE A 1 350 ? 23.998 -6.712 -20.228 1.00 88.75 350 ILE A O 1
ATOM 2897 N N . SER A 1 351 ? 24.019 -8.325 -21.809 1.00 81.56 351 SER A N 1
ATOM 2898 C CA . SER A 1 351 ? 25.187 -9.042 -21.297 1.00 81.56 351 SER A CA 1
ATOM 2899 C C . SER A 1 351 ? 26.334 -8.915 -22.299 1.00 81.56 351 SER A C 1
ATOM 2901 O O . SER A 1 351 ? 26.215 -9.361 -23.439 1.00 81.56 351 SER A O 1
ATOM 2903 N N . ASP A 1 352 ? 27.418 -8.266 -21.881 1.00 72.00 352 ASP A N 1
ATOM 2904 C CA . ASP A 1 352 ? 28.683 -8.167 -22.613 1.00 72.00 352 ASP A CA 1
ATOM 2905 C C . ASP A 1 352 ? 29.728 -9.103 -21.966 1.00 72.00 352 ASP A C 1
ATOM 2907 O O . ASP A 1 352 ? 29.599 -9.469 -20.796 1.00 72.00 352 ASP A O 1
ATOM 2911 N N . GLU A 1 353 ? 30.794 -9.479 -22.685 1.00 67.12 353 GLU A N 1
ATOM 2912 C CA . GLU A 1 353 ? 31.834 -10.413 -22.209 1.00 67.12 353 GLU A CA 1
ATOM 2913 C C . GLU A 1 353 ? 32.456 -9.994 -20.865 1.00 67.12 353 GLU A C 1
ATOM 2915 O O . GLU A 1 353 ? 32.980 -10.828 -20.118 1.00 67.12 353 GLU A O 1
ATOM 2920 N N . LEU A 1 354 ? 32.427 -8.694 -20.562 1.00 67.44 354 LEU A N 1
ATOM 2921 C CA . LEU A 1 354 ? 33.011 -8.118 -19.356 1.00 67.44 354 LEU A CA 1
ATOM 2922 C C . LEU A 1 354 ? 31.974 -7.713 -18.306 1.00 67.44 354 LEU A C 1
ATOM 2924 O O . LEU A 1 354 ? 32.292 -7.763 -17.113 1.00 67.44 354 LEU A O 1
ATOM 2928 N N . HIS A 1 355 ? 30.787 -7.265 -18.721 1.00 79.62 355 HIS A N 1
ATOM 2929 C CA . HIS A 1 355 ? 29.861 -6.532 -17.862 1.00 79.62 355 HIS A CA 1
ATOM 2930 C C . HIS A 1 355 ? 28.393 -6.742 -18.250 1.00 79.62 355 HIS A C 1
ATOM 2932 O O . HIS A 1 355 ? 28.037 -6.825 -19.418 1.00 79.62 355 HIS A O 1
ATOM 2938 N N . ASP A 1 356 ? 27.533 -6.739 -17.236 1.00 85.19 356 ASP A N 1
ATOM 2939 C CA . ASP A 1 356 ? 26.083 -6.831 -17.377 1.00 85.19 356 ASP A CA 1
ATOM 2940 C C . ASP A 1 356 ? 25.434 -5.464 -17.127 1.00 85.19 356 ASP A C 1
ATOM 2942 O O . ASP A 1 356 ? 25.737 -4.797 -16.128 1.00 85.19 356 ASP A O 1
ATOM 2946 N N . TYR A 1 357 ? 24.515 -5.055 -18.000 1.00 87.75 357 TYR A N 1
ATOM 2947 C CA . TYR A 1 357 ? 23.903 -3.728 -17.990 1.00 87.75 357 TYR A CA 1
ATOM 2948 C C . TYR A 1 357 ? 22.374 -3.797 -17.990 1.00 87.75 357 TYR A C 1
ATOM 2950 O O . TYR A 1 357 ? 21.775 -4.592 -18.709 1.00 87.75 357 TYR A O 1
ATOM 2958 N N . LEU A 1 358 ? 21.738 -2.924 -17.206 1.00 90.94 358 LEU A N 1
ATOM 2959 C CA . LEU A 1 358 ? 20.336 -2.542 -17.383 1.00 90.94 358 LEU A CA 1
ATOM 2960 C C . LEU A 1 358 ? 20.288 -1.169 -18.039 1.00 90.94 358 LEU A C 1
ATOM 2962 O O . LEU A 1 358 ? 20.929 -0.237 -17.557 1.00 90.94 358 LEU A O 1
ATOM 2966 N N . ILE A 1 359 ? 19.541 -1.048 -19.127 1.00 89.44 359 ILE A N 1
ATOM 2967 C CA . ILE A 1 359 ? 19.502 0.150 -19.956 1.00 89.44 359 ILE A CA 1
ATOM 2968 C C . ILE A 1 359 ? 18.065 0.624 -20.065 1.00 89.44 359 ILE A C 1
ATOM 2970 O O . ILE A 1 359 ? 17.224 -0.097 -20.593 1.00 89.44 359 ILE A O 1
ATOM 2974 N N . GLN A 1 360 ? 17.800 1.825 -19.560 1.00 89.88 360 GLN A N 1
ATOM 2975 C CA . GLN A 1 360 ? 16.550 2.532 -19.799 1.00 89.88 360 GLN A CA 1
ATOM 2976 C C . GLN A 1 360 ? 16.765 3.531 -20.932 1.00 89.88 360 GLN A C 1
ATOM 2978 O O . GLN A 1 360 ? 17.622 4.413 -20.819 1.00 89.88 360 GLN A O 1
ATOM 2983 N N . LEU A 1 361 ? 15.990 3.371 -21.999 1.00 84.12 361 LEU A N 1
ATOM 2984 C CA . LEU A 1 361 ? 15.963 4.301 -23.121 1.00 84.12 361 LEU A CA 1
ATOM 2985 C C . LEU A 1 361 ? 14.884 5.355 -22.876 1.00 84.12 361 LEU A C 1
ATOM 2987 O O . LEU A 1 361 ? 13.803 5.041 -22.379 1.00 84.12 361 LEU A O 1
ATOM 2991 N N . ASP A 1 362 ? 15.220 6.596 -23.194 1.00 80.56 362 ASP A N 1
ATOM 2992 C CA . ASP A 1 362 ? 14.320 7.742 -23.241 1.00 80.56 362 ASP A CA 1
ATOM 2993 C C . ASP A 1 362 ? 14.697 8.577 -24.476 1.00 80.56 362 ASP A C 1
ATOM 2995 O O . ASP A 1 362 ? 15.805 8.462 -25.018 1.00 80.56 362 ASP A O 1
ATOM 2999 N N . ASN A 1 363 ? 13.790 9.438 -24.921 1.00 71.31 363 ASN A N 1
ATOM 3000 C CA . ASN A 1 363 ? 13.934 10.224 -26.144 1.00 71.31 363 ASN A CA 1
ATOM 3001 C C . ASN A 1 363 ? 15.093 11.230 -26.103 1.00 71.31 363 ASN A C 1
ATOM 3003 O O . ASN A 1 363 ? 15.499 11.700 -27.155 1.00 71.31 363 ASN A O 1
ATOM 3007 N N . ASP A 1 364 ? 15.641 11.548 -24.926 1.00 72.00 364 ASP A N 1
ATOM 3008 C CA . ASP A 1 364 ? 16.753 12.501 -24.761 1.00 72.00 364 ASP A CA 1
ATOM 3009 C C . ASP A 1 364 ? 18.000 11.881 -24.110 1.00 72.00 364 ASP A C 1
ATOM 3011 O O . ASP A 1 364 ? 19.138 12.333 -24.311 1.00 72.00 364 ASP A O 1
ATOM 3015 N N . GLU A 1 365 ? 17.804 10.846 -23.296 1.00 82.25 365 GLU A N 1
ATOM 3016 C CA . GLU A 1 365 ? 18.853 10.238 -22.496 1.00 82.25 365 GLU A CA 1
ATOM 3017 C C . GLU A 1 365 ? 18.704 8.723 -22.402 1.00 82.25 365 GLU A C 1
ATOM 3019 O O . GLU A 1 365 ? 17.617 8.165 -22.388 1.00 82.25 365 GLU A O 1
ATOM 3024 N N . CYS A 1 366 ? 19.836 8.045 -22.298 1.00 84.50 366 CYS A N 1
ATOM 3025 C CA . CYS A 1 366 ? 19.907 6.614 -22.075 1.00 84.50 366 CYS A CA 1
ATOM 3026 C C . CYS A 1 366 ? 20.590 6.390 -20.728 1.00 84.50 366 CYS A C 1
ATOM 3028 O O . CYS A 1 366 ? 21.793 6.640 -20.567 1.00 84.50 366 CYS A O 1
ATOM 3030 N N . LYS A 1 367 ? 19.830 5.927 -19.734 1.00 88.75 367 LYS A N 1
ATOM 3031 C CA . LYS A 1 367 ? 20.376 5.583 -18.419 1.00 88.75 367 LYS A CA 1
ATOM 3032 C C . LYS A 1 367 ? 20.890 4.157 -18.452 1.00 88.75 367 LYS A C 1
ATOM 3034 O O . LYS A 1 367 ? 20.149 3.222 -18.728 1.00 88.75 367 LYS A O 1
ATOM 3039 N N . ILE A 1 368 ? 22.155 3.990 -18.109 1.00 85.94 368 ILE A N 1
ATOM 3040 C CA . ILE A 1 368 ? 22.835 2.703 -18.092 1.00 85.94 368 ILE A CA 1
ATOM 3041 C C . ILE A 1 368 ? 23.249 2.399 -16.664 1.00 85.94 368 ILE A C 1
ATOM 3043 O O . ILE A 1 368 ? 23.977 3.163 -16.028 1.00 85.94 368 ILE A O 1
ATOM 3047 N N . TYR A 1 369 ? 22.810 1.252 -16.172 1.00 87.25 369 TYR A N 1
ATOM 3048 C CA . TYR A 1 369 ? 23.185 0.725 -14.879 1.00 87.25 369 TYR A CA 1
ATOM 3049 C C . TYR A 1 369 ? 24.023 -0.531 -15.031 1.00 87.25 369 TYR A C 1
ATOM 3051 O O . TYR A 1 369 ? 23.542 -1.583 -15.440 1.00 87.25 369 TYR A O 1
ATOM 3059 N N . GLN A 1 370 ? 25.289 -0.419 -14.653 1.00 84.06 370 GLN A N 1
ATOM 3060 C CA . GLN A 1 370 ? 26.225 -1.527 -14.658 1.00 84.06 370 GLN A CA 1
ATOM 3061 C C . GLN A 1 370 ? 26.030 -2.394 -13.398 1.00 84.06 370 GLN A C 1
ATOM 3063 O O . GLN A 1 370 ? 26.319 -1.961 -12.274 1.00 84.06 370 GLN A O 1
ATOM 3068 N N . LEU A 1 371 ? 25.553 -3.628 -13.580 1.00 82.75 371 LEU A N 1
ATOM 3069 C CA . LEU A 1 371 ? 25.071 -4.516 -12.519 1.00 82.75 371 LEU A CA 1
ATOM 3070 C C . LEU A 1 371 ? 26.178 -5.048 -11.599 1.00 82.75 371 LEU A C 1
ATOM 3072 O O . LEU A 1 371 ? 25.930 -5.223 -10.400 1.00 82.75 371 LEU A O 1
ATOM 3076 N N . ASP A 1 372 ? 27.389 -5.289 -12.110 1.00 76.12 372 ASP A N 1
ATOM 3077 C CA . ASP A 1 372 ? 28.544 -5.801 -11.354 1.00 76.12 372 ASP A CA 1
ATOM 3078 C C . ASP A 1 372 ? 29.193 -4.711 -10.480 1.00 76.12 372 ASP A C 1
ATOM 3080 O O . ASP A 1 372 ? 29.551 -4.966 -9.321 1.00 76.12 372 ASP A O 1
ATOM 3084 N N . ARG A 1 373 ? 29.233 -3.464 -10.968 1.00 71.25 373 ARG A N 1
ATOM 3085 C CA . ARG A 1 373 ? 29.825 -2.306 -10.266 1.00 71.25 373 ARG A CA 1
ATOM 3086 C C . ARG A 1 373 ? 28.830 -1.412 -9.522 1.00 71.25 373 ARG A C 1
ATOM 3088 O O . ARG A 1 373 ? 29.270 -0.573 -8.741 1.00 71.25 373 ARG A O 1
ATOM 3095 N N . GLN A 1 374 ? 27.522 -1.602 -9.718 1.00 71.69 374 GLN A N 1
ATOM 3096 C CA . GLN A 1 374 ? 26.456 -0.711 -9.222 1.00 71.69 374 GLN A CA 1
ATOM 3097 C C . GLN A 1 374 ? 26.676 0.748 -9.629 1.00 71.69 374 GLN A C 1
ATOM 3099 O O . GLN A 1 374 ? 26.499 1.671 -8.831 1.00 71.69 374 GLN A O 1
ATOM 3104 N N . TYR A 1 375 ? 27.115 0.939 -10.867 1.00 73.88 375 TYR A N 1
ATOM 3105 C CA . TYR A 1 375 ? 27.481 2.242 -11.391 1.00 73.88 375 TYR A CA 1
ATOM 3106 C C . TYR A 1 375 ? 26.415 2.722 -12.371 1.00 73.88 375 TYR A C 1
ATOM 3108 O O . TYR A 1 375 ? 26.096 2.019 -13.327 1.00 73.88 375 TYR A O 1
ATOM 3116 N N . ASN A 1 376 ? 25.871 3.911 -12.110 1.00 80.69 376 ASN A N 1
ATOM 3117 C CA . ASN A 1 376 ? 24.958 4.597 -13.016 1.00 80.69 376 ASN A CA 1
ATOM 3118 C C . ASN A 1 376 ? 25.768 5.482 -13.959 1.00 80.69 376 ASN A C 1
ATOM 3120 O O . ASN A 1 376 ? 26.614 6.259 -13.508 1.00 80.69 376 ASN A O 1
ATOM 3124 N N . ASN A 1 377 ? 25.441 5.418 -15.238 1.00 77.25 377 ASN A N 1
ATOM 3125 C CA . ASN A 1 377 ? 25.867 6.373 -16.238 1.00 77.25 377 ASN A CA 1
ATOM 3126 C C . ASN A 1 377 ? 24.647 6.866 -17.014 1.00 77.25 377 ASN A C 1
ATOM 3128 O O . ASN A 1 377 ? 23.683 6.127 -17.188 1.00 77.25 377 ASN A O 1
ATOM 3132 N N . THR A 1 378 ? 24.702 8.095 -17.502 1.00 82.75 378 THR A N 1
ATOM 3133 C CA . THR A 1 378 ? 23.666 8.644 -18.373 1.00 82.75 378 THR A CA 1
ATOM 3134 C C . THR A 1 378 ? 24.343 9.073 -19.657 1.00 82.75 378 THR A C 1
ATOM 3136 O O . THR A 1 378 ? 25.202 9.958 -19.654 1.00 82.75 378 THR A O 1
ATOM 3139 N N . LEU A 1 379 ? 23.987 8.409 -20.746 1.00 77.75 379 LEU A N 1
ATOM 3140 C CA . LEU A 1 379 ? 24.349 8.832 -22.085 1.00 77.75 379 LEU A CA 1
ATOM 3141 C C . LEU A 1 379 ? 23.299 9.812 -22.584 1.00 77.75 379 LEU A C 1
ATOM 3143 O O . LEU A 1 379 ? 22.121 9.693 -22.260 1.00 77.75 379 LEU A O 1
ATOM 3147 N N . ARG A 1 380 ? 23.733 10.779 -23.378 1.00 77.31 380 ARG A N 1
ATOM 3148 C CA . ARG A 1 380 ? 22.833 11.684 -24.088 1.00 77.31 380 ARG A CA 1
ATOM 3149 C C . ARG A 1 380 ? 22.877 11.348 -25.560 1.00 77.31 380 ARG A C 1
ATOM 3151 O O . ARG A 1 380 ? 23.856 10.748 -26.016 1.00 77.31 380 ARG A O 1
ATOM 3158 N N . ILE A 1 381 ? 21.842 11.751 -26.282 1.00 71.62 381 ILE A N 1
ATOM 3159 C CA . ILE A 1 381 ? 21.876 11.690 -27.737 1.00 71.62 381 ILE A CA 1
ATOM 3160 C C . ILE A 1 381 ? 23.099 12.459 -28.230 1.00 71.62 381 ILE A C 1
ATOM 3162 O O . ILE A 1 381 ? 23.330 13.607 -27.844 1.00 71.62 381 ILE A O 1
ATOM 3166 N N . ASN A 1 382 ? 23.905 11.790 -29.046 1.00 65.62 382 ASN A N 1
ATOM 3167 C CA . ASN A 1 382 ? 25.106 12.364 -29.624 1.00 65.62 382 ASN A CA 1
ATOM 3168 C C . ASN A 1 382 ? 25.102 12.120 -31.141 1.00 65.62 382 ASN A C 1
ATOM 3170 O O . ASN A 1 382 ? 25.573 11.073 -31.594 1.00 65.62 382 ASN A O 1
ATOM 3174 N N . PRO A 1 383 ? 24.572 13.077 -31.923 1.00 56.47 383 PRO A N 1
ATOM 3175 C CA . PRO A 1 383 ? 24.496 12.961 -33.371 1.00 56.47 383 PRO A CA 1
ATOM 3176 C C . PRO A 1 383 ? 25.874 13.009 -34.042 1.00 56.47 383 PRO A C 1
ATOM 3178 O O . PRO A 1 383 ? 26.014 12.490 -35.139 1.00 56.47 383 PRO A O 1
ATOM 3181 N N . ASP A 1 384 ? 26.914 13.550 -33.398 1.00 51.81 384 ASP A N 1
ATOM 3182 C CA . ASP A 1 384 ? 28.256 13.647 -33.998 1.00 51.81 384 ASP A CA 1
ATOM 3183 C C . ASP A 1 384 ? 28.913 12.262 -34.200 1.00 51.81 384 ASP A C 1
ATOM 3185 O O . ASP A 1 384 ? 29.848 12.113 -34.985 1.00 51.81 384 ASP A O 1
ATOM 3189 N N . LEU A 1 385 ? 28.399 11.217 -33.537 1.00 50.78 385 LEU A N 1
ATOM 3190 C CA . LEU A 1 385 ? 28.809 9.824 -33.750 1.00 50.78 385 LEU A CA 1
ATOM 3191 C C . LEU A 1 385 ? 28.229 9.204 -35.041 1.00 50.78 385 LEU A C 1
ATOM 3193 O O . LEU A 1 385 ? 28.727 8.161 -35.466 1.00 50.78 385 LEU A O 1
ATOM 3197 N N . PHE A 1 386 ? 27.237 9.830 -35.699 1.00 49.50 386 PHE A N 1
ATOM 3198 C CA . PHE A 1 386 ? 26.732 9.377 -37.009 1.00 49.50 386 PHE A CA 1
ATOM 3199 C C . PHE A 1 386 ? 27.819 9.443 -38.099 1.00 49.50 386 PHE A C 1
ATOM 3201 O O . PHE A 1 386 ? 27.869 8.577 -38.975 1.00 49.50 386 PHE A O 1
ATOM 3208 N N . GLU A 1 387 ? 28.707 10.445 -38.061 1.00 42.16 387 GLU A N 1
ATOM 3209 C CA . GLU A 1 387 ? 29.681 10.688 -39.139 1.00 42.16 387 GLU A CA 1
ATOM 3210 C C . GLU A 1 387 ? 30.873 9.708 -39.142 1.00 42.16 387 GLU A C 1
ATOM 3212 O O . GLU A 1 387 ? 31.480 9.467 -40.194 1.00 42.16 387 GLU A O 1
ATOM 3217 N N . GLU A 1 388 ? 31.220 9.104 -37.998 1.00 41.34 388 GLU A N 1
ATOM 3218 C CA . GLU A 1 388 ? 32.324 8.131 -37.925 1.00 41.34 388 GLU A CA 1
ATOM 3219 C C . GLU A 1 388 ? 31.933 6.734 -38.438 1.00 41.34 388 GLU A C 1
ATOM 3221 O O . GLU A 1 388 ? 32.770 6.049 -39.037 1.00 41.34 388 GLU A O 1
ATOM 3226 N N . ASP A 1 389 ? 30.674 6.317 -38.261 1.00 40.75 389 ASP A N 1
ATOM 3227 C CA . ASP A 1 389 ? 30.195 4.987 -38.670 1.00 40.75 389 ASP A CA 1
ATOM 3228 C C . ASP A 1 389 ? 29.929 4.899 -40.188 1.00 40.75 389 ASP A C 1
ATOM 3230 O O . ASP A 1 389 ? 30.230 3.873 -40.811 1.00 40.75 389 ASP A O 1
ATOM 3234 N N . LEU A 1 390 ? 29.474 5.992 -40.818 1.00 36.53 390 LEU A N 1
ATOM 3235 C CA . LEU A 1 390 ? 29.305 6.089 -42.278 1.00 36.53 390 LEU A CA 1
ATOM 3236 C C . LEU A 1 390 ? 30.644 5.987 -43.030 1.00 36.53 390 LEU A C 1
ATOM 3238 O O . LEU A 1 390 ? 30.738 5.306 -44.051 1.00 36.53 390 LEU A O 1
ATOM 3242 N N . ASN A 1 391 ? 31.719 6.566 -42.486 1.00 34.03 391 ASN A N 1
ATOM 3243 C CA . ASN A 1 391 ? 33.042 6.534 -43.123 1.00 34.03 391 ASN A CA 1
ATOM 3244 C C . ASN A 1 391 ? 33.769 5.180 -43.003 1.00 34.03 391 ASN A C 1
ATOM 3246 O O . ASN A 1 391 ? 34.698 4.914 -43.769 1.00 34.03 391 ASN A O 1
ATOM 3250 N N . LYS A 1 392 ? 33.374 4.301 -42.070 1.00 36.56 392 LYS A N 1
ATOM 3251 C CA . LYS A 1 392 ? 33.985 2.965 -41.932 1.00 36.56 392 LYS A CA 1
ATOM 3252 C C . LYS A 1 392 ? 33.316 1.897 -42.796 1.00 36.56 392 LYS A C 1
ATOM 3254 O O . LYS A 1 392 ? 34.013 0.987 -43.246 1.00 36.56 392 LYS A O 1
ATOM 3259 N N . GLN A 1 393 ? 32.017 2.000 -43.084 1.00 34.06 393 GLN A N 1
ATOM 3260 C CA . GLN A 1 393 ? 31.319 0.997 -43.902 1.00 34.06 393 GLN A CA 1
ATOM 3261 C C . GLN A 1 393 ? 31.495 1.177 -45.420 1.00 34.06 393 GLN A C 1
ATOM 3263 O O . GLN A 1 393 ? 31.394 0.192 -46.151 1.00 34.06 393 GLN A O 1
ATOM 3268 N N . GLU A 1 394 ? 31.863 2.364 -45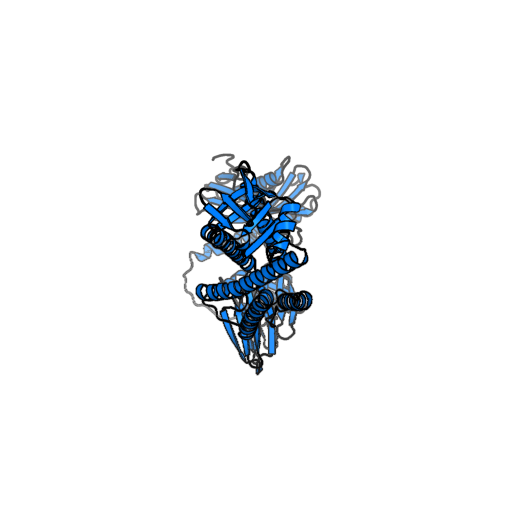.916 1.00 31.28 394 GLU A N 1
ATOM 3269 C CA . GLU A 1 394 ? 32.077 2.575 -47.360 1.00 31.28 394 GLU A CA 1
ATOM 3270 C C . GLU A 1 394 ? 33.361 1.932 -47.926 1.00 31.28 394 GLU A C 1
ATOM 3272 O O . GLU A 1 394 ? 33.528 1.866 -49.146 1.00 31.28 394 GLU A O 1
ATOM 3277 N N . THR A 1 395 ? 34.259 1.388 -47.091 1.00 31.55 395 THR A N 1
ATOM 3278 C CA . THR A 1 395 ? 35.530 0.816 -47.590 1.00 31.55 395 THR A CA 1
ATOM 3279 C C . THR A 1 395 ? 35.513 -0.707 -47.783 1.00 31.55 395 THR A C 1
ATOM 3281 O O . THR A 1 395 ? 36.394 -1.243 -48.454 1.00 31.55 395 THR A O 1
ATOM 3284 N N . GLU A 1 396 ? 34.502 -1.432 -47.293 1.00 35.91 396 GLU A N 1
ATOM 3285 C CA . GLU A 1 396 ? 34.437 -2.896 -47.433 1.00 35.91 396 GLU A CA 1
ATOM 3286 C C . GLU A 1 396 ? 33.022 -3.406 -47.733 1.00 35.91 396 GLU A C 1
ATOM 3288 O O . GLU A 1 396 ? 32.377 -4.014 -46.886 1.00 35.91 396 GLU A O 1
ATOM 3293 N N . LYS A 1 397 ? 32.545 -3.211 -48.970 1.00 28.53 397 LYS A N 1
ATOM 3294 C CA . LYS A 1 397 ? 31.681 -4.175 -49.690 1.00 28.53 397 LYS A CA 1
ATOM 3295 C C . LYS A 1 397 ? 31.393 -3.686 -51.108 1.00 28.53 397 LYS A C 1
ATOM 3297 O O . LYS A 1 397 ? 30.351 -3.126 -51.421 1.00 28.53 397 LYS A O 1
ATOM 3302 N N . SER A 1 398 ? 32.311 -3.987 -52.018 1.00 30.28 398 SER A N 1
ATOM 3303 C CA . SER A 1 398 ? 31.941 -4.208 -53.414 1.00 30.28 398 SER A CA 1
ATOM 3304 C C . SER A 1 398 ? 32.258 -5.659 -53.752 1.00 30.28 398 SER A C 1
ATOM 3306 O O . SER A 1 398 ? 33.413 -6.065 -53.704 1.00 30.28 398 SER A O 1
ATOM 3308 N N . ILE A 1 399 ? 31.200 -6.443 -54.002 1.00 28.42 399 ILE A N 1
ATOM 3309 C CA . ILE A 1 399 ? 31.068 -7.575 -54.943 1.00 28.42 399 ILE A CA 1
ATOM 3310 C C . ILE A 1 399 ? 29.911 -8.484 -54.478 1.00 28.42 399 ILE A C 1
ATOM 3312 O O . ILE A 1 399 ? 30.036 -9.234 -53.515 1.00 28.42 399 ILE A O 1
ATOM 3316 N N . SER A 1 400 ? 28.805 -8.437 -55.230 1.00 27.09 400 SER A N 1
ATOM 3317 C CA . SER A 1 400 ? 28.100 -9.571 -55.873 1.00 27.09 400 SER A CA 1
ATOM 3318 C C . SER A 1 400 ? 26.560 -9.495 -55.833 1.00 27.09 400 SER A C 1
ATOM 3320 O O . SER A 1 400 ? 25.918 -9.744 -54.827 1.00 27.09 400 SER A O 1
ATOM 3322 N N . THR A 1 401 ? 26.024 -9.142 -57.008 1.00 26.16 401 THR A N 1
ATOM 3323 C CA . THR A 1 401 ? 24.899 -9.733 -57.770 1.00 26.16 401 THR A CA 1
ATOM 3324 C C . THR A 1 401 ? 23.637 -10.281 -57.086 1.00 26.16 401 THR A C 1
ATOM 3326 O O . THR A 1 401 ? 23.667 -11.339 -56.473 1.00 26.16 401 THR A O 1
ATOM 3329 N N . ASN A 1 402 ? 22.525 -9.618 -57.442 1.00 28.38 402 ASN A N 1
ATOM 3330 C CA . ASN A 1 402 ? 21.208 -10.098 -57.901 1.00 28.38 402 ASN A CA 1
ATOM 3331 C C . ASN A 1 402 ? 20.651 -11.436 -57.383 1.00 28.38 402 ASN A C 1
ATOM 3333 O O . ASN A 1 402 ? 21.131 -12.489 -57.787 1.00 28.38 402 ASN A O 1
ATOM 3337 N N . GLU A 1 403 ? 19.456 -11.372 -56.786 1.00 26.36 403 GLU A N 1
ATOM 3338 C CA . GLU A 1 403 ? 18.246 -11.996 -57.348 1.00 26.36 403 GLU A CA 1
ATOM 3339 C C . GLU A 1 403 ? 16.970 -11.334 -56.790 1.00 26.36 403 GLU A C 1
ATOM 3341 O O . GLU A 1 403 ? 16.915 -10.887 -55.651 1.00 26.36 403 GLU A O 1
ATOM 3346 N N . SER A 1 404 ? 15.976 -11.207 -57.666 1.00 29.77 404 SER A N 1
ATOM 3347 C CA . SER A 1 404 ? 14.698 -10.500 -57.528 1.00 29.77 404 SER A CA 1
ATOM 3348 C C . SER A 1 404 ? 13.628 -11.293 -56.777 1.00 29.77 404 SER A C 1
ATOM 3350 O O . SER A 1 404 ? 13.518 -12.490 -57.035 1.00 29.77 404 SER A O 1
ATOM 3352 N N . THR A 1 405 ? 12.694 -10.631 -56.082 1.00 26.67 405 THR A N 1
ATOM 3353 C CA . THR A 1 405 ? 11.244 -10.801 -56.344 1.00 26.67 405 THR A CA 1
ATOM 3354 C C . THR A 1 405 ? 10.420 -9.645 -55.758 1.00 26.67 405 THR A C 1
ATOM 3356 O O . THR A 1 405 ? 10.586 -9.296 -54.597 1.00 26.67 405 THR A O 1
ATOM 3359 N N . ASP A 1 406 ? 9.538 -9.077 -56.584 1.00 29.88 406 ASP A N 1
ATOM 3360 C CA . ASP A 1 406 ? 8.525 -8.069 -56.243 1.00 29.88 406 ASP A CA 1
ATOM 3361 C C . ASP A 1 406 ? 7.486 -8.589 -55.235 1.00 29.88 406 ASP A C 1
ATOM 3363 O O . ASP A 1 406 ? 6.844 -9.609 -55.503 1.00 29.88 406 ASP A O 1
ATOM 3367 N N . SER A 1 407 ? 7.223 -7.812 -54.176 1.00 29.81 407 SER A N 1
ATOM 3368 C CA . SER A 1 407 ? 5.885 -7.653 -53.581 1.00 29.81 407 SER A CA 1
ATOM 3369 C C . SER A 1 407 ? 5.839 -6.497 -52.564 1.00 29.81 407 SER A C 1
ATOM 3371 O O . SER A 1 407 ? 5.814 -6.742 -51.365 1.00 29.81 407 SER A O 1
ATOM 3373 N N . SER A 1 408 ? 5.791 -5.242 -53.013 1.00 32.34 408 SER A N 1
ATOM 3374 C CA . SER A 1 408 ? 5.476 -4.105 -52.127 1.00 32.34 408 SER A CA 1
ATOM 3375 C C . SER A 1 408 ? 4.999 -2.899 -52.942 1.00 32.34 408 SER A C 1
ATOM 3377 O O . SER A 1 408 ? 5.781 -2.117 -53.469 1.00 32.34 408 SER A O 1
ATOM 3379 N N . GLN A 1 409 ? 3.679 -2.759 -53.097 1.00 30.39 409 GLN A N 1
ATOM 3380 C CA . GLN A 1 409 ? 3.061 -1.549 -53.669 1.00 30.39 409 GLN A CA 1
ATOM 3381 C C . GLN A 1 409 ? 2.252 -0.735 -52.645 1.00 30.39 409 GLN A C 1
ATOM 3383 O O . GLN A 1 409 ? 1.678 0.289 -53.015 1.00 30.39 409 GLN A O 1
ATOM 3388 N N . GLU A 1 410 ? 2.234 -1.140 -51.371 1.00 31.88 410 GLU A N 1
ATOM 3389 C CA . GLU A 1 410 ? 1.604 -0.369 -50.285 1.00 31.88 410 GLU A CA 1
ATOM 3390 C C . GLU A 1 410 ? 2.639 0.262 -49.332 1.00 31.88 410 GLU A C 1
ATOM 3392 O O . GLU A 1 410 ? 2.518 1.453 -49.056 1.00 31.88 410 GLU A O 1
ATOM 3397 N N . GLU A 1 411 ? 3.723 -0.437 -48.965 1.00 32.09 411 GLU A N 1
ATOM 3398 C CA . GLU A 1 411 ? 4.822 0.118 -48.135 1.00 32.09 411 GLU A CA 1
ATOM 3399 C C . GLU A 1 411 ? 5.571 1.281 -48.811 1.00 32.09 411 GLU A C 1
ATOM 3401 O O . GLU A 1 411 ? 5.922 2.261 -48.159 1.00 32.09 411 GLU A O 1
ATOM 3406 N N . SER A 1 412 ? 5.711 1.258 -50.144 1.00 31.89 412 SER A N 1
ATOM 3407 C CA . SER A 1 412 ? 6.484 2.277 -50.874 1.00 31.89 412 SER A CA 1
ATOM 3408 C C . SER A 1 412 ? 5.858 3.675 -50.852 1.00 31.89 412 SER A C 1
ATOM 3410 O O . SER A 1 412 ? 6.500 4.642 -51.259 1.00 31.89 412 SER A O 1
ATOM 3412 N N . LYS A 1 413 ? 4.572 3.795 -50.494 1.00 31.27 413 LYS A N 1
ATOM 3413 C CA . LYS A 1 413 ? 3.920 5.103 -50.369 1.00 31.27 413 LYS A CA 1
ATOM 3414 C C . LYS A 1 413 ? 4.201 5.713 -49.007 1.00 31.27 413 LYS A C 1
ATOM 3416 O O . LYS A 1 413 ? 4.499 6.895 -48.965 1.00 31.27 413 LYS A O 1
ATOM 3421 N N . GLN A 1 414 ? 4.140 4.925 -47.937 1.00 34.69 414 GLN A N 1
ATOM 3422 C CA . GLN A 1 414 ? 4.289 5.413 -46.567 1.00 34.69 414 GLN A CA 1
ATOM 3423 C C . GLN A 1 414 ? 5.734 5.854 -46.283 1.00 34.69 414 GLN A C 1
ATOM 3425 O O . GLN A 1 414 ? 5.930 6.992 -45.868 1.00 34.69 414 GLN A O 1
ATOM 3430 N N . GLU A 1 415 ? 6.730 5.062 -46.705 1.00 33.28 415 GLU A N 1
ATOM 3431 C CA . GLU A 1 415 ? 8.149 5.474 -46.702 1.00 33.28 415 GLU A CA 1
ATOM 3432 C C . GLU A 1 415 ? 8.385 6.745 -47.537 1.00 33.28 415 GLU A C 1
ATOM 3434 O O . GLU A 1 415 ? 9.139 7.631 -47.148 1.00 33.28 415 GLU A O 1
ATOM 3439 N N . SER A 1 416 ? 7.709 6.886 -48.685 1.00 34.59 416 SER A N 1
ATOM 3440 C CA . SER A 1 416 ? 7.819 8.089 -49.522 1.00 34.59 416 SER A CA 1
ATOM 3441 C C . SER A 1 416 ? 7.182 9.331 -48.888 1.00 34.59 416 SER A C 1
ATOM 3443 O O . SER A 1 416 ? 7.583 10.438 -49.250 1.00 34.59 416 SER A O 1
ATOM 3445 N N . TYR A 1 417 ? 6.173 9.175 -48.026 1.00 45.81 417 TYR A N 1
ATOM 3446 C CA . TYR A 1 417 ? 5.541 10.287 -47.313 1.00 45.81 417 TYR A CA 1
ATOM 3447 C C . TYR A 1 417 ? 6.400 10.724 -46.120 1.00 45.81 417 TYR A C 1
ATOM 3449 O O . TYR A 1 417 ? 6.652 11.918 -45.985 1.00 45.81 417 TYR A O 1
ATOM 3457 N N . GLU A 1 418 ? 6.931 9.778 -45.341 1.00 50.78 418 GLU A N 1
ATOM 3458 C CA . GLU A 1 418 ? 7.791 10.058 -44.179 1.00 50.78 418 GLU A CA 1
ATOM 3459 C C . GLU A 1 418 ? 9.110 10.739 -44.585 1.00 50.78 418 GLU A C 1
ATOM 3461 O O . GLU A 1 418 ? 9.488 11.754 -44.001 1.00 50.78 418 GLU A O 1
ATOM 3466 N N . ILE A 1 419 ? 9.753 10.283 -45.670 1.00 54.03 419 ILE A N 1
ATOM 3467 C CA . ILE A 1 419 ? 10.963 10.929 -46.216 1.00 54.03 419 ILE A CA 1
ATOM 3468 C C . ILE A 1 419 ? 10.662 12.362 -46.700 1.00 54.03 419 ILE A C 1
ATOM 3470 O O . ILE A 1 419 ? 11.465 13.275 -46.504 1.00 54.03 419 ILE A O 1
ATOM 3474 N N . ALA A 1 420 ? 9.496 12.590 -47.315 1.00 57.50 420 ALA A N 1
ATOM 3475 C CA . ALA A 1 420 ? 9.113 13.908 -47.826 1.00 57.50 420 ALA A CA 1
ATOM 3476 C C . ALA A 1 420 ? 8.753 14.907 -46.709 1.00 57.50 420 ALA A C 1
ATOM 3478 O O . ALA A 1 420 ? 8.969 16.111 -46.871 1.00 57.50 420 ALA A O 1
ATOM 3479 N N . GLU A 1 421 ? 8.203 14.436 -45.588 1.00 65.31 421 GLU A N 1
ATOM 3480 C CA . GLU A 1 421 ? 7.953 15.259 -44.397 1.00 65.31 421 GLU A CA 1
ATOM 3481 C C . GLU A 1 421 ? 9.257 15.607 -43.675 1.00 65.31 421 GLU A C 1
ATOM 3483 O O . GLU A 1 421 ? 9.449 16.755 -43.268 1.00 65.31 421 GLU A O 1
ATOM 3488 N N . GLU A 1 422 ? 10.204 14.670 -43.617 1.00 66.06 422 GLU A N 1
ATOM 3489 C CA . GLU A 1 422 ? 11.506 14.899 -43.001 1.00 66.06 422 GLU A CA 1
ATOM 3490 C C . GLU A 1 422 ? 12.347 15.946 -43.753 1.00 66.06 422 GLU A C 1
ATOM 3492 O O . GLU A 1 422 ? 12.923 16.850 -43.138 1.00 66.06 422 GLU A O 1
ATOM 3497 N N . GLU A 1 423 ? 12.380 15.877 -45.089 1.00 72.44 423 GLU A N 1
ATOM 3498 C CA . GLU A 1 423 ? 13.058 16.876 -45.925 1.00 72.44 423 GLU A CA 1
ATOM 3499 C C . GLU A 1 423 ? 12.440 18.276 -45.763 1.00 72.44 423 GLU A C 1
ATOM 3501 O O . GLU A 1 423 ? 13.165 19.276 -45.700 1.00 72.44 423 GLU A O 1
ATOM 3506 N N . LYS A 1 424 ? 11.107 18.365 -45.661 1.00 73.75 424 LYS A N 1
ATOM 3507 C CA . LYS A 1 424 ? 10.401 19.634 -45.419 1.00 73.75 424 LYS A CA 1
ATOM 3508 C C . LYS A 1 424 ? 10.725 20.211 -44.047 1.00 73.75 424 LYS A C 1
ATOM 3510 O O . LYS A 1 424 ? 11.001 21.407 -43.945 1.00 73.75 424 LYS A O 1
ATOM 3515 N N . ASP A 1 425 ? 10.735 19.383 -43.009 1.00 77.19 425 ASP A N 1
ATOM 3516 C CA . ASP A 1 425 ? 11.067 19.823 -41.658 1.00 77.19 425 ASP A CA 1
ATOM 3517 C C . ASP A 1 425 ? 12.517 20.329 -41.569 1.00 77.19 425 ASP A C 1
ATOM 3519 O O . ASP A 1 425 ? 12.777 21.359 -40.948 1.00 77.19 425 ASP A O 1
ATOM 3523 N N . GLN A 1 426 ? 13.466 19.689 -42.260 1.00 74.56 426 GLN A N 1
ATOM 3524 C CA . GLN A 1 426 ? 14.847 20.182 -42.334 1.00 74.56 426 GLN A CA 1
ATOM 3525 C C . GLN A 1 426 ? 14.948 21.549 -43.034 1.00 74.56 426 GLN A C 1
ATOM 3527 O O . GLN A 1 426 ? 15.674 22.434 -42.569 1.00 74.56 426 GLN A O 1
ATOM 3532 N N . GLN A 1 427 ? 14.199 21.759 -44.123 1.00 79.62 427 GLN A N 1
ATOM 3533 C CA . GLN A 1 427 ? 14.158 23.047 -44.829 1.00 79.62 427 GLN A CA 1
ATOM 3534 C C . GLN A 1 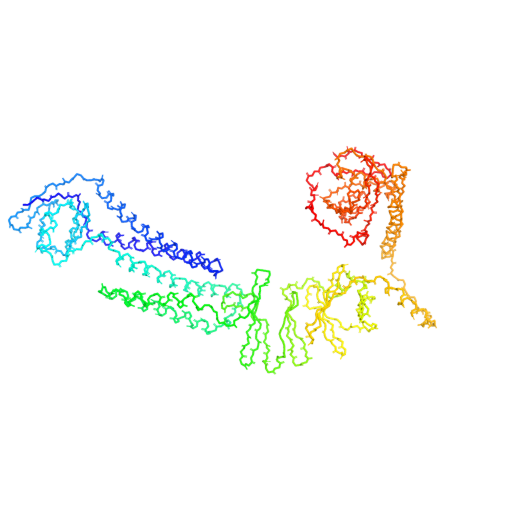427 ? 13.542 24.151 -43.963 1.00 79.62 427 GLN A C 1
ATOM 3536 O O . GLN A 1 427 ? 14.118 25.234 -43.832 1.00 79.62 427 GLN A O 1
ATOM 3541 N N . ARG A 1 428 ? 12.415 23.859 -43.305 1.00 83.69 428 ARG A N 1
ATOM 3542 C CA . ARG A 1 428 ? 11.759 24.764 -42.351 1.00 83.69 428 ARG A CA 1
ATOM 3543 C C . ARG A 1 428 ? 12.666 25.116 -41.183 1.00 83.69 428 ARG A C 1
ATOM 3545 O O . ARG A 1 428 ? 12.695 26.272 -40.760 1.00 83.69 428 ARG A O 1
ATOM 3552 N N . TYR A 1 429 ? 13.452 24.155 -40.702 1.00 80.38 429 TYR A N 1
ATOM 3553 C CA . TYR A 1 429 ? 14.366 24.371 -39.588 1.00 80.38 429 TYR A CA 1
ATOM 3554 C C . TYR A 1 429 ? 15.490 25.316 -39.998 1.00 80.38 429 TYR A C 1
ATOM 3556 O O . TYR A 1 429 ? 15.744 26.296 -39.302 1.00 80.38 429 TYR A O 1
ATOM 3564 N N . ALA A 1 430 ? 16.081 25.110 -41.178 1.00 79.62 430 ALA A N 1
ATOM 3565 C CA . ALA A 1 430 ? 17.087 26.015 -41.726 1.00 79.62 430 ALA A CA 1
ATOM 3566 C C . ALA A 1 430 ? 16.551 27.451 -41.906 1.00 79.62 430 ALA A C 1
ATOM 3568 O O . ALA A 1 430 ? 17.228 28.412 -41.529 1.00 79.62 430 ALA A O 1
ATOM 3569 N N . SER A 1 431 ? 15.327 27.616 -42.424 1.00 81.88 431 SER A N 1
ATOM 3570 C CA . SER A 1 431 ? 14.665 28.926 -42.538 1.00 81.88 431 SER A CA 1
ATOM 3571 C C . SER A 1 431 ? 14.385 29.565 -41.173 1.00 81.88 431 SER A C 1
ATOM 3573 O O . SER A 1 431 ? 14.582 30.771 -41.005 1.00 81.88 431 SER A O 1
ATOM 3575 N N . TYR A 1 432 ? 13.979 28.774 -40.176 1.00 83.94 432 TYR A N 1
ATOM 3576 C CA . TYR A 1 432 ? 13.768 29.255 -38.812 1.00 83.94 432 TYR A CA 1
ATOM 3577 C C . TYR A 1 432 ? 15.084 29.668 -38.137 1.00 83.94 432 TYR A C 1
ATOM 3579 O O . TYR A 1 432 ? 15.143 30.718 -37.504 1.00 83.94 432 TYR A O 1
ATOM 3587 N N . THR A 1 433 ? 16.177 28.922 -38.318 1.00 80.19 433 THR A N 1
ATOM 3588 C CA . THR A 1 433 ? 17.496 29.321 -37.802 1.00 80.19 433 THR A CA 1
ATOM 3589 C C . THR A 1 433 ? 17.959 30.642 -38.419 1.00 80.19 433 THR A C 1
ATOM 3591 O O . THR A 1 433 ? 18.445 31.509 -37.698 1.00 80.19 433 THR A O 1
ATOM 3594 N N . GLN A 1 434 ? 17.735 30.854 -39.721 1.00 83.00 434 GLN A N 1
ATOM 3595 C CA . GLN A 1 434 ? 18.024 32.138 -40.373 1.00 83.00 434 GLN A CA 1
ATOM 3596 C C . GLN A 1 434 ? 17.167 33.284 -39.812 1.00 83.00 434 GLN A C 1
ATOM 3598 O O . GLN A 1 434 ? 17.674 34.390 -39.633 1.00 83.00 434 GLN A O 1
ATOM 3603 N N . LEU A 1 435 ? 15.894 33.036 -39.474 1.00 83.31 435 LEU A N 1
ATOM 3604 C CA . LEU A 1 435 ? 15.030 34.013 -38.792 1.00 83.31 435 LEU A CA 1
ATOM 3605 C C . LEU A 1 435 ? 15.625 34.473 -37.449 1.00 83.31 435 LEU A C 1
ATOM 3607 O O . LEU A 1 435 ? 15.461 35.640 -37.079 1.00 83.31 435 LEU A O 1
ATOM 3611 N N . LEU A 1 436 ? 16.302 33.591 -36.708 1.00 80.62 436 LEU A N 1
ATOM 3612 C CA . LEU A 1 436 ? 16.911 33.946 -35.420 1.00 80.62 436 LEU A CA 1
ATOM 3613 C C . LEU A 1 436 ? 18.033 34.985 -35.564 1.00 80.62 436 LEU A C 1
ATOM 3615 O O . LEU A 1 436 ? 18.282 35.736 -34.624 1.00 80.62 436 LEU A O 1
ATOM 3619 N N . GLU A 1 437 ? 18.661 35.075 -36.737 1.00 81.50 437 GLU A N 1
ATOM 3620 C CA . GLU A 1 437 ? 19.738 36.028 -37.033 1.00 81.50 437 GLU A CA 1
ATOM 3621 C C . GLU A 1 437 ? 19.229 37.396 -37.529 1.00 81.50 437 GLU A C 1
ATOM 3623 O O . GLU A 1 437 ? 20.010 38.338 -37.668 1.00 81.50 437 GLU A O 1
ATOM 3628 N N . VAL A 1 438 ? 17.924 37.537 -37.799 1.00 82.69 438 VAL A N 1
ATOM 3629 C CA . VAL A 1 438 ? 17.323 38.784 -38.302 1.00 82.69 438 VAL A CA 1
ATOM 3630 C C . VAL A 1 438 ? 16.968 39.730 -37.150 1.00 82.69 438 VAL A C 1
ATOM 3632 O O . VAL A 1 438 ? 16.248 39.358 -36.227 1.00 82.69 438 VAL A O 1
ATOM 3635 N N . ASP A 1 439 ? 17.401 40.990 -37.217 1.00 78.81 439 ASP A N 1
ATOM 3636 C CA . ASP A 1 439 ? 17.114 41.984 -36.166 1.00 78.81 439 ASP A CA 1
ATOM 3637 C C . ASP A 1 439 ? 15.670 42.529 -36.201 1.00 78.81 439 ASP A C 1
ATOM 3639 O O . ASP A 1 439 ? 15.096 42.828 -35.155 1.00 78.81 439 ASP A O 1
ATOM 3643 N N . ASP A 1 440 ? 15.075 42.668 -37.393 1.00 84.00 440 ASP A N 1
ATOM 3644 C CA . ASP A 1 440 ? 13.719 43.204 -37.596 1.00 84.00 440 ASP A CA 1
ATOM 3645 C C . ASP A 1 440 ? 12.851 42.241 -38.417 1.00 84.00 440 ASP A C 1
ATOM 3647 O O . ASP A 1 440 ? 12.879 42.231 -39.656 1.00 84.00 440 ASP A O 1
ATOM 3651 N N . ILE A 1 441 ? 12.035 41.447 -37.715 1.00 84.88 441 ILE A N 1
ATOM 3652 C CA . ILE A 1 441 ? 11.175 40.431 -38.335 1.00 84.88 441 ILE A CA 1
ATOM 3653 C C . ILE A 1 441 ? 9.997 41.051 -39.104 1.00 84.88 441 ILE A C 1
ATOM 3655 O O . ILE A 1 441 ? 9.328 40.362 -39.875 1.00 84.88 441 ILE A O 1
ATOM 3659 N N . SER A 1 442 ? 9.731 42.357 -38.962 1.00 78.56 442 SER A N 1
ATOM 3660 C CA . SER A 1 442 ? 8.663 43.027 -39.716 1.00 78.56 442 SER A CA 1
ATOM 3661 C C . SER A 1 442 ? 8.944 43.057 -41.225 1.00 78.56 442 SER A C 1
ATOM 3663 O O . SER A 1 442 ? 8.010 43.118 -42.029 1.00 78.56 442 SER A O 1
ATOM 3665 N N . THR A 1 443 ? 10.213 42.935 -41.616 1.00 79.00 443 THR A N 1
ATOM 3666 C CA . THR A 1 443 ? 10.662 42.919 -43.014 1.00 79.00 443 THR A CA 1
ATOM 3667 C C . THR A 1 443 ? 10.494 41.564 -43.707 1.00 79.00 443 THR A C 1
ATOM 3669 O O . THR A 1 443 ? 10.577 41.487 -44.937 1.00 79.00 443 THR A O 1
ATOM 3672 N N . ILE A 1 444 ? 10.212 40.510 -42.939 1.00 85.12 444 ILE A N 1
ATOM 3673 C CA . ILE A 1 444 ? 10.064 39.142 -43.432 1.00 85.12 444 ILE A CA 1
ATOM 3674 C C . ILE A 1 444 ? 8.736 38.996 -44.173 1.00 85.12 444 ILE A C 1
ATOM 3676 O O . ILE A 1 444 ? 7.697 39.515 -43.752 1.00 85.12 444 ILE A O 1
ATOM 3680 N N . LYS A 1 445 ? 8.780 38.295 -45.306 1.00 82.69 445 LYS A N 1
ATOM 3681 C CA . LYS A 1 445 ? 7.601 37.926 -46.092 1.00 82.69 445 LYS A CA 1
ATOM 3682 C C . LYS A 1 445 ? 7.273 36.465 -45.826 1.00 82.69 445 LYS A C 1
ATOM 3684 O O . LYS A 1 445 ? 8.195 35.664 -45.764 1.00 82.69 445 LYS A O 1
ATOM 3689 N N . SER A 1 446 ? 5.985 36.149 -45.712 1.00 85.56 446 SER A N 1
ATOM 3690 C CA . SER A 1 446 ? 5.541 34.761 -45.595 1.00 85.56 446 SER A CA 1
ATOM 3691 C C . SER A 1 446 ? 5.860 33.977 -46.867 1.00 85.56 446 SER A C 1
ATOM 3693 O O . SER A 1 446 ? 5.639 34.481 -47.974 1.00 85.56 446 SER A O 1
ATOM 3695 N N . ASP A 1 447 ? 6.326 32.748 -46.696 1.00 85.12 447 ASP A N 1
ATOM 3696 C CA . ASP A 1 447 ? 6.530 31.754 -47.746 1.00 85.12 447 ASP A CA 1
ATOM 3697 C C . ASP A 1 447 ? 6.128 30.353 -47.249 1.00 85.12 447 ASP A C 1
ATOM 3699 O O . ASP A 1 447 ? 5.449 30.220 -46.236 1.00 85.12 447 ASP A O 1
ATOM 3703 N N . GLU A 1 448 ? 6.483 29.303 -47.989 1.00 79.88 448 GLU A N 1
ATOM 3704 C CA . GLU A 1 448 ? 6.122 27.917 -47.657 1.00 79.88 448 GLU A CA 1
ATOM 3705 C C . GLU A 1 448 ? 6.837 27.344 -46.422 1.00 79.88 448 GLU A C 1
ATOM 3707 O O . GLU A 1 448 ? 6.381 26.354 -45.845 1.00 79.88 448 GLU A O 1
ATOM 3712 N N . ASN A 1 449 ? 7.931 27.977 -45.994 1.00 85.25 449 ASN A N 1
ATOM 3713 C CA . ASN A 1 449 ? 8.755 27.529 -44.879 1.00 85.25 449 ASN A CA 1
ATOM 3714 C C . ASN A 1 449 ? 8.621 28.422 -43.649 1.00 85.25 449 ASN A C 1
ATOM 3716 O O . ASN A 1 449 ? 8.902 27.967 -42.540 1.00 85.25 449 ASN A O 1
ATOM 3720 N N . LEU A 1 450 ? 8.201 29.676 -43.823 1.00 88.88 450 LEU A N 1
ATOM 3721 C CA . LEU A 1 450 ? 8.103 30.651 -42.752 1.00 88.88 450 LEU A CA 1
ATOM 3722 C C . LEU A 1 450 ? 6.851 31.515 -42.902 1.00 88.88 450 LEU A C 1
ATOM 3724 O O . LEU A 1 450 ? 6.697 32.261 -43.868 1.00 88.88 450 LEU A O 1
ATOM 3728 N N . ILE A 1 451 ? 5.968 31.468 -41.908 1.00 92.56 451 ILE A N 1
ATOM 3729 C CA . ILE A 1 451 ? 4.704 32.201 -41.916 1.00 92.56 451 ILE A CA 1
ATOM 3730 C C . ILE A 1 451 ? 4.780 33.391 -40.984 1.00 92.56 451 ILE A C 1
ATOM 3732 O O . ILE A 1 451 ? 5.045 33.253 -39.792 1.00 92.56 451 ILE A O 1
ATOM 3736 N N . LYS A 1 452 ? 4.480 34.567 -41.532 1.00 91.25 452 LYS A N 1
ATOM 3737 C CA . LYS A 1 452 ? 4.244 35.785 -40.771 1.00 91.25 452 LYS A CA 1
ATOM 3738 C C . LYS A 1 452 ? 2.746 36.036 -40.614 1.00 91.25 452 LYS A C 1
ATOM 3740 O O . LYS A 1 452 ? 2.029 36.132 -41.610 1.00 91.25 452 LYS A O 1
ATOM 3745 N N . VAL A 1 453 ? 2.316 36.237 -39.373 1.00 89.38 453 VAL A N 1
ATOM 3746 C CA . VAL A 1 453 ? 0.965 36.678 -39.000 1.00 89.38 453 VAL A CA 1
ATOM 3747 C C . VAL A 1 453 ? 1.041 37.941 -38.141 1.00 89.38 453 VAL A C 1
ATOM 3749 O O . VAL A 1 453 ? 2.048 38.199 -37.476 1.00 89.38 453 VAL A O 1
ATOM 3752 N N . GLN A 1 454 ? -0.016 38.751 -38.177 1.00 84.56 454 GLN A N 1
ATOM 3753 C CA . GLN A 1 454 ? -0.162 39.920 -37.315 1.00 84.56 454 GLN A CA 1
ATOM 3754 C C . GLN A 1 454 ? -1.325 39.660 -36.363 1.00 84.56 454 GLN A C 1
ATOM 3756 O O . GLN A 1 454 ? -2.443 39.455 -36.828 1.00 84.56 454 GLN A O 1
ATOM 3761 N N . ASP A 1 455 ? -1.059 39.661 -35.059 1.00 72.12 455 ASP A N 1
ATOM 3762 C CA . ASP A 1 455 ? -2.073 39.372 -34.045 1.00 72.12 455 ASP A CA 1
ATOM 3763 C C . ASP A 1 455 ? -1.926 40.326 -32.856 1.00 72.12 455 ASP A C 1
ATOM 3765 O O . ASP A 1 455 ? -0.808 40.626 -32.421 1.00 72.12 455 ASP A O 1
ATOM 3769 N N . GLU A 1 456 ? -3.045 40.872 -32.379 1.00 53.09 456 GLU A N 1
ATOM 3770 C CA . GLU A 1 456 ? -3.026 42.071 -31.535 1.00 53.09 456 GLU A CA 1
ATOM 3771 C C . GLU A 1 456 ? -2.842 41.770 -30.041 1.00 53.09 456 GLU A C 1
ATOM 3773 O O . GLU A 1 456 ? -2.209 42.591 -29.381 1.00 53.09 456 GLU A O 1
ATOM 3778 N N . ASP A 1 457 ? -3.288 40.616 -29.513 1.00 57.62 457 ASP A N 1
ATOM 3779 C CA . ASP A 1 457 ? -3.365 40.430 -28.048 1.00 57.62 457 ASP A CA 1
ATOM 3780 C C . ASP A 1 457 ? -3.132 39.005 -27.483 1.00 57.62 457 ASP A C 1
ATOM 3782 O O . ASP A 1 457 ? -2.841 38.897 -26.289 1.00 57.62 457 ASP A O 1
ATOM 3786 N N . ASP A 1 458 ? -3.201 37.914 -28.266 1.00 75.56 458 ASP A N 1
ATOM 3787 C CA . ASP A 1 458 ? -3.111 36.542 -27.718 1.00 75.56 458 ASP A CA 1
ATOM 3788 C C . ASP A 1 458 ? -2.189 35.603 -28.523 1.00 75.56 458 ASP A C 1
ATOM 3790 O O . ASP A 1 458 ? -2.389 35.356 -29.711 1.00 75.56 458 ASP A O 1
ATOM 3794 N N . ILE A 1 459 ? -1.190 35.028 -27.843 1.00 80.75 459 ILE A N 1
ATOM 3795 C CA . ILE A 1 459 ? -0.260 34.039 -28.403 1.00 80.75 459 ILE A CA 1
ATOM 3796 C C . ILE A 1 459 ? -0.985 32.793 -28.925 1.00 80.75 459 ILE A C 1
ATOM 3798 O O . ILE A 1 459 ? -0.571 32.232 -29.934 1.00 80.75 459 ILE A O 1
ATOM 3802 N N . TYR A 1 460 ? -2.091 32.380 -28.300 1.00 86.75 460 TYR A N 1
ATOM 3803 C CA . TYR A 1 460 ? -2.846 31.209 -28.746 1.00 86.75 460 TYR A CA 1
ATOM 3804 C C . TYR A 1 460 ? -3.549 31.453 -30.092 1.00 86.75 460 TYR A C 1
ATOM 3806 O O . TYR A 1 460 ? -3.663 30.534 -30.903 1.00 86.75 460 TYR A O 1
ATOM 3814 N N . GLN A 1 461 ? -3.985 32.688 -30.367 1.00 86.56 461 GLN A N 1
ATOM 3815 C CA . GLN A 1 461 ? -4.552 33.056 -31.672 1.00 86.56 461 GLN A CA 1
ATOM 3816 C C . GLN A 1 461 ? -3.469 33.151 -32.754 1.00 86.56 461 GLN A C 1
ATOM 3818 O O . GLN A 1 461 ? -3.683 32.692 -33.881 1.00 86.56 461 GLN A O 1
ATOM 3823 N N . ALA A 1 462 ? -2.266 33.602 -32.386 1.00 88.19 462 ALA A N 1
ATOM 3824 C CA . ALA A 1 462 ? -1.120 33.584 -33.287 1.00 88.19 462 ALA A CA 1
ATOM 3825 C C . ALA A 1 462 ? -0.724 32.146 -33.676 1.00 88.19 462 ALA A C 1
ATOM 3827 O O . ALA A 1 462 ? -0.493 31.879 -34.856 1.00 88.19 462 ALA A O 1
ATOM 3828 N N . VAL A 1 463 ? -0.721 31.205 -32.719 1.00 89.56 463 VAL A N 1
ATOM 3829 C CA . VAL A 1 463 ? -0.480 29.768 -32.975 1.00 89.56 463 VAL A CA 1
ATOM 3830 C C . VAL A 1 463 ? -1.508 29.214 -33.956 1.00 89.56 463 VAL A C 1
ATOM 3832 O O . VAL A 1 463 ? -1.128 28.606 -34.954 1.00 89.56 463 VAL A O 1
ATOM 3835 N N . LYS A 1 464 ? -2.800 29.475 -33.718 1.00 90.31 464 LYS A N 1
ATOM 3836 C CA . LYS A 1 464 ? -3.877 29.059 -34.624 1.00 90.31 464 LYS A CA 1
ATOM 3837 C C . LYS A 1 464 ? -3.674 29.612 -36.035 1.00 90.31 464 LYS A C 1
ATOM 3839 O O . LYS A 1 464 ? -3.798 28.867 -37.001 1.00 90.31 464 LYS A O 1
ATOM 3844 N N . SER A 1 465 ? -3.362 30.899 -36.155 1.00 89.94 465 SER A N 1
ATOM 3845 C CA . SER A 1 465 ? -3.204 31.573 -37.448 1.00 89.94 465 SER A CA 1
ATOM 3846 C C . SER A 1 465 ? -2.004 31.032 -38.235 1.00 89.94 465 SER A C 1
ATOM 3848 O O . SER A 1 465 ? -2.101 30.823 -39.444 1.00 89.94 465 SER A O 1
ATOM 3850 N N . ILE A 1 466 ? -0.886 30.754 -37.554 1.00 90.81 466 ILE A N 1
ATOM 3851 C CA . ILE A 1 466 ? 0.286 30.109 -38.163 1.00 90.81 466 ILE A CA 1
ATOM 3852 C C . ILE A 1 466 ? -0.070 28.688 -38.613 1.00 90.81 466 ILE A C 1
ATOM 3854 O O . ILE A 1 466 ? 0.174 28.338 -39.765 1.00 90.81 466 ILE A O 1
ATOM 3858 N N . ASP A 1 467 ? -0.695 27.888 -37.746 1.00 90.81 467 ASP A N 1
ATOM 3859 C CA . ASP A 1 467 ? -1.103 26.517 -38.069 1.00 90.81 467 ASP A CA 1
ATOM 3860 C C . ASP A 1 467 ? -2.058 26.463 -39.273 1.00 90.81 467 ASP A C 1
ATOM 3862 O O . ASP A 1 467 ? -1.904 25.633 -40.172 1.00 90.81 467 ASP A O 1
ATOM 3866 N N . GLN A 1 468 ? -3.016 27.388 -39.318 1.00 90.88 468 GLN A N 1
ATOM 3867 C CA . GLN A 1 468 ? -4.000 27.515 -40.385 1.00 90.88 468 GLN A CA 1
ATOM 3868 C C . GLN A 1 468 ? -3.351 27.845 -41.734 1.00 90.88 468 GLN A C 1
ATOM 3870 O O . GLN A 1 468 ? -3.666 27.204 -42.738 1.00 90.88 468 GLN A O 1
ATOM 3875 N N . GLU A 1 469 ? -2.430 28.808 -41.773 1.00 90.25 469 GLU A N 1
ATOM 3876 C CA . GLU A 1 469 ? -1.730 29.187 -43.005 1.00 90.25 469 GLU A CA 1
ATOM 3877 C C . GLU A 1 469 ? -0.801 28.080 -43.514 1.00 90.25 469 GLU A C 1
ATOM 3879 O O . GLU A 1 469 ? -0.775 27.816 -44.717 1.00 90.25 469 GLU A O 1
ATOM 3884 N N . ILE A 1 470 ? -0.096 27.375 -42.624 1.00 89.38 470 ILE A N 1
ATOM 3885 C CA . ILE A 1 470 ? 0.750 26.238 -43.022 1.00 89.38 470 ILE A CA 1
ATOM 3886 C C . ILE A 1 470 ? -0.114 25.111 -43.579 1.00 89.38 470 ILE A C 1
ATOM 3888 O O . ILE A 1 470 ? 0.173 24.585 -44.650 1.00 89.38 470 ILE A O 1
ATOM 3892 N N . THR A 1 471 ? -1.220 24.782 -42.907 1.00 89.31 471 THR A N 1
ATOM 3893 C CA . THR A 1 471 ? -2.176 23.783 -43.404 1.00 89.31 471 THR A CA 1
ATOM 3894 C C . THR A 1 471 ? -2.741 24.184 -44.768 1.00 89.31 471 THR A C 1
ATOM 3896 O O . THR A 1 471 ? -2.862 23.338 -45.647 1.00 89.31 471 THR A O 1
ATOM 3899 N N . ARG A 1 472 ? -3.033 25.471 -44.994 1.00 89.94 472 ARG A N 1
ATOM 3900 C CA . ARG A 1 472 ? -3.484 25.992 -46.295 1.00 89.94 472 ARG A CA 1
ATOM 3901 C C . ARG A 1 472 ? -2.438 25.817 -47.398 1.00 89.94 472 AR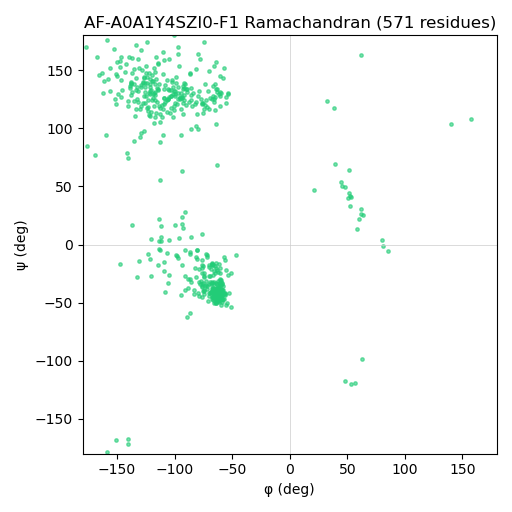G A C 1
ATOM 3903 O O . ARG A 1 472 ? -2.805 25.532 -48.538 1.00 89.94 472 ARG A O 1
ATOM 3910 N N . ILE A 1 473 ? -1.161 26.020 -47.090 1.00 87.81 473 ILE A N 1
ATOM 3911 C CA . ILE A 1 473 ? -0.064 25.893 -48.059 1.00 87.81 473 ILE A CA 1
ATOM 3912 C C . ILE A 1 473 ? 0.224 24.423 -48.375 1.00 87.81 473 ILE A C 1
ATOM 3914 O O . ILE A 1 473 ? 0.374 24.081 -49.545 1.00 87.81 473 ILE A O 1
ATOM 3918 N N . ASP A 1 474 ? 0.242 23.565 -47.355 1.00 86.12 474 ASP A N 1
ATOM 3919 C CA . ASP A 1 474 ? 0.565 22.141 -47.494 1.00 86.12 474 ASP A CA 1
ATOM 3920 C C . ASP A 1 474 ? -0.579 21.308 -48.098 1.00 86.12 474 ASP A C 1
ATOM 3922 O O . ASP A 1 474 ? -0.343 20.207 -48.602 1.00 86.12 474 ASP A O 1
ATOM 3926 N N . ASN A 1 475 ? -1.819 21.802 -48.050 1.00 87.50 475 ASN A N 1
ATOM 3927 C CA . ASN A 1 475 ? -2.977 21.064 -48.542 1.00 87.50 475 ASN A CA 1
ATOM 3928 C C . ASN A 1 475 ? -2.991 20.940 -50.075 1.00 87.50 475 ASN A C 1
ATOM 3930 O O . ASN A 1 475 ? -2.545 21.821 -50.798 1.00 87.50 475 ASN A O 1
ATOM 3934 N N . SER A 1 476 ? -3.553 19.849 -50.590 1.00 86.19 476 SER A N 1
ATOM 3935 C CA . SER A 1 476 ? -3.661 19.609 -52.034 1.00 86.19 476 SER A CA 1
ATOM 3936 C C . SER A 1 476 ? -4.917 20.249 -52.635 1.00 86.19 476 SER A C 1
ATOM 3938 O O . SER A 1 476 ? -5.970 20.293 -51.996 1.00 86.19 476 SER A O 1
ATOM 3940 N N . GLU A 1 477 ? -4.852 20.696 -53.897 1.00 86.56 477 GLU A N 1
ATOM 3941 C CA . GLU A 1 477 ? -6.029 21.217 -54.610 1.00 86.56 477 GLU A CA 1
ATOM 3942 C C . GLU A 1 477 ? -7.199 20.214 -54.597 1.00 86.56 477 GLU A C 1
ATOM 3944 O O . GLU A 1 477 ? -7.045 19.041 -54.940 1.00 86.56 477 GLU A O 1
ATOM 3949 N N . GLY A 1 478 ? -8.392 20.692 -54.229 1.00 80.19 478 GLY A N 1
ATOM 3950 C CA . GLY A 1 478 ? -9.617 19.885 -54.194 1.00 80.19 478 GLY A CA 1
ATOM 3951 C C . GLY A 1 478 ? -9.782 18.995 -52.958 1.00 80.19 478 GLY A C 1
ATOM 3952 O O . GLY A 1 478 ? -10.758 18.246 -52.902 1.00 80.19 478 GLY A O 1
ATOM 3953 N N . VAL A 1 479 ? -8.874 19.073 -51.978 1.00 86.19 479 VAL A N 1
ATOM 3954 C CA . VAL A 1 479 ? -9.011 18.404 -50.679 1.00 86.19 479 VAL A CA 1
ATOM 3955 C C . VAL A 1 479 ? -9.564 19.385 -49.648 1.00 86.19 479 VAL A C 1
ATOM 3957 O O . VAL A 1 479 ? -9.002 20.457 -49.428 1.00 86.19 479 VAL A O 1
ATOM 3960 N N . ILE A 1 480 ? -10.662 19.005 -48.995 1.00 88.62 480 ILE A N 1
ATOM 3961 C CA . ILE A 1 480 ? -11.204 19.710 -47.828 1.00 88.62 480 ILE A CA 1
ATOM 3962 C C . ILE A 1 480 ? -10.615 19.087 -46.559 1.00 88.62 480 ILE A C 1
ATOM 3964 O O . ILE A 1 480 ? -10.693 17.864 -46.400 1.00 88.62 480 ILE A O 1
ATOM 3968 N N . LEU A 1 481 ? -10.067 19.932 -45.683 1.00 90.50 481 LEU A N 1
ATOM 3969 C CA . LEU A 1 481 ? -9.570 19.596 -44.349 1.00 90.50 481 LEU A CA 1
ATOM 3970 C C . LEU A 1 481 ? -10.336 20.399 -43.292 1.00 90.50 481 LEU A C 1
ATOM 3972 O O . LEU A 1 481 ? -10.354 21.631 -43.337 1.00 90.50 481 LEU A O 1
ATOM 3976 N N . ASP A 1 482 ? -10.938 19.705 -42.333 1.00 89.38 482 ASP A N 1
ATOM 3977 C CA . ASP A 1 482 ? -11.464 20.284 -41.098 1.00 89.38 482 ASP A CA 1
ATOM 3978 C C . ASP A 1 482 ? -10.462 20.016 -39.971 1.00 89.38 482 ASP A C 1
ATOM 3980 O O . ASP A 1 482 ? -10.207 18.862 -39.629 1.00 89.38 482 ASP A O 1
ATOM 3984 N N . VAL A 1 483 ? -9.870 21.070 -39.406 1.00 88.94 483 VAL A N 1
ATOM 3985 C CA . VAL A 1 483 ? -8.813 20.950 -38.393 1.00 88.94 483 VAL A CA 1
ATOM 3986 C C . VAL A 1 483 ? -9.258 21.561 -37.075 1.00 88.94 483 VAL A C 1
ATOM 3988 O O . VAL A 1 483 ? -9.686 22.715 -37.033 1.00 88.94 483 VAL A O 1
ATOM 3991 N N . GLN A 1 484 ? -9.123 20.791 -35.995 1.00 89.94 484 GLN A N 1
ATOM 3992 C CA . GLN A 1 484 ? -9.328 21.243 -34.622 1.00 89.94 484 GLN A CA 1
ATOM 3993 C C . GLN A 1 484 ? -8.023 21.100 -33.841 1.00 89.94 484 GLN A C 1
ATOM 3995 O O . GLN A 1 484 ? -7.538 19.983 -33.665 1.00 89.94 484 GLN A O 1
ATOM 4000 N N . ILE A 1 485 ? -7.484 22.201 -33.321 1.00 88.81 485 ILE A N 1
ATOM 4001 C CA . ILE A 1 485 ? -6.439 22.118 -32.293 1.00 88.81 485 ILE A CA 1
ATOM 4002 C C . ILE A 1 485 ? -7.131 21.671 -30.998 1.00 88.81 485 ILE A C 1
ATOM 4004 O O . ILE A 1 485 ? -8.146 22.245 -30.607 1.00 88.81 485 ILE A O 1
ATOM 4008 N N . LEU A 1 486 ? -6.650 20.580 -30.405 1.00 87.00 486 LEU A N 1
ATOM 4009 C CA . LEU A 1 486 ? -7.215 19.960 -29.205 1.00 87.00 486 LEU A CA 1
ATOM 4010 C C . LEU A 1 486 ? -6.509 20.467 -27.951 1.00 87.00 486 LEU A C 1
ATOM 4012 O O . LEU A 1 486 ? -7.172 20.835 -26.984 1.00 87.00 486 LEU A O 1
ATOM 4016 N N . ASP A 1 487 ? -5.183 20.561 -27.988 1.00 85.56 487 ASP A N 1
ATOM 4017 C CA . ASP A 1 487 ? -4.373 21.109 -26.905 1.00 85.56 487 ASP A CA 1
ATOM 4018 C C . ASP A 1 487 ? -3.191 21.924 -27.438 1.00 85.56 487 ASP A C 1
ATOM 4020 O O . ASP A 1 487 ? -2.745 21.748 -28.575 1.00 85.56 487 ASP A O 1
ATOM 4024 N N . MET A 1 488 ? -2.721 22.861 -26.610 1.00 86.06 488 MET A N 1
ATOM 4025 C CA . MET A 1 488 ? -1.514 23.646 -26.857 1.00 86.06 488 MET A CA 1
ATOM 4026 C C . MET A 1 488 ? -0.689 23.772 -25.578 1.00 86.06 488 MET A C 1
ATOM 4028 O O . MET A 1 488 ? -1.206 24.175 -24.534 1.00 86.06 488 MET A O 1
ATOM 4032 N N . THR A 1 489 ? 0.612 23.507 -25.662 1.00 83.44 489 THR A N 1
ATOM 4033 C CA . THR A 1 489 ? 1.560 23.718 -24.559 1.00 83.44 489 THR A CA 1
ATOM 4034 C C . THR A 1 489 ? 2.679 24.643 -25.015 1.00 83.44 489 THR A C 1
ATOM 4036 O O . THR A 1 489 ? 3.414 24.322 -25.944 1.00 83.44 489 THR A O 1
ATOM 4039 N N . ILE A 1 490 ? 2.811 25.806 -24.370 1.00 76.12 490 ILE A N 1
ATOM 4040 C CA . ILE A 1 490 ? 3.795 26.834 -24.741 1.00 76.12 490 ILE A CA 1
ATOM 4041 C C . ILE A 1 490 ? 5.067 26.690 -23.898 1.00 76.12 490 ILE A C 1
ATOM 4043 O O . ILE A 1 490 ? 5.032 26.769 -22.668 1.00 76.12 490 ILE A O 1
ATOM 4047 N N . TYR A 1 491 ? 6.198 26.586 -24.586 1.00 72.25 491 TYR A N 1
ATOM 4048 C CA . TYR A 1 491 ? 7.560 26.542 -24.072 1.00 72.25 491 TYR A CA 1
ATOM 4049 C C . TYR A 1 491 ? 8.276 27.824 -24.516 1.00 72.25 491 TYR A C 1
ATOM 4051 O O . TYR A 1 491 ? 8.415 28.091 -25.704 1.00 72.25 491 TYR A O 1
ATOM 4059 N N . SER A 1 492 ? 8.710 28.674 -23.587 1.00 60.28 492 SER A N 1
ATOM 4060 C CA . SER A 1 492 ? 9.407 29.914 -23.963 1.00 60.28 492 SER A CA 1
ATOM 4061 C C . SER A 1 492 ? 10.917 29.687 -24.072 1.00 60.28 492 SER A C 1
ATOM 4063 O O . SER A 1 492 ? 11.540 29.134 -23.157 1.00 60.28 492 SER A O 1
ATOM 4065 N N . GLN A 1 493 ? 11.503 30.154 -25.179 1.00 56.53 493 GLN A N 1
ATOM 4066 C CA . GLN A 1 493 ? 12.939 30.371 -25.343 1.00 56.53 493 GLN A CA 1
ATOM 4067 C C . GLN A 1 493 ? 13.189 31.885 -25.404 1.00 56.53 493 GLN A C 1
ATOM 4069 O O . GLN A 1 493 ? 13.109 32.498 -26.458 1.00 56.53 493 GLN A O 1
ATOM 4074 N N . ASN A 1 494 ? 13.508 32.507 -24.267 1.00 60.62 494 ASN A N 1
ATOM 4075 C CA . ASN A 1 494 ? 13.641 33.968 -24.113 1.00 60.62 494 ASN A CA 1
ATOM 4076 C C . ASN A 1 494 ? 12.334 34.757 -24.396 1.00 60.62 494 ASN A C 1
ATOM 4078 O O . ASN A 1 494 ? 11.392 34.236 -24.986 1.00 60.62 494 ASN A O 1
ATOM 4082 N N . ASP A 1 495 ? 12.269 36.021 -23.954 1.00 60.66 495 ASP A N 1
ATOM 4083 C CA . ASP A 1 495 ? 11.022 36.820 -23.878 1.00 60.66 495 ASP A CA 1
ATOM 4084 C C . ASP A 1 495 ? 10.245 36.945 -25.216 1.00 60.66 495 ASP A C 1
ATOM 4086 O O . ASP A 1 495 ? 9.026 37.138 -25.218 1.00 60.66 495 ASP A O 1
ATOM 4090 N N . ASP A 1 496 ? 10.925 36.748 -26.350 1.00 75.31 496 ASP A N 1
ATOM 4091 C CA . ASP A 1 496 ? 10.391 36.944 -27.700 1.00 75.31 496 ASP A CA 1
ATOM 4092 C C . ASP A 1 496 ? 10.408 35.680 -28.593 1.00 75.31 496 ASP A C 1
ATOM 4094 O O . ASP A 1 496 ? 10.054 35.786 -29.767 1.00 75.31 496 ASP A O 1
ATOM 4098 N N . GLN A 1 497 ? 10.796 34.489 -28.105 1.00 80.75 497 GLN A N 1
ATOM 4099 C CA . GLN A 1 497 ? 10.710 33.235 -28.886 1.00 80.75 497 GLN A CA 1
ATOM 4100 C C . GLN A 1 497 ? 9.944 32.141 -28.136 1.00 80.75 497 GLN A C 1
ATOM 4102 O O . GLN A 1 497 ? 10.032 31.984 -26.914 1.00 80.75 497 GLN A O 1
ATOM 4107 N N . TYR A 1 498 ? 9.184 31.360 -28.893 1.00 80.31 498 TYR A N 1
ATOM 4108 C CA . TYR A 1 498 ? 8.223 30.396 -28.383 1.00 80.31 498 TYR A CA 1
ATOM 4109 C C . TYR A 1 498 ? 8.314 29.101 -29.187 1.00 80.31 498 TYR A C 1
ATOM 4111 O O . TYR A 1 498 ? 8.229 29.120 -30.412 1.00 80.31 498 TYR A O 1
ATOM 4119 N N . GLY A 1 499 ? 8.451 27.981 -28.488 1.00 83.62 499 GLY A N 1
ATOM 4120 C CA . GLY A 1 499 ? 8.128 26.658 -29.001 1.00 83.62 499 GLY A CA 1
ATOM 4121 C C . GLY A 1 499 ? 6.768 26.237 -28.465 1.00 83.62 499 GLY A C 1
ATOM 4122 O O . GLY A 1 499 ? 6.494 26.389 -27.279 1.00 83.62 499 GLY A O 1
ATOM 4123 N N . VAL A 1 500 ? 5.883 25.749 -29.317 1.00 84.19 500 VAL A N 1
ATOM 4124 C CA . VAL A 1 500 ? 4.528 25.360 -28.930 1.00 84.19 500 VAL A CA 1
ATOM 4125 C C . VAL A 1 500 ? 4.280 23.950 -29.404 1.00 84.19 500 VAL A C 1
ATOM 4127 O O . VAL A 1 500 ? 4.357 23.676 -30.595 1.00 84.19 500 VAL A O 1
ATOM 4130 N N . TYR A 1 501 ? 3.967 23.073 -28.464 1.00 84.88 501 TYR A N 1
ATOM 4131 C CA . TYR A 1 501 ? 3.471 21.745 -28.770 1.00 84.88 501 TYR A CA 1
ATOM 4132 C C . TYR A 1 501 ? 1.971 21.824 -29.012 1.00 84.88 501 TYR A C 1
ATOM 4134 O O . TYR A 1 501 ? 1.265 22.421 -28.194 1.00 84.88 501 TYR A O 1
ATOM 4142 N N . ILE A 1 502 ? 1.492 21.249 -30.110 1.00 85.69 502 ILE A N 1
ATOM 4143 C CA . ILE A 1 502 ? 0.069 21.227 -30.443 1.00 85.69 502 ILE A CA 1
ATOM 4144 C C . ILE A 1 502 ? -0.371 19.805 -30.775 1.00 85.69 502 ILE A C 1
ATOM 4146 O O . ILE A 1 502 ? 0.283 19.111 -31.549 1.00 85.69 502 ILE A O 1
ATOM 4150 N N . THR A 1 503 ? -1.519 19.393 -30.246 1.00 85.31 503 THR A N 1
ATOM 4151 C CA . THR A 1 503 ? -2.214 18.187 -30.710 1.00 85.31 503 THR A CA 1
ATOM 4152 C C . THR A 1 503 ? -3.409 18.607 -31.550 1.00 85.31 503 THR A C 1
ATOM 4154 O O . THR A 1 503 ? -4.237 19.405 -31.104 1.00 85.31 503 THR A O 1
ATOM 4157 N N . ARG A 1 504 ? -3.532 18.080 -32.769 1.00 86.44 504 ARG A N 1
ATOM 4158 C CA . ARG A 1 504 ? -4.577 18.465 -33.727 1.00 86.44 504 ARG A CA 1
ATOM 4159 C C . ARG A 1 504 ? -5.347 17.255 -34.219 1.00 86.44 504 ARG A C 1
ATOM 4161 O O . ARG A 1 504 ? -4.751 16.233 -34.536 1.00 86.44 504 ARG A O 1
ATOM 4168 N N . ARG A 1 505 ? -6.667 17.388 -34.345 1.00 87.31 505 ARG A N 1
ATOM 4169 C CA . ARG A 1 505 ? -7.498 16.466 -35.126 1.00 87.31 505 ARG A CA 1
ATOM 4170 C C . ARG A 1 505 ? -7.670 17.020 -36.533 1.00 87.31 505 ARG A C 1
ATOM 4172 O O . ARG A 1 505 ? -8.059 18.177 -36.677 1.00 87.31 505 ARG A O 1
ATOM 4179 N N . ILE A 1 506 ? -7.424 16.195 -37.541 1.00 87.88 506 ILE A N 1
ATOM 4180 C CA . ILE A 1 506 ? -7.562 16.530 -38.957 1.00 87.88 506 ILE A CA 1
ATOM 4181 C C . ILE A 1 506 ? -8.578 15.568 -39.570 1.00 87.88 506 ILE A C 1
ATOM 4183 O O . ILE A 1 506 ? -8.340 14.366 -39.666 1.00 87.88 506 ILE A O 1
ATOM 4187 N N . ASP A 1 507 ? -9.714 16.108 -39.996 1.00 87.19 507 ASP A N 1
ATOM 4188 C CA . ASP A 1 507 ? -10.756 15.377 -40.706 1.00 87.19 507 ASP A CA 1
ATOM 4189 C C . ASP A 1 507 ? -10.643 15.709 -42.203 1.00 87.19 507 ASP A C 1
ATOM 4191 O O . ASP A 1 507 ? -10.913 16.834 -42.630 1.00 87.19 507 ASP A O 1
ATOM 4195 N N . SER A 1 508 ? -10.212 14.737 -43.012 1.00 86.06 508 SER A N 1
ATOM 4196 C CA . SER A 1 508 ? -10.007 14.917 -44.453 1.00 86.06 508 SER A CA 1
ATOM 4197 C C . SER A 1 508 ? -11.186 14.399 -45.275 1.00 86.06 508 SER A C 1
ATOM 4199 O O . SER A 1 508 ? -11.786 13.369 -44.986 1.00 86.06 508 SER A O 1
ATOM 4201 N N . SER A 1 509 ? -11.496 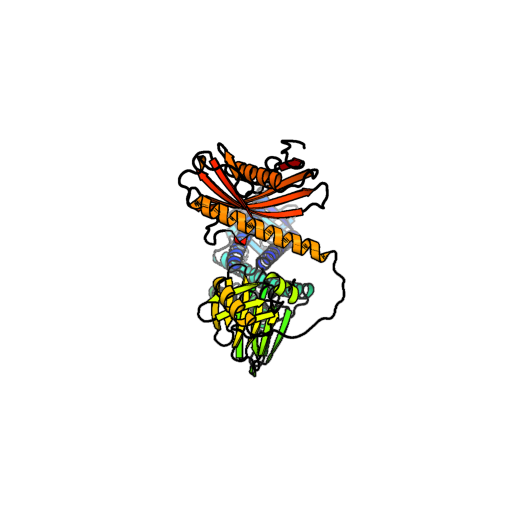15.086 -46.374 1.00 83.94 509 SER A N 1
ATOM 4202 C CA . SER A 1 509 ? -12.475 14.615 -47.370 1.00 83.94 509 SER A CA 1
ATOM 4203 C C . SER A 1 509 ? -12.035 13.368 -48.150 1.00 83.94 509 SER A C 1
ATOM 4205 O O . SER A 1 509 ? -12.874 12.726 -48.786 1.00 83.94 509 SER A O 1
ATOM 4207 N N . VAL A 1 510 ? -10.741 13.029 -48.123 1.00 79.44 510 VAL A N 1
ATOM 4208 C CA . VAL A 1 510 ? -10.155 11.924 -48.906 1.00 79.44 510 VAL A CA 1
ATOM 4209 C C . VAL A 1 510 ? -9.435 10.872 -48.058 1.00 79.44 510 VAL A C 1
ATOM 4211 O O . VAL A 1 510 ? -9.054 9.835 -48.597 1.00 79.44 510 VAL A O 1
ATOM 4214 N N . ALA A 1 511 ? -9.260 11.113 -46.757 1.00 76.62 511 ALA A N 1
ATOM 4215 C CA . ALA A 1 511 ? -8.584 10.213 -45.823 1.00 76.62 511 ALA A CA 1
ATOM 4216 C C . ALA A 1 511 ? -9.354 10.116 -44.496 1.00 76.62 511 ALA A C 1
ATOM 4218 O O . ALA A 1 511 ? -10.190 10.967 -44.194 1.00 76.62 511 ALA A O 1
ATOM 4219 N N . GLU A 1 512 ? -9.096 9.063 -43.718 1.00 72.81 512 GLU A N 1
ATOM 4220 C CA . GLU A 1 512 ? -9.690 8.913 -42.387 1.00 72.81 512 GLU A CA 1
ATOM 4221 C C . GLU A 1 512 ? -9.215 10.018 -41.429 1.00 72.81 512 GLU A C 1
ATOM 4223 O O . GLU A 1 512 ? -8.174 10.639 -41.636 1.00 72.81 512 GLU A O 1
ATOM 4228 N N . SER A 1 513 ? -10.014 10.268 -40.390 1.00 77.31 513 SER A N 1
ATOM 4229 C CA . SER A 1 513 ? -9.702 11.233 -39.331 1.00 77.31 513 SER A CA 1
ATOM 4230 C C . SER A 1 513 ? -8.410 10.840 -38.616 1.00 77.31 513 SER A C 1
ATOM 4232 O O . SER A 1 513 ? -8.265 9.687 -38.204 1.00 77.31 513 SER A O 1
ATOM 4234 N N . GLN A 1 514 ? -7.492 11.787 -38.449 1.00 80.12 514 GLN A N 1
ATOM 4235 C CA . GLN A 1 514 ? -6.200 11.559 -37.806 1.00 80.12 514 GLN A CA 1
ATOM 4236 C C . GLN A 1 514 ? -5.988 12.552 -36.670 1.00 80.12 514 GLN A C 1
ATOM 4238 O O . GLN A 1 514 ? -6.386 13.713 -36.760 1.00 80.12 514 GLN A O 1
ATOM 4243 N N . THR A 1 515 ? -5.336 12.089 -35.605 1.00 79.06 515 THR A N 1
ATOM 4244 C CA . THR A 1 515 ? -4.837 12.955 -34.537 1.00 79.06 515 THR A CA 1
ATOM 4245 C C . THR A 1 515 ? -3.324 13.003 -34.642 1.00 79.06 515 THR A C 1
ATOM 4247 O O . THR A 1 515 ? -2.684 11.956 -34.593 1.00 79.06 515 THR A O 1
ATOM 4250 N N . VAL A 1 516 ? -2.772 14.202 -34.795 1.00 78.31 516 VAL A N 1
ATOM 4251 C CA . VAL A 1 516 ? -1.346 14.436 -35.045 1.00 78.31 516 VAL A CA 1
ATOM 4252 C C . VAL A 1 516 ? -0.790 15.360 -33.969 1.00 78.31 516 VAL A C 1
ATOM 4254 O O . VAL A 1 516 ? -1.492 16.253 -33.485 1.00 78.31 516 VAL A O 1
ATOM 4257 N N . GLN A 1 517 ? 0.456 15.117 -33.580 1.00 78.50 517 GLN A N 1
ATOM 4258 C CA . GLN A 1 517 ? 1.198 15.941 -32.639 1.00 78.50 517 GLN A CA 1
ATOM 4259 C C . GLN A 1 517 ? 2.319 16.656 -33.380 1.00 78.50 517 GLN A C 1
ATOM 4261 O O . GLN A 1 517 ? 3.190 16.004 -33.942 1.00 78.50 517 GLN A O 1
ATOM 4266 N N . ASP A 1 518 ? 2.289 17.984 -33.352 1.00 82.94 518 ASP A N 1
ATOM 4267 C CA . ASP A 1 518 ? 3.218 18.834 -34.089 1.00 82.94 518 ASP A CA 1
ATOM 4268 C C . ASP A 1 518 ? 3.847 19.877 -33.167 1.00 82.94 518 ASP A C 1
ATOM 4270 O O . ASP A 1 518 ? 3.380 20.147 -32.053 1.00 82.94 518 ASP A O 1
ATOM 4274 N N . ILE A 1 519 ? 4.890 20.529 -33.672 1.00 85.81 519 ILE A N 1
ATOM 4275 C CA . ILE A 1 519 ? 5.552 21.634 -32.987 1.00 85.81 519 ILE A CA 1
ATOM 4276 C C . ILE A 1 519 ? 5.521 22.881 -33.851 1.00 85.81 519 ILE A C 1
ATOM 4278 O O . ILE A 1 519 ? 5.843 22.834 -35.031 1.00 85.81 519 ILE A O 1
ATOM 4282 N N . ILE A 1 520 ? 5.203 24.022 -33.247 1.00 88.06 520 ILE A N 1
ATOM 4283 C CA . ILE A 1 520 ? 5.372 25.340 -33.853 1.00 88.06 520 ILE A CA 1
ATOM 4284 C C . ILE A 1 520 ? 6.505 26.072 -33.148 1.00 88.06 520 ILE A C 1
ATOM 4286 O O . ILE A 1 520 ? 6.428 26.332 -31.950 1.00 88.06 520 ILE A O 1
ATOM 4290 N N . LEU A 1 521 ? 7.539 26.452 -33.896 1.00 88.06 521 LEU A N 1
ATOM 4291 C CA . LEU A 1 521 ? 8.542 27.402 -33.419 1.00 88.06 521 LEU A CA 1
ATOM 4292 C C . LEU A 1 521 ? 8.228 28.777 -33.998 1.00 88.06 521 LEU A C 1
ATOM 4294 O O . LEU A 1 521 ? 8.022 28.919 -35.205 1.00 88.06 521 LEU A O 1
ATOM 4298 N N . MET A 1 522 ? 8.187 29.799 -33.150 1.00 87.00 522 MET A N 1
ATOM 4299 C CA . MET A 1 522 ? 7.866 31.158 -33.565 1.00 87.00 522 MET A CA 1
ATOM 4300 C C . MET A 1 522 ? 8.600 32.217 -32.751 1.00 87.00 522 MET A C 1
ATOM 4302 O O . MET A 1 522 ? 8.907 32.045 -31.574 1.00 87.00 522 MET A O 1
ATOM 4306 N N . ARG A 1 523 ? 8.820 33.367 -33.380 1.00 87.38 523 ARG A N 1
ATOM 4307 C CA . ARG A 1 523 ? 9.388 34.569 -32.776 1.00 87.38 523 ARG A CA 1
ATOM 4308 C C . ARG A 1 523 ? 8.393 35.721 -32.862 1.00 87.38 523 ARG A C 1
ATOM 4310 O O . ARG A 1 523 ? 7.726 35.892 -33.882 1.00 87.38 523 ARG A O 1
ATOM 4317 N N . LYS A 1 524 ? 8.323 36.523 -31.802 1.00 86.62 524 LYS A N 1
ATOM 4318 C CA . LYS A 1 524 ? 7.486 37.716 -31.683 1.00 86.62 524 LYS A CA 1
ATOM 4319 C C . LYS A 1 524 ? 8.330 38.986 -31.762 1.00 86.62 524 LYS A C 1
ATOM 4321 O O . LYS A 1 524 ? 9.418 39.057 -31.205 1.00 86.62 524 LYS A O 1
ATOM 4326 N N . GLN A 1 525 ? 7.797 40.006 -32.422 1.00 86.62 525 GLN A N 1
ATOM 4327 C CA . GLN A 1 525 ? 8.280 41.382 -32.332 1.00 86.62 525 GLN A CA 1
ATOM 4328 C C . GLN A 1 525 ? 7.100 42.323 -32.569 1.00 86.62 525 GLN A C 1
ATOM 4330 O O . GLN A 1 525 ? 6.451 42.276 -33.619 1.00 86.62 525 GLN A O 1
ATOM 4335 N N . ASP A 1 526 ? 6.813 43.173 -31.585 1.00 82.94 526 ASP A N 1
ATOM 4336 C CA . ASP A 1 526 ? 5.605 43.999 -31.545 1.00 82.94 526 ASP A CA 1
ATOM 4337 C C . ASP A 1 526 ? 4.327 43.144 -31.719 1.00 82.94 526 ASP A C 1
ATOM 4339 O O . ASP A 1 526 ? 4.070 42.246 -30.916 1.00 82.94 526 ASP A O 1
ATOM 4343 N N . GLN A 1 527 ? 3.534 43.412 -32.762 1.00 82.31 527 GLN A N 1
ATOM 4344 C CA . GLN A 1 527 ? 2.322 42.661 -33.126 1.00 82.31 527 GLN A CA 1
ATOM 4345 C C . GLN A 1 527 ? 2.571 41.595 -34.209 1.00 82.31 527 GLN A C 1
ATOM 4347 O O . GLN A 1 527 ? 1.622 41.008 -34.721 1.00 82.31 527 GLN A O 1
ATOM 4352 N N . ASN A 1 528 ? 3.824 41.368 -34.616 1.00 85.50 528 ASN A N 1
ATOM 4353 C CA . ASN A 1 528 ? 4.155 40.376 -35.636 1.00 85.50 528 ASN A CA 1
ATOM 4354 C C . ASN A 1 528 ? 4.648 39.088 -34.978 1.00 85.50 528 ASN A C 1
ATOM 4356 O O . ASN A 1 528 ? 5.555 39.123 -34.144 1.00 85.50 528 ASN A O 1
ATOM 4360 N N . TYR A 1 529 ? 4.103 37.964 -35.430 1.00 90.06 529 TYR A N 1
ATOM 4361 C CA . TYR A 1 529 ? 4.614 36.633 -35.136 1.00 90.06 529 TYR A CA 1
ATOM 4362 C C . TYR A 1 529 ? 5.114 36.016 -36.431 1.00 90.06 529 TYR A C 1
ATOM 4364 O O . TYR A 1 529 ? 4.436 36.078 -37.457 1.00 90.06 529 TYR A O 1
ATOM 4372 N N . VAL A 1 530 ? 6.311 35.444 -36.388 1.00 90.94 530 VAL A N 1
ATOM 4373 C CA . VAL A 1 530 ? 6.895 34.721 -37.514 1.00 90.94 530 VAL A CA 1
ATOM 4374 C C . VAL A 1 530 ? 7.288 33.337 -37.034 1.00 90.94 530 VAL A C 1
ATOM 4376 O O . VAL A 1 530 ? 8.068 33.224 -36.090 1.00 90.94 530 VAL A O 1
ATOM 4379 N N . GLY A 1 531 ? 6.748 32.293 -37.653 1.00 89.81 531 GLY A N 1
ATOM 4380 C CA . GLY A 1 531 ? 6.975 30.926 -37.207 1.00 89.81 531 GLY A CA 1
ATOM 4381 C C . GLY A 1 531 ? 6.728 29.876 -38.273 1.00 89.81 531 GLY A C 1
ATOM 4382 O O . GLY A 1 531 ? 6.323 30.176 -39.395 1.00 89.81 531 GLY A O 1
ATOM 4383 N N . THR A 1 532 ? 7.016 28.635 -37.912 1.00 90.25 532 THR A N 1
ATOM 4384 C CA . THR A 1 532 ? 6.870 27.471 -38.784 1.00 90.25 532 THR A CA 1
ATOM 4385 C C . THR A 1 532 ? 6.481 26.236 -37.976 1.00 90.25 532 THR A C 1
ATOM 4387 O O . THR A 1 532 ? 6.641 26.233 -36.753 1.00 90.25 532 THR A O 1
ATOM 4390 N N . ARG A 1 533 ? 5.948 25.214 -38.654 1.00 89.50 533 ARG A N 1
ATOM 4391 C CA . ARG A 1 533 ? 5.464 23.963 -38.058 1.00 89.50 533 ARG A CA 1
ATOM 4392 C C . ARG A 1 533 ? 6.325 22.792 -38.510 1.00 89.50 533 ARG A C 1
ATOM 4394 O O . ARG A 1 533 ? 6.566 22.636 -39.709 1.00 89.50 533 ARG A O 1
ATOM 4401 N N . PHE A 1 534 ? 6.694 21.972 -37.541 1.00 81.88 534 PHE A N 1
ATOM 4402 C CA . PHE A 1 534 ? 7.429 20.728 -37.690 1.00 81.88 534 PHE A CA 1
ATOM 4403 C C . PHE A 1 534 ? 6.534 19.561 -37.301 1.00 81.88 534 PHE A C 1
ATOM 4405 O O . PHE A 1 534 ? 5.831 19.642 -36.290 1.00 81.88 534 PHE A O 1
ATOM 4412 N N . TYR A 1 535 ? 6.597 18.490 -38.080 1.00 71.25 535 TYR A N 1
ATOM 4413 C CA . TYR A 1 535 ? 5.937 17.224 -37.766 1.00 71.25 535 TYR A CA 1
ATOM 4414 C C . TYR A 1 535 ? 6.774 16.408 -36.772 1.00 71.25 535 TYR A C 1
ATOM 4416 O O . TYR A 1 535 ? 6.248 15.662 -35.952 1.00 71.25 535 TYR A O 1
ATOM 4424 N N . SER A 1 536 ? 8.096 16.601 -36.779 1.00 67.69 536 SER A N 1
ATOM 4425 C CA . SER A 1 536 ? 9.005 15.924 -35.860 1.00 67.69 536 SER A CA 1
ATOM 4426 C C . SER A 1 536 ? 9.335 16.757 -34.619 1.00 67.69 536 SER A C 1
ATOM 4428 O O . SER A 1 536 ? 9.897 17.854 -34.687 1.00 67.69 536 SER A O 1
ATOM 4430 N N . VAL A 1 537 ? 9.125 16.156 -33.447 1.00 63.97 537 VAL A N 1
ATOM 4431 C CA . VAL A 1 537 ? 9.365 16.802 -32.150 1.00 63.97 537 VAL A CA 1
ATOM 4432 C C . VAL A 1 537 ? 10.841 17.092 -31.846 1.00 63.97 537 VAL A C 1
ATOM 4434 O O . VAL A 1 537 ? 11.148 17.955 -31.028 1.00 63.97 537 VAL A O 1
ATOM 4437 N N . ARG A 1 538 ? 11.770 16.439 -32.556 1.00 63.16 538 ARG A N 1
ATOM 4438 C CA . ARG A 1 538 ? 13.229 16.605 -32.390 1.00 63.16 538 ARG A CA 1
ATOM 4439 C C . ARG A 1 538 ? 13.748 18.026 -32.640 1.00 63.16 538 ARG A C 1
ATOM 4441 O O . ARG A 1 538 ? 14.854 18.353 -32.228 1.00 63.16 538 ARG A O 1
ATOM 4448 N N . PHE A 1 539 ? 12.982 18.858 -33.351 1.00 64.31 539 PHE A N 1
ATOM 4449 C CA . PHE A 1 539 ? 13.352 20.251 -33.626 1.00 64.31 539 PHE A CA 1
ATOM 4450 C C . PHE A 1 539 ? 13.048 21.187 -32.445 1.00 64.31 539 PHE A C 1
ATOM 4452 O O . PHE A 1 539 ? 13.421 22.361 -32.476 1.00 64.31 539 PHE A O 1
ATOM 4459 N N . MET A 1 540 ? 12.409 20.671 -31.389 1.00 62.19 540 MET A N 1
ATOM 4460 C CA . MET A 1 540 ? 12.204 21.380 -30.131 1.00 62.19 540 MET A CA 1
ATOM 4461 C C . MET A 1 540 ? 13.553 21.667 -29.446 1.00 62.19 540 MET A C 1
ATOM 4463 O O . MET A 1 540 ? 14.386 20.768 -29.322 1.00 62.19 540 MET A O 1
ATOM 4467 N N . PRO A 1 541 ? 13.802 22.888 -28.950 1.00 55.94 541 PRO A N 1
ATOM 4468 C CA . PRO A 1 541 ? 15.033 23.177 -28.228 1.00 55.94 541 PRO A CA 1
ATOM 4469 C C . PRO A 1 541 ? 15.108 22.407 -26.894 1.00 55.94 541 PRO A C 1
ATOM 4471 O O . PRO A 1 541 ? 14.159 22.371 -26.114 1.00 55.94 541 PRO A O 1
ATOM 4474 N N . SER A 1 542 ? 16.274 21.837 -26.590 1.00 48.41 542 SER A N 1
ATOM 4475 C CA . SER A 1 542 ? 16.511 20.883 -25.488 1.00 48.41 542 SER A CA 1
ATOM 4476 C C . SER A 1 542 ? 16.589 21.490 -24.074 1.00 48.41 542 SER A C 1
ATOM 4478 O O . SER A 1 542 ? 16.945 20.809 -23.111 1.00 48.41 542 SER A O 1
ATOM 4480 N N . THR A 1 543 ? 16.269 22.778 -23.903 1.00 46.03 543 THR A N 1
ATOM 4481 C CA . THR A 1 543 ? 16.325 23.466 -22.601 1.00 46.03 543 THR A CA 1
ATOM 4482 C C . THR A 1 543 ? 15.083 24.317 -22.360 1.00 46.03 543 THR A C 1
ATOM 4484 O O . THR A 1 543 ? 15.097 25.514 -22.648 1.00 46.03 543 THR A O 1
ATOM 4487 N N . HIS A 1 544 ? 14.032 23.744 -21.767 1.00 51.09 544 HIS A N 1
ATOM 4488 C CA . HIS A 1 544 ? 12.866 24.519 -21.332 1.00 51.09 544 HIS A CA 1
ATOM 4489 C C . HIS A 1 544 ? 12.377 24.136 -19.935 1.00 51.09 544 HIS A C 1
ATOM 4491 O O . HIS A 1 544 ? 12.279 22.965 -19.586 1.00 51.09 544 HIS A O 1
ATOM 4497 N N . GLN A 1 545 ? 12.024 25.152 -19.140 1.00 44.28 545 GLN A N 1
ATOM 4498 C CA . GLN A 1 545 ? 11.186 24.985 -17.954 1.00 44.28 545 GLN A CA 1
ATOM 4499 C C . GLN A 1 545 ? 9.725 25.209 -18.354 1.00 44.28 545 GLN A C 1
ATOM 4501 O O . GLN A 1 545 ? 9.330 26.335 -18.662 1.00 44.28 545 GLN A O 1
ATOM 4506 N N . THR A 1 546 ? 8.919 24.152 -18.303 1.00 48.25 546 THR A N 1
ATOM 4507 C CA . THR A 1 546 ? 7.457 24.211 -18.421 1.00 48.25 546 THR A CA 1
ATOM 4508 C C . THR A 1 546 ? 6.880 25.002 -17.250 1.00 48.25 546 THR A C 1
ATOM 4510 O O . THR A 1 546 ? 6.815 24.499 -16.129 1.00 48.25 546 THR A O 1
ATOM 4513 N N . HIS A 1 547 ? 6.481 26.250 -17.487 1.00 44.12 547 HIS A N 1
ATOM 4514 C CA . HIS A 1 547 ? 5.762 27.044 -16.482 1.00 44.12 547 HIS A CA 1
ATOM 4515 C C . HIS A 1 547 ? 4.245 27.054 -16.694 1.00 44.12 547 HIS A C 1
ATOM 4517 O O . HIS A 1 547 ? 3.527 27.520 -15.813 1.00 44.12 547 HIS A O 1
ATOM 4523 N N . ASN A 1 548 ? 3.761 26.519 -17.820 1.00 55.41 548 ASN A N 1
ATOM 4524 C CA . ASN A 1 548 ? 2.348 26.524 -18.178 1.00 55.41 548 ASN A CA 1
ATOM 4525 C C . ASN A 1 548 ? 1.825 25.087 -18.290 1.00 55.41 548 ASN A C 1
ATOM 4527 O O . ASN A 1 548 ? 2.445 24.249 -18.942 1.00 55.41 548 ASN A O 1
ATOM 4531 N N . GLU A 1 549 ? 0.696 24.814 -17.635 1.00 59.62 549 GLU A N 1
ATOM 4532 C CA . GLU A 1 549 ? -0.082 23.590 -17.855 1.00 59.62 549 GLU A CA 1
ATOM 4533 C C . GLU A 1 549 ? -0.657 23.587 -19.289 1.00 59.62 549 GLU A C 1
ATOM 4535 O O . GLU A 1 549 ? -0.857 24.670 -19.852 1.00 59.62 549 GLU A O 1
ATOM 4540 N N . PRO A 1 550 ? -0.927 22.409 -19.887 1.00 71.25 550 PRO A N 1
ATOM 4541 C CA . PRO A 1 550 ? -1.535 22.318 -21.213 1.00 71.25 550 PRO A CA 1
ATOM 4542 C C . PRO A 1 550 ? -2.842 23.115 -21.284 1.00 71.25 550 PRO A C 1
ATOM 4544 O O . PRO A 1 550 ? -3.726 22.952 -20.437 1.00 71.25 550 PRO A O 1
ATOM 4547 N N . TYR A 1 551 ? -2.979 23.971 -22.297 1.00 79.00 551 TYR A N 1
ATOM 4548 C CA . TYR A 1 551 ? -4.222 24.683 -22.565 1.00 79.00 551 TYR A CA 1
ATOM 4549 C C . TYR A 1 551 ? -5.121 23.802 -23.431 1.00 79.00 551 TYR A C 1
ATOM 4551 O O . TYR A 1 551 ? -4.929 23.692 -24.642 1.00 79.00 551 TYR A O 1
ATOM 4559 N N . ASP A 1 552 ? -6.075 23.133 -22.789 1.00 82.00 552 ASP A N 1
ATOM 4560 C CA . ASP A 1 552 ? -7.046 22.283 -23.473 1.00 82.00 552 ASP A CA 1
ATOM 4561 C C . ASP A 1 552 ? -8.117 23.152 -24.155 1.00 82.00 552 ASP A C 1
ATOM 4563 O O . ASP A 1 552 ? -8.804 23.977 -23.544 1.00 82.00 552 ASP A O 1
ATOM 4567 N N . THR A 1 553 ? -8.206 22.975 -25.469 1.00 81.19 553 THR A N 1
ATOM 4568 C CA . THR A 1 553 ? -9.073 23.716 -26.390 1.00 81.19 553 THR A CA 1
ATOM 4569 C C . THR A 1 553 ? -10.154 22.832 -27.007 1.00 81.19 553 THR A C 1
ATOM 4571 O O . THR A 1 553 ? -10.993 23.314 -27.770 1.00 81.19 553 THR A O 1
ATOM 4574 N N . SER A 1 554 ? -10.220 21.555 -26.613 1.00 78.44 554 SER A N 1
ATOM 4575 C CA . SER A 1 554 ? -11.146 20.559 -27.160 1.00 78.44 554 SER A CA 1
ATOM 4576 C C . SER A 1 554 ? -12.624 20.919 -26.964 1.00 78.44 554 SER A C 1
ATOM 4578 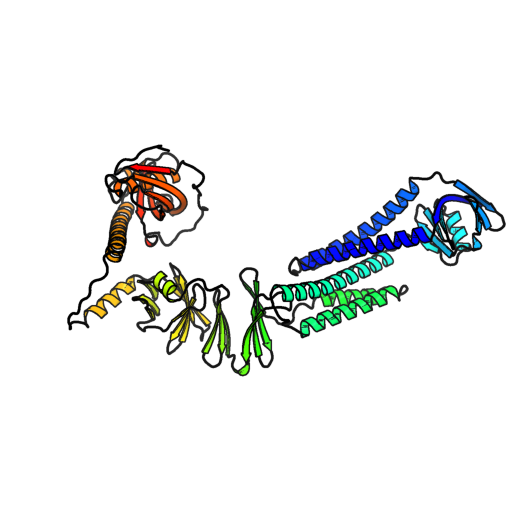O O . SER A 1 554 ? -13.482 20.481 -27.736 1.00 78.44 554 SER A O 1
ATOM 4580 N N . TRP A 1 555 ? -12.935 21.743 -25.959 1.00 74.44 555 TRP A N 1
ATOM 4581 C CA . TRP A 1 555 ? -14.301 22.153 -25.617 1.00 74.44 555 TRP A CA 1
ATOM 4582 C C . TRP A 1 555 ? -14.778 23.437 -26.305 1.00 74.44 555 TRP A C 1
ATOM 4584 O O . TRP A 1 555 ? -15.935 23.818 -26.109 1.00 74.44 555 TRP A O 1
ATOM 4594 N N . THR A 1 556 ? -13.923 24.123 -27.071 1.00 77.25 556 THR A N 1
ATOM 4595 C CA . THR A 1 556 ? -14.281 25.351 -27.797 1.00 77.25 556 THR A CA 1
ATOM 4596 C C . THR A 1 556 ? -14.144 25.176 -29.311 1.00 77.25 556 THR A C 1
ATOM 4598 O O . THR A 1 556 ? -13.346 24.384 -29.806 1.00 77.25 556 THR A O 1
ATOM 4601 N N . THR A 1 557 ? -14.941 25.934 -30.064 1.00 78.69 557 THR A N 1
ATOM 4602 C CA . THR A 1 557 ? -14.845 26.045 -31.526 1.00 78.69 557 THR A CA 1
ATOM 4603 C C . THR A 1 557 ? -13.848 27.113 -31.970 1.00 78.69 557 THR A C 1
ATOM 4605 O O . THR A 1 557 ? -13.576 27.235 -33.160 1.00 78.69 557 THR A O 1
ATOM 4608 N N . ASP A 1 558 ? -13.292 27.889 -31.038 1.00 80.75 558 ASP A N 1
ATOM 4609 C CA . ASP A 1 558 ? -12.412 29.019 -31.356 1.00 80.75 558 ASP A CA 1
ATOM 4610 C C . ASP A 1 558 ? -11.097 28.582 -32.021 1.00 80.75 558 ASP A C 1
ATOM 4612 O O . ASP A 1 558 ? -10.470 29.387 -32.705 1.00 80.75 558 ASP A O 1
ATOM 4616 N N . TYR A 1 559 ? -10.718 27.306 -31.893 1.00 86.75 559 TYR A N 1
ATOM 4617 C CA . TYR A 1 559 ? -9.523 26.699 -32.497 1.00 86.75 559 TYR A CA 1
ATOM 4618 C C . TYR A 1 559 ? -9.851 25.649 -33.569 1.00 86.75 559 TYR A C 1
ATOM 4620 O O . TYR A 1 559 ? -9.033 24.787 -33.891 1.00 86.75 559 TYR A O 1
ATOM 4628 N N . LEU A 1 560 ? -11.057 25.743 -34.133 1.00 87.00 560 LEU A N 1
ATOM 4629 C CA . LEU A 1 560 ? -11.490 24.996 -35.306 1.00 87.00 5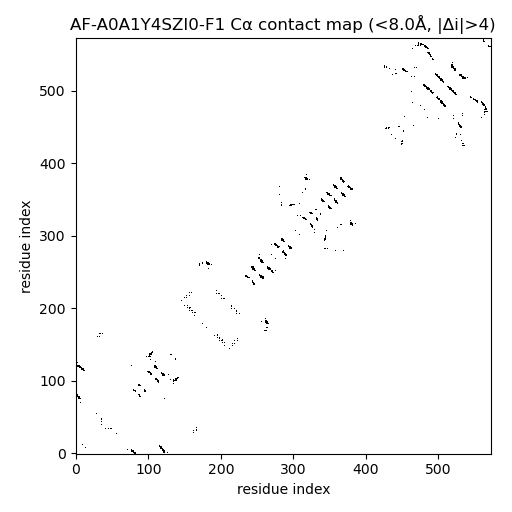60 LEU A CA 1
ATOM 4630 C C . LEU A 1 560 ? -11.360 25.879 -36.555 1.00 87.00 560 LEU A C 1
ATOM 4632 O O . LEU A 1 560 ? -11.700 27.066 -36.523 1.00 87.00 560 LEU A O 1
ATOM 4636 N N . TYR A 1 561 ? -10.899 25.304 -37.661 1.00 88.88 561 TYR A N 1
ATOM 4637 C CA . TYR A 1 561 ? -10.894 25.964 -38.964 1.00 88.88 561 TYR A CA 1
ATOM 4638 C C . TYR A 1 561 ? -11.025 24.951 -40.111 1.00 88.88 561 TYR A C 1
ATOM 4640 O O . TYR A 1 561 ? -10.712 23.772 -39.959 1.00 88.88 561 TYR A O 1
ATOM 4648 N N . ARG A 1 562 ? -11.494 25.423 -41.274 1.00 90.25 562 ARG A N 1
ATOM 4649 C CA . ARG A 1 562 ? -11.596 24.628 -42.505 1.00 90.25 562 ARG A CA 1
ATOM 4650 C C . ARG A 1 562 ? -10.698 25.201 -43.594 1.00 90.25 562 ARG A C 1
ATOM 4652 O O . ARG A 1 562 ? -10.680 26.413 -43.823 1.00 90.25 562 ARG A O 1
ATOM 4659 N N . VAL A 1 563 ? -10.023 24.311 -44.310 1.00 90.00 563 VAL A N 1
ATOM 4660 C CA . VAL A 1 563 ? -9.245 24.611 -45.512 1.00 90.00 563 VAL A CA 1
ATOM 4661 C C . VAL A 1 563 ? -9.835 23.830 -46.687 1.00 90.00 563 VAL A C 1
ATOM 4663 O O . VAL A 1 563 ? -10.044 22.625 -46.585 1.00 90.00 563 VAL A O 1
ATOM 4666 N N . ASP A 1 564 ? -10.107 24.508 -47.801 1.00 89.44 564 ASP A N 1
ATOM 4667 C CA . ASP A 1 564 ? -10.543 23.900 -49.067 1.00 89.44 564 ASP A CA 1
ATOM 4668 C C . ASP A 1 564 ? -9.502 24.191 -50.156 1.00 89.44 564 ASP A C 1
ATOM 4670 O O . ASP A 1 564 ? -9.360 25.325 -50.635 1.00 89.44 564 ASP A O 1
ATOM 4674 N N . GLY A 1 565 ? -8.707 23.173 -50.495 1.00 89.06 565 GLY A N 1
ATOM 4675 C CA . GLY A 1 565 ? -7.494 23.336 -51.289 1.00 89.06 565 GLY A CA 1
ATOM 4676 C C . GLY A 1 565 ? -6.545 24.336 -50.629 1.00 89.06 565 GLY A C 1
ATOM 4677 O O . GLY A 1 565 ? -6.153 24.160 -49.482 1.00 89.06 565 GLY A O 1
ATOM 4678 N N . HIS A 1 566 ? -6.231 25.427 -51.324 1.00 88.56 566 HIS A N 1
ATOM 4679 C CA . HIS A 1 566 ? -5.388 26.508 -50.801 1.00 88.56 566 HIS A CA 1
ATOM 4680 C C . HIS A 1 566 ? -6.177 27.727 -50.296 1.00 88.56 566 HIS A C 1
ATOM 4682 O O . HIS A 1 566 ? -5.599 28.810 -50.153 1.00 88.56 566 HIS A O 1
ATOM 4688 N N . ASN A 1 567 ? -7.484 27.581 -50.043 1.00 87.44 567 ASN A N 1
ATOM 4689 C CA . ASN A 1 567 ? -8.346 28.642 -49.523 1.00 87.44 567 ASN A CA 1
ATOM 4690 C C . ASN A 1 567 ? -8.761 28.360 -48.075 1.00 87.44 567 ASN A C 1
ATOM 4692 O O . ASN A 1 567 ? -9.219 27.265 -47.753 1.00 87.44 567 ASN A O 1
ATOM 4696 N N . ILE A 1 568 ? -8.664 29.376 -47.219 1.00 85.44 568 ILE A N 1
ATOM 4697 C CA . ILE A 1 568 ? -9.252 29.349 -45.877 1.00 85.44 568 ILE A CA 1
ATOM 4698 C C . ILE A 1 568 ? -10.747 29.636 -45.977 1.00 85.44 568 ILE A C 1
ATOM 4700 O O . ILE A 1 568 ? -11.167 30.597 -46.625 1.00 85.44 568 ILE A O 1
ATOM 4704 N N . VAL A 1 569 ? -11.544 28.806 -45.310 1.00 81.12 569 VAL A N 1
ATOM 4705 C CA . VAL A 1 569 ? -12.990 28.977 -45.207 1.00 81.12 569 VAL A CA 1
ATOM 4706 C C . VAL A 1 569 ? -13.318 29.290 -43.749 1.00 81.12 569 VAL A C 1
ATOM 4708 O O . VAL A 1 569 ? -13.565 28.391 -42.946 1.00 81.12 569 VAL A O 1
ATOM 4711 N N . ASP A 1 570 ? -13.284 30.576 -43.394 1.00 56.56 570 ASP A N 1
ATOM 4712 C CA . ASP A 1 570 ? -13.590 31.015 -42.031 1.00 56.56 570 ASP A CA 1
ATOM 4713 C C . ASP A 1 570 ? -15.057 30.728 -41.677 1.00 56.56 570 ASP A C 1
ATOM 4715 O O . ASP A 1 570 ? -15.980 31.134 -42.387 1.00 56.56 570 ASP A O 1
ATOM 4719 N N . ASN A 1 571 ? -15.260 30.040 -40.548 1.00 54.53 571 ASN A N 1
ATOM 4720 C CA . ASN A 1 571 ? -16.557 29.722 -39.939 1.00 54.53 571 ASN A CA 1
ATOM 4721 C C . ASN A 1 571 ? -17.586 29.063 -40.872 1.00 54.53 571 ASN A C 1
ATOM 4723 O O . ASN A 1 571 ? -18.677 29.592 -41.097 1.00 54.53 571 ASN A O 1
ATOM 4727 N N . ALA A 1 572 ? -17.284 27.857 -41.353 1.00 45.94 572 ALA A N 1
ATOM 4728 C CA . ALA A 1 572 ? -18.275 26.996 -41.998 1.00 45.94 572 ALA A CA 1
ATOM 4729 C C . ALA A 1 572 ? -18.572 25.728 -41.181 1.00 45.94 572 ALA A C 1
ATOM 4731 O O . ALA A 1 572 ? -18.468 24.620 -41.714 1.00 45.94 572 ALA A O 1
ATOM 4732 N N . TRP A 1 573 ? -18.960 25.915 -39.914 1.00 47.25 573 TRP A N 1
ATOM 4733 C CA . TRP A 1 573 ? -19.655 24.913 -39.099 1.00 47.25 573 TRP A CA 1
ATOM 4734 C C . TRP A 1 573 ? -20.799 25.544 -38.306 1.00 47.25 573 TRP A C 1
ATOM 4736 O O . TRP A 1 573 ? -20.551 26.548 -37.602 1.00 47.25 573 TRP A O 1
#

Organism: NCBI:txid1776392

Radius of gyration: 41.29 Å; Cα contacts (8 Å, |Δi|>4): 859; chains: 1; bounding box: 85×65×121 Å

Foldseek 3Di:
DKWFFLDKDWPVVVVVVVVVVVVVLLVVLLVQLLVLLVVQDDPVSVVSLLVVLVVSLVVVVVVVVVVVVVSVPPGGTDMWDQDPQRWTDDPRDIDHLLQFAEWEDEPFWIWTDGPTMIITTGDDPVVLVVSVVRYPYYYYPPQDPLNSVLSSLLSSLSSLLSNLVSNVVVQVVCCVVVVKDFQDPPVVVVSVVLNVLSVVLNVCSVPCPDDRDVSSVSSVVSVVCVVVPPDDPWPWDDDPNWIWTWDDDPFKIWIFTRDRDRIGHTDDMDTVVFFPDWDDDDQKTWTRGNNDIDIDGNDDAPDAPQRLLVVCEQFWWDDPPKIWHRYPSFIAIPNHTWDWDDRYNFWIWTDDPVWIWIWGDDPFWIWIATPVVRDIDITGGDCVVVVVVVVVVVPDDDDDDDDDDDDDPPVVVVVVVVVVQVVLQVVLLVVVVVVVVDPDCVPDDDDQSKDKDFAADDPVVVVLVQVLQNCLSPFAAQKKKKKFFFKKFWWDDPPFKIKIWTWMWIPIPVDHIDIAIKIKIWGDDNRMIMIGIHSDPVSDDPDTDRPDDMDGCNPDCSSIWMHRRNDTDPDPD

Mean predicted aligned error: 20.81 Å

Nearest PDB structures (foldseek):
  3ebt-assembly1_A-2  TM=7.490E-01  e=8.321E-01  Burkholderia pseudomallei K96243
  8z9d-assembly1_PP  TM=2.708E-01  e=4.821E-02  Spinacia oleracea
  2lkk-assembly1_A  TM=3.852E-01  e=2.508E-01  Homo sapiens
  3stn-assembly1_A  TM=3.533E-01  e=1.377E-01  Homo sapiens
  6mp4-assembly2_E  TM=3.504E-01  e=5.579E-01  Homo sapiens

pLDDT: mean 72.91, std 14.58, range [26.16, 92.56]